Protein 3U1T (pdb70)

CATH classification: 3.40.50.1820

Secondary structure (DSSP, 8-state):
--------EEEEETTEEEEEEEEE-SSEEEEE--TT--GGGGTTTHHHHHHTT-EEEEEPPP---S---SS---HHHHHH--HHHHHHT----EEE-BHHHHH--HHHH-TTT---EE--BS-TTT----S---TTHHHHHHHHTSTTTTT--TTT-HIIIIITT---SSPPPS---TTTTT--STGGGHHHHHHHHHS-BTTBSHHHHHHHHHHHHH----S-EEEEEEEE-SSS-HHHHHHHHHHSTTEEEEEEEEESS-HHHH-HHHHHHHHHHHHHHH-----/-TT----PPEEEEETTEEEEEEEES-SSEEEEE--TT--GGGGTTTHHHHHHTT-EEEEEPPP---S---SS---HHHHHH--HHHHHHT----EEE-BHHHHH--HHHH-TTT---EE--BS-TTT----S---TTHHHHHHHHTSTTTTT--TTT-HIIIIITT---SS---S---TTTTT--STGGGHHHHHHHHHS-BTTBSHHHHHHHHHHHHH----S-EEEEEEEE-SSS-HHHHHHHHHHSTTEEEEEEEEESS-HHHH-HHHHHHHHHHHHHHH-----

B-factor: mean 24.7, std 9.08, range [10.74, 91.86]

Organism: NCBI:txid158786

Radius of gyration: 26.64 Å; Cα contacts (8 Å, |Δi|>4): 1166; chains: 2; bounding box: 70×68×54 Å

Nearest PDB structures (foldseek):
  3u1t-assembly2_B  TM=1.003E+00  e=3.169E-58  unidentified
  6y9g-assembly2_B  TM=9.582E-01  e=7.137E-39  synthetic construct
  6zvv-assembly2_B  TM=9.637E-01  e=4.997E-36  Rhodococcus sp. (in: high G+C Gram-positive bacteria)
  7ond-assembly2_B  TM=9.563E-01  e=7.121E-36  Rhodococcus sp. (in: high G+C Gram-positive bacteria)
  5mxp-assembly1_B  TM=9.622E-01  e=5.956E-34  Marinobacter sp. ELB17

InterPro domains:
  IPR000073 Alpha/beta hydrolase fold-1 [PF00561] (71-322)
  IPR000639 Epoxide hydrolase-like [PR00412] (76-94)
  IPR000639 Epoxide hydrolase-like [PR00412] (96-111)
  IPR000639 Epoxide hydrolase-like [PR00412] (140-153)
  IPR000639 Epoxide hydrolase-like [PR00412] (154-167)
  IPR029058 Alpha/Beta hydrolase fold [G3DSA:3.40.50.1820] (42-339)
  IPR029058 Alpha/Beta hydrolase fold [SSF53474] (46-337)

Foldseek 3Di:
DLDQPFDWDWDDFPNWIKIKGKAADDAEEEEFEDPPAFLSLQRLQVVLVRVLRHIYIGIGFDLLPIDPDPDQLALVVRLRSVRVCVRVVHFWEYEAAESRQLSCLCCLVCVQGYFEYEYVYQAPPLDDAALVNDPPRSVVLVQLQDPPSVLVCLVPVCRQPPVVQVLWDDGDDPSNVSSCVSRPHSSSSSNNSVSSQNRQYNCPPVVSRVSRHSSRVCLVDQHAYEYEAEVCEASAGDVRVVVSVVPRHNYHYHYQYHGYGSVCVVGSPSSNNVVSVSCVVCVTTGD/DLLDQPFDWDWDAFPNWIKTKGKDADDAEEEEEEAPPAFLSLQRLQQVLVNVLRHIYIGIGFDLLPIDPDPDQLALVVRLRSCRVCVRVVHFWEYEAAESRQLSCLCCLVCVQGYFEYEYLYLAPPLDDAALVVDDPRSVVLVQLLDPPRVLVCLVPVCCQPCVVQVLWPDHDDPSNVSSCVSPPHSSSSSNNSVSSQNGHYNCPPVVSRVSRHSSNVCLVDQHAYEYEAEVCEASQGDVNVVVCVVPRHNYHYDYQYHGYGSVCNVRVPSSSNVVSVSCVVCVTTGD

Structure (mmCIF, N/CA/C/O backbone):
data_3U1T
#
_entry.id   3U1T
#
_cell.length_a   99.784
_cell.length_b   99.784
_cell.length_c   122.004
_cell.angle_alpha   90.00
_cell.angle_beta   90.00
_cell.angle_gamma   120.00
#
_symmetry.space_group_name_H-M   'P 62'
#
loop_
_entity.id
_entity.type
_entity.pdbx_description
1 polymer 'DmmA Haloalkane Dehalogenase'
2 non-polymer 'CHLORIDE ION'
3 non-polymer 'MALONATE ION'
4 water water
#
loop_
_atom_site.group_PDB
_atom_site.id
_atom_site.type_symbol
_atom_site.label_atom_id
_atom_site.label_alt_id
_atom_site.label_comp_id
_atom_site.label_asym_id
_atom_site.label_entity_id
_atom_site.label_seq_id
_atom_site.pdbx_PDB_ins_code
_atom_site.Cartn_x
_atom_site.Cartn_y
_atom_site.Cartn_z
_atom_site.occupancy
_atom_site.B_iso_or_equiv
_atom_site.auth_seq_id
_atom_site.auth_comp_id
_atom_site.auth_asym_id
_atom_site.auth_atom_id
_atom_site.pdbx_PDB_model_num
ATOM 1 N N . SER A 1 4 ? 47.143 7.234 51.691 1.00 30.99 44 SER A N 1
ATOM 2 C CA . SER A 1 4 ? 47.263 7.835 53.060 1.00 30.49 44 SER A CA 1
ATOM 3 C C . SER A 1 4 ? 48.510 8.715 53.143 1.00 29.50 44 SER A C 1
ATOM 4 O O . SER A 1 4 ? 48.484 9.791 53.738 1.00 28.82 44 SER A O 1
ATOM 7 N N . SER A 1 5 ? 49.595 8.242 52.544 1.00 29.65 45 SER A N 1
ATOM 8 C CA . SER A 1 5 ? 50.736 9.091 52.231 1.00 29.00 45 SER A CA 1
ATOM 9 C C . SER A 1 5 ? 50.551 9.730 50.852 1.00 28.67 45 SER A C 1
ATOM 10 O O . SER A 1 5 ? 51.308 10.632 50.470 1.00 27.85 45 SER A O 1
ATOM 13 N N . GLU A 1 6 ? 49.548 9.248 50.113 1.00 28.93 46 GLU A N 1
ATOM 14 C CA . GLU A 1 6 ? 49.191 9.781 48.795 1.00 29.21 46 GLU A CA 1
ATOM 15 C C . GLU A 1 6 ? 48.745 11.242 48.876 1.00 27.68 46 GLU A C 1
ATOM 16 O O . GLU A 1 6 ? 48.120 11.651 49.858 1.00 26.78 46 GLU A O 1
ATOM 22 N N . PHE A 1 7 ? 49.065 12.010 47.837 1.00 27.08 47 PHE A N 1
ATOM 23 C CA . PHE A 1 7 ? 48.622 13.403 47.710 1.00 26.23 47 PHE A CA 1
ATOM 24 C C . PHE A 1 7 ? 47.906 13.579 46.360 1.00 26.43 47 PHE A C 1
ATOM 25 O O . PHE A 1 7 ? 48.496 14.051 45.396 1.00 26.19 47 PHE A O 1
ATOM 33 N N . PRO A 1 8 ? 46.616 13.202 46.298 1.00 26.91 48 PRO A N 1
ATOM 34 C CA . PRO A 1 8 ? 45.907 13.095 45.024 1.00 27.61 48 PRO A CA 1
ATOM 35 C C . PRO A 1 8 ? 45.335 14.436 44.590 1.00 27.27 48 PRO A C 1
ATOM 36 O O . PRO A 1 8 ? 44.190 14.495 44.112 1.00 27.84 48 PRO A O 1
ATOM 40 N N . PHE A 1 9 ? 46.111 15.499 44.790 1.00 25.64 49 PHE A N 1
ATOM 41 C CA . PHE A 1 9 ? 45.691 16.836 44.398 1.00 25.09 49 PHE A CA 1
ATOM 42 C C . PHE A 1 9 ? 46.734 17.480 43.500 1.00 24.99 49 PHE A C 1
ATOM 43 O O . PHE A 1 9 ? 47.931 17.418 43.782 1.00 24.71 49 PHE A O 1
ATOM 51 N N . ALA A 1 10 ? 46.270 18.089 42.414 1.00 25.24 50 ALA A N 1
ATOM 52 C CA . ALA A 1 10 ? 47.115 18.963 41.619 1.00 25.48 50 ALA A CA 1
ATOM 53 C C . ALA A 1 10 ? 47.237 20.261 42.403 1.00 24.85 50 ALA A C 1
ATOM 54 O O . ALA A 1 10 ? 46.352 20.591 43.189 1.00 25.40 50 ALA A O 1
ATOM 56 N N . LYS A 1 11 ? 48.341 20.977 42.240 1.00 24.12 51 LYS A N 1
ATOM 57 C CA . LYS A 1 11 ? 48.465 22.286 42.859 1.00 22.92 51 LYS A CA 1
ATOM 58 C C . LYS A 1 11 ? 48.347 23.364 41.798 1.00 22.78 51 LYS A C 1
ATOM 59 O O . LYS A 1 11 ? 48.706 23.148 40.637 1.00 22.92 51 LYS A O 1
ATOM 65 N N . ARG A 1 12 ? 47.816 24.510 42.204 1.00 21.52 52 ARG A N 1
ATOM 66 C CA . ARG A 1 12 ? 47.769 25.691 41.362 1.00 21.42 52 ARG A CA 1
ATOM 67 C C . ARG A 1 12 ? 48.795 26.679 41.897 1.00 20.60 52 ARG A C 1
ATOM 68 O O . ARG A 1 12 ? 49.296 26.514 43.002 1.00 19.65 52 ARG A O 1
ATOM 76 N N . THR A 1 13 ? 49.130 27.683 41.099 1.00 20.55 53 THR A N 1
ATOM 77 C CA . THR A 1 13 ? 50.075 28.697 41.532 1.00 20.10 53 THR A CA 1
ATOM 78 C C . THR A 1 13 ? 49.529 30.069 41.231 1.00 20.32 53 THR A C 1
ATOM 79 O O . THR A 1 13 ? 48.867 30.286 40.211 1.00 20.72 53 THR A O 1
ATOM 83 N N . VAL A 1 14 ? 49.825 30.997 42.127 1.00 19.87 54 VAL A N 1
ATOM 84 C CA . VAL A 1 14 ? 49.385 32.363 41.989 1.00 20.15 54 VAL A CA 1
ATOM 85 C C . VAL A 1 14 ? 50.528 33.288 42.436 1.00 20.20 54 VAL A C 1
ATOM 86 O O . VAL A 1 14 ? 51.296 32.925 43.332 1.00 19.75 54 VAL A O 1
ATOM 90 N N . GLU A 1 15 ? 50.659 34.457 41.800 1.00 20.55 55 GLU A N 1
ATOM 91 C CA . GLU A 1 15 ? 51.660 35.450 42.213 1.00 20.60 55 GLU A CA 1
ATOM 92 C C . GLU A 1 15 ? 51.161 36.321 43.381 1.00 20.67 55 GLU A C 1
ATOM 93 O O . GLU A 1 15 ? 50.079 36.909 43.315 1.00 20.88 55 GLU A O 1
ATOM 99 N N . VAL A 1 16 ? 51.954 36.388 44.448 1.00 20.27 56 VAL A N 1
ATOM 100 C CA . VAL A 1 16 ? 51.644 37.221 45.610 1.00 20.47 56 VAL A CA 1
ATOM 101 C C . VAL A 1 16 ? 52.913 37.968 46.002 1.00 21.21 56 VAL A C 1
ATOM 102 O O . VAL A 1 16 ? 53.953 37.335 46.205 1.00 20.82 56 VAL A O 1
ATOM 106 N N . GLU A 1 17 ? 52.825 39.300 46.092 1.00 22.18 57 GLU A N 1
ATOM 107 C CA . GLU A 1 17 ? 53.977 40.175 46.373 1.00 23.78 57 GLU A CA 1
ATOM 108 C C . GLU A 1 17 ? 55.213 39.821 45.545 1.00 23.78 57 GLU A C 1
ATOM 109 O O . GLU A 1 17 ? 56.325 39.752 46.081 1.00 24.16 57 GLU A O 1
ATOM 115 N N . GLY A 1 18 ? 55.015 39.576 44.253 1.00 23.79 58 GLY A N 1
ATOM 116 C CA . GLY A 1 18 ? 56.116 39.278 43.347 1.00 24.23 58 GLY A CA 1
ATOM 117 C C . GLY A 1 18 ? 56.599 37.835 43.335 1.00 23.99 58 GLY A C 1
ATOM 118 O O . GLY A 1 18 ? 57.436 37.473 42.510 1.00 24.94 58 GLY A O 1
ATOM 119 N N . ALA A 1 19 ? 56.073 37.000 44.225 1.00 23.29 59 ALA A N 1
ATOM 120 C CA . ALA A 1 19 ? 56.525 35.607 44.321 1.00 22.77 59 ALA A CA 1
ATOM 121 C C . ALA A 1 19 ? 55.377 34.615 44.151 1.00 22.26 59 ALA A C 1
ATOM 122 O O . ALA A 1 19 ? 54.206 34.975 44.282 1.00 23.27 59 ALA A O 1
ATOM 124 N N . THR A 1 20 ? 55.718 33.359 43.895 1.00 21.25 60 THR A N 1
ATOM 125 C CA . THR A 1 20 ? 54.724 32.321 43.672 1.00 20.46 60 THR A CA 1
ATOM 126 C C . THR A 1 20 ? 54.259 31.656 44.974 1.00 19.23 60 THR A C 1
ATOM 127 O O . THR A 1 20 ? 55.070 31.247 45.813 1.00 18.73 60 THR A O 1
ATOM 131 N N . ILE A 1 21 ? 52.945 31.566 45.141 1.00 18.33 61 ILE A N 1
ATOM 132 C CA . ILE A 1 21 ? 52.360 30.730 46.178 1.00 17.05 61 ILE A CA 1
ATOM 133 C C . ILE A 1 21 ? 51.662 29.551 45.495 1.00 16.68 61 ILE A C 1
ATOM 134 O O . ILE A 1 21 ? 50.836 29.738 44.594 1.00 17.20 61 ILE A O 1
ATOM 139 N N . ALA A 1 22 ? 52.020 28.345 45.910 1.00 15.97 62 ALA A N 1
ATOM 140 C CA . ALA A 1 22 ? 51.371 27.124 45.439 1.00 15.88 62 ALA A CA 1
ATOM 141 C C . ALA A 1 22 ? 50.238 26.781 46.397 1.00 15.58 62 ALA A C 1
ATOM 142 O O . ALA A 1 22 ? 50.358 27.025 47.604 1.00 15.51 62 ALA A O 1
ATOM 144 N N . TYR A 1 23 ? 49.149 26.225 45.871 1.00 15.34 63 TYR A N 1
ATOM 145 C CA . TYR A 1 23 ? 48.001 25.870 46.705 1.00 15.64 63 TYR A CA 1
ATOM 146 C C . TYR A 1 23 ? 47.119 24.750 46.156 1.00 16.07 63 TYR A C 1
ATOM 147 O O . TYR A 1 23 ? 46.956 24.598 44.944 1.00 16.22 63 TYR A O 1
ATOM 156 N N . VAL A 1 24 ? 46.556 23.970 47.073 1.00 16.10 64 VAL A N 1
ATOM 157 C CA . VAL A 1 24 ? 45.490 23.036 46.741 1.00 16.61 64 VAL A CA 1
ATOM 158 C C . VAL A 1 24 ? 44.190 23.827 46.634 1.00 17.24 64 VAL A C 1
ATOM 159 O O . VAL A 1 24 ? 43.949 24.755 47.409 1.00 16.56 64 VAL A O 1
ATOM 163 N N . ASP A 1 25 ? 43.376 23.467 45.646 1.00 18.39 65 ASP A N 1
ATOM 164 C CA . ASP A 1 25 ? 42.102 24.122 45.387 1.00 19.70 65 ASP A CA 1
ATOM 165 C C . ASP A 1 25 ? 41.111 23.066 44.879 1.00 20.55 65 ASP A C 1
ATOM 166 O O . ASP A 1 25 ? 41.168 22.661 43.711 1.00 20.68 65 ASP A O 1
ATOM 171 N N . GLU A 1 26 ? 40.226 22.621 45.774 1.00 20.49 66 GLU A N 1
ATOM 172 C CA . GLU A 1 26 ? 39.319 21.503 45.521 1.00 21.21 66 GLU A CA 1
ATOM 173 C C . GLU A 1 26 ? 37.888 21.864 45.933 1.00 21.45 66 GLU A C 1
ATOM 174 O O . GLU A 1 26 ? 37.683 22.563 46.932 1.00 21.01 66 GLU A O 1
ATOM 180 N N . GLY A 1 27 ? 36.905 21.378 45.178 1.00 22.00 67 GLY A N 1
ATOM 181 C CA . GLY A 1 27 ? 35.489 21.661 45.465 1.00 22.14 67 GLY A CA 1
ATOM 182 C C . GLY A 1 27 ? 35.037 23.026 44.967 1.00 22.53 67 GLY A C 1
ATOM 183 O O . GLY A 1 27 ? 35.696 23.644 44.134 1.00 22.57 67 GLY A O 1
ATOM 184 N N . SER A 1 28 ? 33.909 23.506 45.481 1.00 22.92 68 SER A N 1
ATOM 185 C CA . SER A 1 28 ? 33.342 24.783 45.038 1.00 23.22 68 SER A CA 1
ATOM 186 C C . SER A 1 28 ? 32.514 25.441 46.128 1.00 22.57 68 SER A C 1
ATOM 187 O O . SER A 1 28 ? 32.083 24.786 47.071 1.00 22.45 68 SER A O 1
ATOM 190 N N . GLY A 1 29 ? 32.287 26.741 45.993 1.00 22.83 69 GLY A N 1
ATOM 191 C CA . GLY A 1 29 ? 31.414 27.462 46.918 1.00 22.71 69 GLY A CA 1
ATOM 192 C C . GLY A 1 29 ? 32.192 28.083 48.060 1.00 21.79 69 GLY A C 1
ATOM 193 O O . GLY A 1 29 ? 33.271 28.631 47.846 1.00 21.52 69 GLY A O 1
ATOM 194 N N . GLN A 1 30 ? 31.645 27.989 49.273 1.00 21.43 70 GLN A N 1
ATOM 195 C CA . GLN A 1 30 ? 32.218 28.655 50.437 1.00 20.71 70 GLN A CA 1
ATOM 196 C C . GLN A 1 30 ? 33.616 28.109 50.752 1.00 19.95 70 GLN A C 1
ATOM 197 O O . GLN A 1 30 ? 33.802 26.892 50.826 1.00 19.78 70 GLN A O 1
ATOM 203 N N . PRO A 1 31 ? 34.606 29.008 50.916 1.00 19.57 71 PRO A N 1
ATOM 204 C CA . PRO A 1 31 ? 35.972 28.531 51.117 1.00 18.74 71 PRO A CA 1
ATOM 205 C C . PRO A 1 31 ? 36.320 28.150 52.552 1.00 18.55 71 PRO A C 1
ATOM 206 O O . PRO A 1 31 ? 35.979 28.862 53.515 1.00 18.63 71 PRO A O 1
ATOM 210 N N . VAL A 1 32 ? 36.990 27.009 52.667 1.00 18.14 72 VAL A N 1
ATOM 211 C CA . VAL A 1 32 ? 37.619 26.582 53.904 1.00 17.78 72 VAL A CA 1
ATOM 212 C C . VAL A 1 32 ? 39.118 26.721 53.656 1.00 17.42 72 VAL A C 1
ATOM 213 O O . VAL A 1 32 ? 39.698 25.999 52.833 1.00 17.03 72 VAL A O 1
ATOM 217 N N . LEU A 1 33 ? 39.740 27.675 54.334 1.00 17.15 73 LEU A N 1
ATOM 218 C CA . LEU A 1 33 ? 41.159 27.920 54.143 1.00 17.00 73 LEU A CA 1
ATOM 219 C C . LEU A 1 33 ? 41.969 27.199 55.215 1.00 16.76 73 LEU A C 1
ATOM 220 O O . LEU A 1 33 ? 41.785 27.448 56.401 1.00 17.13 73 LEU A O 1
ATOM 225 N N . PHE A 1 34 ? 42.851 26.302 54.775 1.00 16.67 74 PHE A N 1
ATOM 226 C CA . PHE A 1 34 ? 43.713 25.512 55.653 1.00 16.55 74 PHE A CA 1
ATOM 227 C C . PHE A 1 34 ? 45.088 26.156 55.757 1.00 16.85 74 PHE A C 1
ATOM 228 O O . PHE A 1 34 ? 45.756 26.350 54.738 1.00 17.28 74 PHE A O 1
ATOM 236 N N . LEU A 1 35 ? 45.524 26.473 56.972 1.00 16.74 75 LEU A N 1
ATOM 237 C CA . LEU A 1 35 ? 46.855 27.051 57.155 1.00 16.76 75 LEU A CA 1
ATOM 238 C C . LEU A 1 35 ? 47.752 26.182 58.040 1.00 16.61 75 LEU A C 1
ATOM 239 O O . LEU A 1 35 ? 47.470 25.989 59.223 1.00 16.70 75 LEU A O 1
ATOM 244 N N . HIS A 1 36 ? 48.822 25.656 57.444 1.00 16.22 76 HIS A N 1
ATOM 245 C CA . HIS A 1 36 ? 49.826 24.849 58.150 1.00 15.90 76 HIS A CA 1
ATOM 246 C C . HIS A 1 36 ? 50.854 25.723 58.889 1.00 15.69 76 HIS A C 1
ATOM 247 O O . HIS A 1 36 ? 50.845 26.957 58.764 1.00 15.72 76 HIS A O 1
ATOM 254 N N . GLY A 1 37 ? 51.737 25.070 59.648 1.00 15.39 77 GLY A N 1
ATOM 255 C CA . GLY A 1 37 ? 52.829 25.754 60.336 1.00 15.19 77 GLY A CA 1
ATOM 256 C C . GLY A 1 37 ? 54.170 25.118 60.020 1.00 15.24 77 GLY A C 1
ATOM 257 O O . GLY A 1 37 ? 54.406 24.641 58.897 1.00 15.06 77 GLY A O 1
ATOM 258 N N . ASN A 1 38 ? 55.039 25.095 61.023 1.00 15.35 78 ASN A N 1
ATOM 259 C CA . ASN A 1 38 ? 56.417 24.628 60.880 1.00 15.68 78 ASN A CA 1
ATOM 260 C C . ASN A 1 38 ? 56.589 23.144 61.275 1.00 15.84 78 ASN A C 1
ATOM 261 O O . ASN A 1 38 ? 56.098 22.731 62.327 1.00 16.26 78 ASN A O 1
ATOM 266 N N . PRO A 1 39 ? 57.288 22.338 60.444 1.00 15.90 79 PRO A N 1
ATOM 267 C CA . PRO A 1 39 ? 57.880 22.634 59.145 1.00 15.70 79 PRO A CA 1
ATOM 268 C C . PRO A 1 39 ? 57.108 21.942 58.018 1.00 15.72 79 PRO A C 1
ATOM 269 O O . PRO A 1 39 ? 57.702 21.287 57.179 1.00 16.15 79 PRO A O 1
ATOM 273 N N . THR A 1 40 ? 55.793 22.112 57.990 1.00 15.33 80 THR A N 1
ATOM 274 C CA . THR A 1 40 ? 54.953 21.316 57.116 1.00 15.21 80 THR A CA 1
ATOM 275 C C . THR A 1 40 ? 54.568 22.085 55.851 1.00 14.96 80 THR A C 1
ATOM 276 O O . THR A 1 40 ? 55.240 23.044 55.466 1.00 15.07 80 THR A O 1
ATOM 280 N N . SER A 1 41 ? 53.506 21.634 55.195 1.00 14.64 81 SER A N 1
ATOM 281 C CA . SER A 1 41 ? 52.980 22.290 54.002 1.00 14.66 81 SER A CA 1
ATOM 282 C C . SER A 1 41 ? 51.531 21.860 53.878 1.00 14.44 81 SER A C 1
ATOM 283 O O . SER A 1 41 ? 51.007 21.233 54.791 1.00 15.19 81 SER A O 1
ATOM 286 N N . SER A 1 42 ? 50.897 22.169 52.748 1.00 14.27 82 SER A N 1
ATOM 287 C CA . SER A 1 42 ? 49.538 21.704 52.472 1.00 14.14 82 SER A CA 1
ATOM 288 C C . SER A 1 42 ? 49.420 20.169 52.537 1.00 14.39 82 SER A C 1
ATOM 289 O O . SER A 1 42 ? 48.328 19.632 52.727 1.00 14.60 82 SER A O 1
ATOM 292 N N . TYR A 1 43 ? 50.547 19.472 52.398 1.00 14.45 83 TYR A N 1
ATOM 293 C CA . TYR A 1 43 ? 50.591 18.013 52.526 1.00 14.15 83 TYR A CA 1
ATOM 294 C C . TYR A 1 43 ? 50.000 17.566 53.868 1.00 14.45 83 TYR A C 1
ATOM 295 O O . TYR A 1 43 ? 49.337 16.523 53.952 1.00 14.29 83 TYR A O 1
ATOM 304 N N . LEU A 1 44 ? 50.217 18.370 54.911 1.00 14.40 84 LEU A N 1
ATOM 305 C CA . LEU A 1 44 ? 49.723 18.057 56.252 1.00 14.36 84 LEU A CA 1
ATOM 306 C C . LEU A 1 44 ? 48.193 17.848 56.308 1.00 14.32 84 LEU A C 1
ATOM 307 O O . LEU A 1 44 ? 47.688 17.106 57.161 1.00 13.79 84 LEU A O 1
ATOM 312 N N . TRP A 1 45 ? 47.471 18.493 55.386 1.00 13.84 85 TRP A N 1
ATOM 313 C CA . TRP A 1 45 ? 46.007 18.462 55.383 1.00 14.17 85 TRP A CA 1
ATOM 314 C C . TRP A 1 45 ? 45.409 17.470 54.403 1.00 14.75 85 TRP A C 1
ATOM 315 O O . TRP A 1 45 ? 44.177 17.437 54.233 1.00 15.79 85 TRP A O 1
ATOM 326 N N . ARG A 1 46 ? 46.261 16.680 53.751 1.00 14.99 86 ARG A N 1
ATOM 327 C CA . ARG A 1 46 ? 45.842 15.845 52.617 1.00 15.42 86 ARG A CA 1
ATOM 328 C C . ARG A 1 46 ? 44.695 14.876 52.931 1.00 16.13 86 ARG A C 1
ATOM 329 O O . ARG A 1 46 ? 43.853 14.615 52.066 1.00 16.35 86 ARG A O 1
ATOM 337 N N . ASN A 1 47 ? 44.660 14.362 54.165 1.00 16.24 87 ASN A N 1
ATOM 338 C CA . ASN A 1 47 ? 43.662 13.362 54.570 1.00 17.02 87 ASN A CA 1
ATOM 339 C C . ASN A 1 47 ? 42.438 13.989 55.248 1.00 16.99 87 ASN A C 1
ATOM 340 O O . ASN A 1 47 ? 41.496 13.289 55.623 1.00 17.32 87 ASN A O 1
ATOM 345 N N . ILE A 1 48 ? 42.457 15.312 55.377 1.00 16.71 88 ILE A N 1
ATOM 346 C CA . ILE A 1 48 ? 41.375 16.050 56.025 1.00 16.47 88 ILE A CA 1
ATOM 347 C C . ILE A 1 48 ? 40.521 16.794 54.984 1.00 16.89 88 ILE A C 1
ATOM 348 O O . ILE A 1 48 ? 39.284 16.772 55.040 1.00 16.82 88 ILE A O 1
ATOM 353 N N . ILE A 1 49 ? 41.203 17.431 54.032 1.00 16.91 89 ILE A N 1
ATOM 354 C CA . ILE A 1 49 ? 40.585 18.106 52.889 1.00 17.48 89 ILE A CA 1
ATOM 355 C C . ILE A 1 49 ? 39.376 17.375 52.254 1.00 18.22 89 ILE A C 1
ATOM 356 O O . ILE A 1 49 ? 38.355 18.011 52.003 1.00 18.48 89 ILE A O 1
ATOM 361 N N . PRO A 1 50 ? 39.479 16.044 51.993 1.00 18.89 90 PRO A N 1
ATOM 362 C CA . PRO A 1 50 ? 38.334 15.410 51.321 1.00 19.33 90 PRO A CA 1
ATOM 363 C C . PRO A 1 50 ? 37.022 15.501 52.096 1.00 19.66 90 PRO A C 1
ATOM 364 O O . PRO A 1 50 ? 35.949 15.460 51.483 1.00 20.03 90 PRO A O 1
ATOM 368 N N . TYR A 1 51 ? 37.099 15.630 53.419 1.00 19.32 91 TYR A N 1
ATOM 369 C CA . TYR A 1 51 ? 35.894 15.728 54.249 1.00 19.74 91 TYR A CA 1
ATOM 370 C C . TYR A 1 51 ? 35.119 17.028 54.030 1.00 19.73 91 TYR A C 1
ATOM 371 O O . TYR A 1 51 ? 33.889 17.007 53.942 1.00 20.45 91 TYR A O 1
ATOM 380 N N . VAL A 1 52 ? 35.826 18.153 53.932 1.00 19.53 92 VAL A N 1
ATOM 381 C CA . VAL A 1 52 ? 35.138 19.427 53.685 1.00 20.07 92 VAL A CA 1
ATOM 382 C C . VAL A 1 52 ? 34.654 19.586 52.244 1.00 20.26 92 VAL A C 1
ATOM 383 O O . VAL A 1 52 ? 33.640 20.245 52.018 1.00 21.20 92 VAL A O 1
ATOM 387 N N . VAL A 1 53 ? 35.365 18.985 51.285 1.00 20.07 93 VAL A N 1
ATOM 388 C CA . VAL A 1 53 ? 34.923 18.970 49.893 1.00 20.14 93 VAL A CA 1
ATOM 389 C C . VAL A 1 53 ? 33.612 18.189 49.782 1.00 21.28 93 VAL A C 1
ATOM 390 O O . VAL A 1 53 ? 32.640 18.682 49.192 1.00 21.92 93 VAL A O 1
ATOM 394 N N . ALA A 1 54 ? 33.574 16.989 50.372 1.00 21.39 94 ALA A N 1
ATOM 395 C CA . ALA A 1 54 ? 32.361 16.160 50.352 1.00 22.34 94 ALA A CA 1
ATOM 396 C C . ALA A 1 54 ? 31.217 16.821 51.132 1.00 22.45 94 ALA A C 1
ATOM 397 O O . ALA A 1 54 ? 30.057 16.559 50.864 1.00 24.08 94 ALA A O 1
ATOM 399 N N . ALA A 1 55 ? 31.550 17.679 52.089 1.00 21.93 95 ALA A N 1
ATOM 400 C CA . ALA A 1 55 ? 30.542 18.456 52.808 1.00 22.27 95 ALA A CA 1
ATOM 401 C C . ALA A 1 55 ? 29.995 19.621 51.963 1.00 22.64 95 ALA A C 1
ATOM 402 O O . ALA A 1 55 ? 29.105 20.338 52.411 1.00 23.22 95 ALA A O 1
ATOM 404 N N . GLY A 1 56 ? 30.541 19.822 50.761 1.00 22.26 96 GLY A N 1
ATOM 405 C CA . GLY A 1 56 ? 30.047 20.865 49.859 1.00 22.08 96 GLY A CA 1
ATOM 406 C C . GLY A 1 56 ? 30.794 22.193 49.889 1.00 21.58 96 GLY A C 1
ATOM 407 O O . GLY A 1 56 ? 30.298 23.190 49.358 1.00 21.84 96 GLY A O 1
ATOM 408 N N . TYR A 1 57 ? 31.990 22.203 50.479 1.00 20.03 97 TYR A N 1
ATOM 409 C CA . TYR A 1 57 ? 32.807 23.413 50.570 1.00 19.91 97 TYR A CA 1
ATOM 410 C C . TYR A 1 57 ? 33.963 23.434 49.556 1.00 19.87 97 TYR A C 1
ATOM 411 O O . TYR A 1 57 ? 34.271 22.427 48.922 1.00 19.68 97 TYR A O 1
ATOM 420 N N . ARG A 1 58 ? 34.601 24.593 49.415 1.00 19.84 98 ARG A N 1
ATOM 421 C CA . ARG A 1 58 ? 35.810 24.703 48.612 1.00 19.57 98 ARG A CA 1
ATOM 422 C C . ARG A 1 58 ? 37.034 24.672 49.523 1.00 18.95 98 ARG A C 1
ATOM 423 O O . ARG A 1 58 ? 37.224 25.562 50.358 1.00 19.25 98 ARG A O 1
ATOM 431 N N . ALA A 1 59 ? 37.854 23.638 49.371 1.00 18.12 99 ALA A N 1
ATOM 432 C CA . ALA A 1 59 ? 39.032 23.490 50.216 1.00 17.22 99 ALA A CA 1
ATOM 433 C C . ALA A 1 59 ? 40.190 24.228 49.575 1.00 16.86 99 ALA A C 1
ATOM 434 O O . ALA A 1 59 ? 40.577 23.918 48.447 1.00 17.13 99 ALA A O 1
ATOM 436 N N . VAL A 1 60 ? 40.725 25.213 50.287 1.00 15.98 100 VAL A N 1
ATOM 437 C CA . VAL A 1 60 ? 41.867 25.977 49.809 1.00 15.99 100 VAL A CA 1
ATOM 438 C C . VAL A 1 60 ? 43.028 25.840 50.810 1.00 15.85 100 VAL A C 1
ATOM 439 O O . VAL A 1 60 ? 42.927 26.237 51.983 1.00 15.49 100 VAL A O 1
ATOM 443 N N . ALA A 1 61 ? 44.115 25.239 50.349 1.00 15.82 101 ALA A N 1
ATOM 444 C CA . ALA A 1 61 ? 45.253 24.980 51.213 1.00 15.88 101 ALA A CA 1
ATOM 445 C C . ALA A 1 61 ? 46.556 25.436 50.554 1.00 16.01 101 ALA A C 1
ATOM 446 O O . ALA A 1 61 ? 47.141 24.698 49.750 1.00 17.08 101 ALA A O 1
ATOM 448 N N . PRO A 1 62 ? 47.021 26.656 50.895 1.00 15.77 102 PRO A N 1
ATOM 449 C CA . PRO A 1 62 ? 48.294 27.169 50.377 1.00 15.55 102 PRO A CA 1
ATOM 450 C C . PRO A 1 62 ? 49.500 26.646 51.155 1.00 15.58 102 PRO A C 1
ATOM 451 O O . PRO A 1 62 ? 49.372 26.273 52.329 1.00 15.04 102 PRO A O 1
ATOM 455 N N . ASP A 1 63 ? 50.650 26.623 50.482 1.00 15.39 103 ASP A N 1
ATOM 456 C CA . ASP A 1 63 ? 51.940 26.441 51.125 1.00 15.65 103 ASP A CA 1
ATOM 457 C C . ASP A 1 63 ? 52.471 27.831 51.480 1.00 15.78 103 ASP A C 1
ATOM 458 O O . ASP A 1 63 ? 52.541 28.713 50.614 1.00 15.87 103 ASP A O 1
ATOM 463 N N . LEU A 1 64 ? 52.854 28.025 52.740 1.00 15.55 104 LEU A N 1
ATOM 464 C CA . LEU A 1 64 ? 53.441 29.288 53.185 1.00 15.55 104 LEU A CA 1
ATOM 465 C C . LEU A 1 64 ? 54.658 29.620 52.334 1.00 15.63 104 LEU A C 1
ATOM 466 O O . LEU A 1 64 ? 55.285 28.722 51.762 1.00 15.34 104 LEU A O 1
ATOM 471 N N . ILE A 1 65 ? 54.987 30.907 52.243 1.00 15.77 105 ILE A N 1
ATOM 472 C CA . ILE A 1 65 ? 56.117 31.334 51.431 1.00 16.25 105 ILE A CA 1
ATOM 473 C C . ILE A 1 65 ? 57.385 30.594 51.891 1.00 16.49 105 ILE A C 1
ATOM 474 O O . ILE A 1 65 ? 57.600 30.423 53.091 1.00 16.01 105 ILE A O 1
ATOM 479 N N . GLY A 1 66 ? 58.185 30.121 50.934 1.00 16.72 106 GLY A N 1
ATOM 480 C CA . GLY A 1 66 ? 59.419 29.388 51.236 1.00 16.96 106 GLY A CA 1
ATOM 481 C C . GLY A 1 66 ? 59.210 27.941 51.667 1.00 17.22 106 GLY A C 1
ATOM 482 O O . GLY A 1 66 ? 60.164 27.255 52.057 1.00 17.61 106 GLY A O 1
ATOM 491 N N . GLY A 1 68 ? 56.705 24.072 51.160 1.00 16.81 108 GLY A N 1
ATOM 492 C CA . GLY A 1 68 ? 55.999 23.266 50.174 1.00 16.97 108 GLY A CA 1
ATOM 493 C C . GLY A 1 68 ? 56.511 23.586 48.779 1.00 17.71 108 GLY A C 1
ATOM 494 O O . GLY A 1 68 ? 57.720 23.614 48.553 1.00 17.84 108 GLY A O 1
ATOM 495 N N . ASP A 1 69 ? 55.588 23.857 47.859 1.00 17.78 109 ASP A N 1
ATOM 496 C CA . ASP A 1 69 ? 55.930 24.182 46.472 1.00 18.70 109 ASP A CA 1
ATOM 497 C C . ASP A 1 69 ? 55.915 25.678 46.163 1.00 18.47 109 ASP A C 1
ATOM 498 O O . ASP A 1 69 ? 56.060 26.090 45.008 1.00 19.21 109 ASP A O 1
ATOM 503 N N . SER A 1 70 ? 55.757 26.492 47.197 1.00 17.67 110 SER A N 1
ATOM 504 C CA . SER A 1 70 ? 55.816 27.930 47.028 1.00 17.44 110 SER A CA 1
ATOM 505 C C . SER A 1 70 ? 57.246 28.383 46.728 1.00 17.93 110 SER A C 1
ATOM 506 O O . SER A 1 70 ? 58.201 27.623 46.941 1.00 18.09 110 SER A O 1
ATOM 509 N N . ALA A 1 71 ? 57.375 29.613 46.228 1.00 17.81 111 ALA A N 1
ATOM 510 C CA . ALA A 1 71 ? 58.661 30.213 45.902 1.00 18.15 111 ALA A CA 1
ATOM 511 C C . ALA A 1 71 ? 59.562 30.351 47.128 1.00 18.45 111 ALA A C 1
ATOM 512 O O . ALA A 1 71 ? 59.084 30.370 48.271 1.00 17.68 111 ALA A O 1
ATOM 514 N N . LYS A 1 72 ? 60.864 30.470 46.868 1.00 19.07 112 LYS A N 1
ATOM 515 C CA . LYS A 1 72 ? 61.871 30.689 47.910 1.00 19.63 112 LYS A CA 1
ATOM 516 C C . LYS A 1 72 ? 62.592 32.041 47.730 1.00 20.01 112 LYS A C 1
ATOM 517 O O . LYS A 1 72 ? 63.780 32.069 47.422 1.00 20.30 112 LYS A O 1
ATOM 523 N N . PRO A 1 73 ? 61.878 33.165 47.924 1.00 20.12 113 PRO A N 1
ATOM 524 C CA . PRO A 1 73 ? 62.530 34.467 47.769 1.00 20.76 113 PRO A CA 1
ATOM 525 C C . PRO A 1 73 ? 63.539 34.771 48.891 1.00 21.41 113 PRO A C 1
ATOM 526 O O . PRO A 1 73 ? 63.475 34.174 49.979 1.00 21.04 113 PRO A O 1
ATOM 530 N N . ASP A 1 74 ? 64.453 35.698 48.609 1.00 23.96 114 ASP A N 1
ATOM 531 C CA . ASP A 1 74 ? 65.460 36.143 49.565 1.00 24.60 114 ASP A CA 1
ATOM 532 C C . ASP A 1 74 ? 64.844 37.108 50.587 1.00 24.00 114 ASP A C 1
ATOM 533 O O . ASP A 1 74 ? 64.989 38.330 50.480 1.00 24.37 114 ASP A O 1
ATOM 538 N N . ILE A 1 75 ? 64.144 36.544 51.567 1.00 22.78 115 ILE A N 1
ATOM 539 C CA . ILE A 1 75 ? 63.495 37.320 52.625 1.00 22.40 115 ILE A CA 1
ATOM 540 C C . ILE A 1 75 ? 63.851 36.726 53.993 1.00 22.40 115 ILE A C 1
ATOM 541 O O . ILE A 1 75 ? 64.497 35.680 54.076 1.00 22.02 115 ILE A O 1
ATOM 546 N N . GLU A 1 76 ? 63.431 37.390 55.062 1.00 22.62 116 GLU A N 1
ATOM 547 C CA . GLU A 1 76 ? 63.783 36.945 56.405 1.00 23.31 116 GLU A CA 1
ATOM 548 C C . GLU A 1 76 ? 62.887 35.842 56.967 1.00 22.17 116 GLU A C 1
ATOM 549 O O . GLU A 1 76 ? 63.276 35.161 57.920 1.00 21.89 116 GLU A O 1
ATOM 555 N N . TYR A 1 77 ? 61.700 35.679 56.385 1.00 21.16 117 TYR A N 1
ATOM 556 C CA . TYR A 1 77 ? 60.732 34.661 56.823 1.00 20.33 117 TYR A CA 1
ATOM 557 C C . TYR A 1 77 ? 60.281 34.823 58.276 1.00 20.35 117 TYR A C 1
ATOM 558 O O . TYR A 1 77 ? 60.065 33.832 58.989 1.00 20.15 117 TYR A O 1
ATOM 567 N N . ARG A 1 78 ? 60.138 36.073 58.705 1.00 20.84 118 ARG A N 1
ATOM 568 C CA . ARG A 1 78 ? 59.574 36.387 60.014 1.00 21.32 118 ARG A CA 1
ATOM 569 C C . ARG A 1 78 ? 58.057 36.319 59.928 1.00 20.74 118 ARG A C 1
ATOM 570 O O . ARG A 1 78 ? 57.499 36.228 58.830 1.00 20.39 118 ARG A O 1
ATOM 578 N N . LEU A 1 79 ? 57.391 36.375 61.082 1.00 20.58 119 LEU A N 1
ATOM 579 C CA . LEU A 1 79 ? 55.930 36.431 61.114 1.00 20.25 119 LEU A CA 1
ATOM 580 C C . LEU A 1 79 ? 55.385 37.534 60.193 1.00 21.06 119 LEU A C 1
ATOM 581 O O . LEU A 1 79 ? 54.461 37.277 59.416 1.00 21.23 119 LEU A O 1
ATOM 586 N N . GLN A 1 80 ? 55.973 38.732 60.275 1.00 21.85 120 GLN A N 1
ATOM 587 C CA . GLN A 1 80 ? 55.600 39.876 59.435 1.00 23.27 120 GLN A CA 1
ATOM 588 C C . GLN A 1 80 ? 55.611 39.505 57.958 1.00 23.03 120 GLN A C 1
ATOM 589 O O . GLN A 1 80 ? 54.715 39.888 57.214 1.00 23.27 120 GLN A O 1
ATOM 595 N N . ASP A 1 81 ? 56.650 38.787 57.538 1.00 22.67 121 ASP A N 1
ATOM 596 C CA . ASP A 1 81 ? 56.771 38.352 56.152 1.00 22.72 121 ASP A CA 1
ATOM 597 C C . ASP A 1 81 ? 55.648 37.389 55.770 1.00 21.58 121 ASP A C 1
ATOM 598 O O . ASP A 1 81 ? 54.979 37.593 54.761 1.00 21.96 121 ASP A O 1
ATOM 603 N N . HIS A 1 82 ? 55.442 36.359 56.589 1.00 20.43 122 HIS A N 1
ATOM 604 C CA . HIS A 1 82 ? 54.465 35.323 56.297 1.00 19.60 122 HIS A CA 1
ATOM 605 C C . HIS A 1 82 ? 53.038 35.853 56.236 1.00 19.69 122 HIS A C 1
ATOM 606 O O . HIS A 1 82 ? 52.273 35.422 55.371 1.00 19.29 122 HIS A O 1
ATOM 613 N N . VAL A 1 83 ? 52.674 36.772 57.141 1.00 19.92 123 VAL A N 1
ATOM 614 C CA . VAL A 1 83 ? 51.321 37.357 57.104 1.00 19.98 123 VAL A CA 1
ATOM 615 C C . VAL A 1 83 ? 51.090 38.159 55.816 1.00 20.02 123 VAL A C 1
ATOM 616 O O . VAL A 1 83 ? 49.980 38.165 55.283 1.00 19.90 123 VAL A O 1
ATOM 620 N N . ALA A 1 84 ? 52.129 38.824 55.311 1.00 20.18 124 ALA A N 1
ATOM 621 C CA . ALA A 1 84 ? 51.975 39.610 54.079 1.00 20.63 124 ALA A CA 1
ATOM 622 C C . ALA A 1 84 ? 51.649 38.697 52.886 1.00 20.30 124 ALA A C 1
ATOM 623 O O . ALA A 1 84 ? 50.808 39.034 52.056 1.00 20.78 124 ALA A O 1
ATOM 625 N N . TYR A 1 85 ? 52.290 37.532 52.821 1.00 19.85 125 TYR A N 1
ATOM 626 C CA . TYR A 1 85 ? 52.044 36.609 51.718 1.00 20.06 125 TYR A CA 1
ATOM 627 C C . TYR A 1 85 ? 50.689 35.924 51.822 1.00 19.81 125 TYR A C 1
ATOM 628 O O . TYR A 1 85 ? 50.043 35.686 50.809 1.00 19.63 125 TYR A O 1
ATOM 645 N N . ASP A 1 87 ? 47.895 37.152 53.531 1.00 21.02 127 ASP A N 1
ATOM 646 C CA . ASP A 1 87 ? 46.908 38.200 53.241 1.00 22.25 127 ASP A CA 1
ATOM 647 C C . ASP A 1 87 ? 46.825 38.460 51.737 1.00 22.22 127 ASP A C 1
ATOM 648 O O . ASP A 1 87 ? 45.733 38.600 51.183 1.00 22.71 127 ASP A O 1
ATOM 653 N N . GLY A 1 88 ? 47.987 38.515 51.087 1.00 21.69 128 GLY A N 1
ATOM 654 C CA . GLY A 1 88 ? 48.052 38.737 49.650 1.00 21.53 128 GLY A CA 1
ATOM 655 C C . GLY A 1 88 ? 47.405 37.598 48.886 1.00 20.91 128 GLY A C 1
ATOM 656 O O . GLY A 1 88 ? 46.761 37.823 47.847 1.00 20.91 128 GLY A O 1
ATOM 657 N N . PHE A 1 89 ? 47.579 36.382 49.409 1.00 19.56 129 PHE A N 1
ATOM 658 C CA . PHE A 1 89 ? 47.008 35.171 48.819 1.00 19.16 129 PHE A CA 1
ATOM 659 C C . PHE A 1 89 ? 45.484 35.198 48.875 1.00 19.50 129 PHE A C 1
ATOM 660 O O . PHE A 1 89 ? 44.809 34.920 47.879 1.00 19.52 129 PHE A O 1
ATOM 668 N N . ILE A 1 90 ? 44.963 35.530 50.051 1.00 19.85 130 ILE A N 1
ATOM 669 C CA . ILE A 1 90 ? 43.531 35.742 50.251 1.00 20.90 130 ILE A CA 1
ATOM 670 C C . ILE A 1 90 ? 42.984 36.759 49.240 1.00 22.24 130 ILE A C 1
ATOM 671 O O . ILE A 1 90 ? 41.993 36.471 48.561 1.00 22.81 130 ILE A O 1
ATOM 676 N N . ASP A 1 91 ? 43.659 37.905 49.106 1.00 23.83 131 ASP A N 1
ATOM 677 C CA . ASP A 1 91 ? 43.297 38.932 48.111 1.00 26.01 131 ASP A CA 1
ATOM 678 C C . ASP A 1 91 ? 43.339 38.410 46.673 1.00 25.94 131 ASP A C 1
ATOM 679 O O . ASP A 1 91 ? 42.423 38.660 45.889 1.00 26.65 131 ASP A O 1
ATOM 684 N N . ALA A 1 92 ? 44.409 37.699 46.329 1.00 25.23 132 ALA A N 1
ATOM 685 C CA . ALA A 1 92 ? 44.579 37.173 44.969 1.00 25.50 132 ALA A CA 1
ATOM 686 C C . ALA A 1 92 ? 43.404 36.280 44.567 1.00 25.18 132 ALA A C 1
ATOM 687 O O . ALA A 1 92 ? 42.916 36.356 43.443 1.00 26.02 132 ALA A O 1
ATOM 689 N N . LEU A 1 93 ? 42.937 35.458 45.501 1.00 24.18 133 LEU A N 1
ATOM 690 C CA . LEU A 1 93 ? 41.851 34.532 45.219 1.00 23.98 133 LEU A CA 1
ATOM 691 C C . LEU A 1 93 ? 40.476 35.135 45.483 1.00 24.12 133 LEU A C 1
ATOM 692 O O . LEU A 1 93 ? 39.464 34.527 45.147 1.00 24.03 133 LEU A O 1
ATOM 697 N N . GLY A 1 94 ? 40.449 36.323 46.084 1.00 24.56 134 GLY A N 1
ATOM 698 C CA . GLY A 1 94 ? 39.192 36.996 46.440 1.00 25.07 134 GLY A CA 1
ATOM 699 C C . GLY A 1 94 ? 38.352 36.200 47.430 1.00 24.57 134 GLY A C 1
ATOM 700 O O . GLY A 1 94 ? 37.123 36.280 47.410 1.00 25.40 134 GLY A O 1
ATOM 701 N N . LEU A 1 95 ? 39.012 35.423 48.288 1.00 23.48 135 LEU A N 1
ATOM 702 C CA . LEU A 1 95 ? 38.320 34.609 49.298 1.00 22.97 135 LEU A CA 1
ATOM 703 C C . LEU A 1 95 ? 37.503 35.461 50.266 1.00 23.52 135 LEU A C 1
ATOM 704 O O . LEU A 1 95 ? 37.982 36.466 50.786 1.00 23.54 135 LEU A O 1
ATOM 709 N N . ASP A 1 96 ? 36.269 35.033 50.496 1.00 24.15 136 ASP A N 1
ATOM 710 C CA . ASP A 1 96 ? 35.329 35.751 51.335 1.00 25.43 136 ASP A CA 1
ATOM 711 C C . ASP A 1 96 ? 34.495 34.725 52.093 1.00 24.95 136 ASP A C 1
ATOM 712 O O . ASP A 1 96 ? 34.426 33.571 51.687 1.00 24.56 136 ASP A O 1
ATOM 717 N N . ASP A 1 97 ? 33.853 35.145 53.181 1.00 25.12 137 ASP A N 1
ATOM 718 C CA . ASP A 1 97 ? 32.988 34.258 53.967 1.00 24.82 137 ASP A CA 1
ATOM 719 C C . ASP A 1 97 ? 33.738 32.973 54.348 1.00 23.67 137 ASP A C 1
ATOM 720 O O . ASP A 1 97 ? 33.220 31.861 54.220 1.00 23.63 137 ASP A O 1
ATOM 733 N N . VAL A 1 99 ? 35.898 29.945 56.209 1.00 19.19 139 VAL A N 1
ATOM 734 C CA . VAL A 1 99 ? 36.095 29.111 57.383 1.00 17.91 139 VAL A CA 1
ATOM 735 C C . VAL A 1 99 ? 37.611 28.862 57.430 1.00 17.44 139 VAL A C 1
ATOM 736 O O . VAL A 1 99 ? 38.199 28.460 56.433 1.00 16.89 139 VAL A O 1
ATOM 740 N N . LEU A 1 100 ? 38.245 29.135 58.567 1.00 16.89 140 LEU A N 1
ATOM 741 C CA . LEU A 1 100 ? 39.676 28.858 58.721 1.00 16.59 140 LEU A CA 1
ATOM 742 C C . LEU A 1 100 ? 39.889 27.543 59.462 1.00 16.30 140 LEU A C 1
ATOM 743 O O . LEU A 1 100 ? 39.200 27.260 60.451 1.00 16.76 140 LEU A O 1
ATOM 748 N N . VAL A 1 101 ? 40.812 26.732 58.957 1.00 15.48 141 VAL A N 1
ATOM 749 C CA . VAL A 1 101 ? 41.268 25.538 59.655 1.00 15.05 141 VAL A CA 1
ATOM 750 C C . VAL A 1 101 ? 42.773 25.678 59.830 1.00 15.44 141 VAL A C 1
ATOM 751 O O . VAL A 1 101 ? 43.519 25.624 58.848 1.00 15.63 141 VAL A O 1
ATOM 755 N N . ILE A 1 102 ? 43.213 25.869 61.076 1.00 15.34 142 ILE A N 1
ATOM 756 C CA . ILE A 1 102 ? 44.564 26.377 61.334 1.00 15.66 142 ILE A CA 1
ATOM 757 C C . ILE A 1 102 ? 45.316 25.628 62.433 1.00 16.06 142 ILE A C 1
ATOM 758 O O . ILE A 1 102 ? 44.717 25.076 63.355 1.00 15.91 142 ILE A O 1
ATOM 763 N N . HIS A 1 103 ? 46.641 25.648 62.322 1.00 16.63 143 HIS A N 1
ATOM 764 C CA . HIS A 1 103 ? 47.540 24.877 63.175 1.00 16.76 143 HIS A CA 1
ATOM 765 C C . HIS A 1 103 ? 48.847 25.640 63.380 1.00 16.82 143 HIS A C 1
ATOM 766 O O . HIS A 1 103 ? 49.366 26.229 62.434 1.00 17.04 143 HIS A O 1
ATOM 773 N N . ASP A 1 104 ? 49.382 25.615 64.602 1.00 17.29 144 ASP A N 1
ATOM 774 C CA . ASP A 1 104 ? 50.755 26.088 64.876 1.00 17.79 144 ASP A CA 1
ATOM 775 C C . ASP A 1 104 ? 50.907 27.559 64.438 1.00 17.40 144 ASP A C 1
ATOM 776 O O . ASP A 1 104 ? 50.083 28.391 64.800 1.00 17.35 144 ASP A O 1
ATOM 781 N N . TRP A 1 105 ? 51.916 27.888 63.635 1.00 16.87 145 TRP A N 1
ATOM 782 C CA . TRP A 1 105 ? 52.051 29.268 63.175 1.00 16.08 145 TRP A CA 1
ATOM 783 C C . TRP A 1 105 ? 50.909 29.688 62.258 1.00 15.70 145 TRP A C 1
ATOM 784 O O . TRP A 1 105 ? 50.572 30.868 62.190 1.00 15.90 145 TRP A O 1
ATOM 795 N N . GLY A 1 106 ? 50.306 28.717 61.571 1.00 15.19 146 GLY A N 1
ATOM 796 C CA . GLY A 1 106 ? 49.081 28.956 60.810 1.00 14.89 146 GLY A CA 1
ATOM 797 C C . GLY A 1 106 ? 47.952 29.512 61.673 1.00 15.14 146 GLY A C 1
ATOM 798 O O . GLY A 1 106 ? 47.123 30.297 61.199 1.00 15.08 146 GLY A O 1
ATOM 799 N N . SER A 1 107 ? 47.931 29.121 62.947 1.00 14.93 147 SER A N 1
ATOM 800 C CA . SER A 1 107 ? 46.941 29.635 63.888 1.00 15.46 147 SER A CA 1
ATOM 801 C C . SER A 1 107 ? 47.174 31.106 64.209 1.00 15.61 147 SER A C 1
ATOM 802 O O . SER A 1 107 ? 46.221 31.858 64.387 1.00 16.13 147 SER A O 1
ATOM 805 N N . VAL A 1 108 ? 48.436 31.528 64.253 1.00 15.75 148 VAL A N 1
ATOM 806 C CA . VAL A 1 108 ? 48.727 32.938 64.497 1.00 15.96 148 VAL A CA 1
ATOM 807 C C . VAL A 1 108 ? 48.322 33.791 63.295 1.00 16.37 148 VAL A C 1
ATOM 808 O O . VAL A 1 108 ? 47.658 34.808 63.452 1.00 17.03 148 VAL A O 1
ATOM 812 N N . ILE A 1 109 ? 48.715 33.359 62.104 1.00 16.57 149 ILE A N 1
ATOM 813 C CA . ILE A 1 109 ? 48.373 34.043 60.863 1.00 16.82 149 ILE A CA 1
ATOM 814 C C . ILE A 1 109 ? 46.857 34.062 60.663 1.00 17.35 149 ILE A C 1
ATOM 815 O O . ILE A 1 109 ? 46.283 35.101 60.318 1.00 17.82 149 ILE A O 1
ATOM 820 N N . GLY A 1 110 ? 46.218 32.913 60.887 1.00 17.17 150 GLY A N 1
ATOM 821 C CA . GLY A 1 110 ? 44.773 32.790 60.765 1.00 17.61 150 GLY A CA 1
ATOM 822 C C . GLY A 1 110 ? 43.991 33.674 61.725 1.00 18.43 150 GLY A C 1
ATOM 823 O O . GLY A 1 110 ? 43.084 34.406 61.310 1.00 18.52 150 GLY A O 1
ATOM 832 N N . ARG A 1 112 ? 44.984 36.293 63.362 1.00 19.53 152 ARG A N 1
ATOM 833 C CA . ARG A 1 112 ? 45.257 37.685 63.080 1.00 20.27 152 ARG A CA 1
ATOM 834 C C . ARG A 1 112 ? 44.341 38.141 61.943 1.00 20.41 152 ARG A C 1
ATOM 835 O O . ARG A 1 112 ? 43.747 39.215 62.011 1.00 20.34 152 ARG A O 1
ATOM 843 N N . HIS A 1 113 ? 44.210 37.309 60.909 1.00 20.27 153 HIS A N 1
ATOM 844 C CA . HIS A 1 113 ? 43.353 37.667 59.783 1.00 20.82 153 HIS A CA 1
ATOM 845 C C . HIS A 1 113 ? 41.892 37.844 60.204 1.00 21.21 153 HIS A C 1
ATOM 846 O O . HIS A 1 113 ? 41.239 38.790 59.769 1.00 22.04 153 HIS A O 1
ATOM 853 N N . ALA A 1 114 ? 41.398 36.940 61.054 1.00 21.23 154 ALA A N 1
ATOM 854 C CA . ALA A 1 114 ? 40.023 37.005 61.559 1.00 22.04 154 ALA A CA 1
ATOM 855 C C . ALA A 1 114 ? 39.836 38.247 62.430 1.00 22.82 154 ALA A C 1
ATOM 856 O O . ALA A 1 114 ? 38.830 38.939 62.321 1.00 22.93 154 ALA A O 1
ATOM 858 N N . ARG A 1 115 ? 40.839 38.511 63.273 1.00 23.42 155 ARG A N 1
ATOM 859 C CA . ARG A 1 115 ? 40.918 39.682 64.157 1.00 24.26 155 ARG A CA 1
ATOM 860 C C . ARG A 1 115 ? 40.822 41.000 63.391 1.00 25.09 155 ARG A C 1
ATOM 861 O O . ARG A 1 115 ? 40.098 41.909 63.800 1.00 25.77 155 ARG A O 1
ATOM 869 N N . LEU A 1 116 ? 41.560 41.101 62.287 1.00 25.25 156 LEU A N 1
ATOM 870 C CA . LEU A 1 116 ? 41.643 42.356 61.534 1.00 26.05 156 LEU A CA 1
ATOM 871 C C . LEU A 1 116 ? 40.594 42.447 60.432 1.00 26.69 156 LEU A C 1
ATOM 872 O O . LEU A 1 116 ? 40.368 43.522 59.869 1.00 27.45 156 LEU A O 1
ATOM 877 N N . ASN A 1 117 ? 39.958 41.315 60.125 1.00 26.21 157 ASN A N 1
ATOM 878 C CA . ASN A 1 117 ? 38.938 41.264 59.077 1.00 26.68 157 ASN A CA 1
ATOM 879 C C . ASN A 1 117 ? 37.680 40.511 59.544 1.00 26.41 157 ASN A C 1
ATOM 880 O O . ASN A 1 117 ? 37.244 39.570 58.888 1.00 26.08 157 ASN A O 1
ATOM 885 N N . PRO A 1 118 ? 37.083 40.933 60.675 1.00 27.00 158 PRO A N 1
ATOM 886 C CA . PRO A 1 118 ? 35.992 40.141 61.280 1.00 27.21 158 PRO A CA 1
ATOM 887 C C . PRO A 1 118 ? 34.779 39.935 60.363 1.00 27.66 158 PRO A C 1
ATOM 888 O O . PRO A 1 118 ? 34.002 39.006 60.572 1.00 27.23 158 PRO A O 1
ATOM 892 N N . ASP A 1 119 ? 34.649 40.792 59.354 1.00 28.33 159 ASP A N 1
ATOM 893 C CA A ASP A 1 119 ? 33.565 40.746 58.376 0.50 28.87 159 ASP A CA 1
ATOM 894 C CA B ASP A 1 119 ? 33.533 40.701 58.413 0.50 28.96 159 ASP A CA 1
ATOM 895 C C . ASP A 1 119 ? 33.761 39.655 57.320 1.00 28.43 159 ASP A C 1
ATOM 896 O O . ASP A 1 119 ? 32.858 39.365 56.539 1.00 28.69 159 ASP A O 1
ATOM 905 N N . ARG A 1 120 ? 34.952 39.063 57.288 1.00 27.52 160 ARG A N 1
ATOM 906 C CA . ARG A 1 120 ? 35.297 38.107 56.235 1.00 27.29 160 ARG A CA 1
ATOM 907 C C . ARG A 1 120 ? 35.432 36.675 56.722 1.00 25.44 160 ARG A C 1
ATOM 908 O O . ARG A 1 120 ? 35.569 35.758 55.911 1.00 25.07 160 ARG A O 1
ATOM 916 N N . VAL A 1 121 ? 35.427 36.482 58.035 1.00 24.28 161 VAL A N 1
ATOM 917 C CA . VAL A 1 121 ? 35.669 35.145 58.590 1.00 22.83 161 VAL A CA 1
ATOM 918 C C . VAL A 1 121 ? 34.415 34.629 59.277 1.00 22.45 161 VAL A C 1
ATOM 919 O O . VAL A 1 121 ? 33.926 35.227 60.242 1.00 22.78 161 VAL A O 1
ATOM 923 N N . ALA A 1 122 ? 33.886 33.532 58.741 1.00 21.43 162 ALA A N 1
ATOM 924 C CA . ALA A 1 122 ? 32.663 32.907 59.252 1.00 20.78 162 ALA A CA 1
ATOM 925 C C . ALA A 1 122 ? 32.892 32.105 60.531 1.00 19.88 162 ALA A C 1
ATOM 926 O O . ALA A 1 122 ? 32.067 32.136 61.436 1.00 20.15 162 ALA A O 1
ATOM 928 N N . ALA A 1 123 ? 34.001 31.365 60.588 1.00 18.75 163 ALA A N 1
ATOM 929 C CA . ALA A 1 123 ? 34.236 30.399 61.662 1.00 17.78 163 ALA A CA 1
ATOM 930 C C . ALA A 1 123 ? 35.689 29.961 61.676 1.00 17.00 163 ALA A C 1
ATOM 931 O O . ALA A 1 123 ? 36.383 30.089 60.675 1.00 16.84 163 ALA A O 1
ATOM 933 N N . VAL A 1 124 ? 36.148 29.443 62.812 1.00 16.79 164 VAL A N 1
ATOM 934 C CA . VAL A 1 124 ? 37.553 29.048 62.964 1.00 16.14 164 VAL A CA 1
ATOM 935 C C . VAL A 1 124 ? 37.715 27.725 63.697 1.00 15.89 164 VAL A C 1
ATOM 936 O O . VAL A 1 124 ? 37.303 27.579 64.850 1.00 16.09 164 VAL A O 1
ATOM 940 N N . ALA A 1 125 ? 38.302 26.761 63.001 1.00 15.62 165 ALA A N 1
ATOM 941 C CA . ALA A 1 125 ? 38.745 25.509 63.606 1.00 16.02 165 ALA A CA 1
ATOM 942 C C . ALA A 1 125 ? 40.266 25.581 63.790 1.00 16.13 165 ALA A C 1
ATOM 943 O O . ALA A 1 125 ? 40.987 25.969 62.868 1.00 15.89 165 ALA A O 1
ATOM 945 N N . PHE A 1 126 ? 40.741 25.217 64.977 1.00 16.41 166 PHE A N 1
ATOM 946 C CA . PHE A 1 126 ? 42.164 25.294 65.295 1.00 16.92 166 PHE A CA 1
ATOM 947 C C . PHE A 1 126 ? 42.630 24.130 66.160 1.00 17.27 166 PHE A C 1
ATOM 948 O O . PHE A 1 126 ? 41.829 23.399 66.741 1.00 17.10 166 PHE A O 1
ATOM 964 N N . GLU A 1 128 ? 46.478 22.849 68.415 1.00 18.98 168 GLU A N 1
ATOM 965 C CA . GLU A 1 128 ? 47.872 23.084 68.763 1.00 18.85 168 GLU A CA 1
ATOM 966 C C . GLU A 1 128 ? 48.315 24.488 68.348 1.00 18.95 168 GLU A C 1
ATOM 967 O O . GLU A 1 128 ? 49.277 24.666 67.583 1.00 18.87 168 GLU A O 1
ATOM 973 N N . ALA A 1 129 ? 47.591 25.473 68.882 1.00 18.76 169 ALA A N 1
ATOM 974 C CA . ALA A 1 129 ? 47.724 26.875 68.516 1.00 18.75 169 ALA A CA 1
ATOM 975 C C . ALA A 1 129 ? 48.676 27.642 69.417 1.00 19.44 169 ALA A C 1
ATOM 976 O O . ALA A 1 129 ? 48.845 27.301 70.592 1.00 20.14 169 ALA A O 1
ATOM 978 N N . LEU A 1 130 ? 49.296 28.679 68.852 1.00 19.19 170 LEU A N 1
ATOM 979 C CA . LEU A 1 130 ? 50.148 29.585 69.602 1.00 19.61 170 LEU A CA 1
ATOM 980 C C . LEU A 1 130 ? 49.276 30.722 70.100 1.00 19.42 170 LEU A C 1
ATOM 981 O O . LEU A 1 130 ? 49.098 31.739 69.424 1.00 19.39 170 LEU A O 1
ATOM 986 N N . VAL A 1 131 ? 48.737 30.541 71.299 1.00 18.92 171 VAL A N 1
ATOM 987 C CA . VAL A 1 131 ? 47.692 31.405 71.795 1.00 18.57 171 VAL A CA 1
ATOM 988 C C . VAL A 1 131 ? 47.691 31.323 73.326 1.00 19.23 171 VAL A C 1
ATOM 989 O O . VAL A 1 131 ? 48.084 30.290 73.890 1.00 19.41 171 VAL A O 1
ATOM 993 N N . PRO A 1 132 ? 47.293 32.413 74.012 1.00 19.56 172 PRO A N 1
ATOM 994 C CA . PRO A 1 132 ? 47.082 32.301 75.460 1.00 19.87 172 PRO A CA 1
ATOM 995 C C . PRO A 1 132 ? 46.018 31.248 75.781 1.00 19.84 172 PRO A C 1
ATOM 996 O O . PRO A 1 132 ? 45.105 31.048 74.972 1.00 19.42 172 PRO A O 1
ATOM 1000 N N . PRO A 1 133 ? 46.108 30.589 76.960 1.00 20.27 173 PRO A N 1
ATOM 1001 C CA . PRO A 1 133 ? 47.012 30.862 78.085 1.00 20.97 173 PRO A CA 1
ATOM 1002 C C . PRO A 1 133 ? 48.436 30.327 77.943 1.00 21.11 173 PRO A C 1
ATOM 1003 O O . PRO A 1 133 ? 49.321 30.768 78.670 1.00 21.18 173 PRO A O 1
ATOM 1007 N N . ALA A 1 134 ? 48.668 29.388 77.033 1.00 21.32 174 ALA A N 1
ATOM 1008 C CA . ALA A 1 134 ? 50.008 28.775 76.920 1.00 22.01 174 ALA A CA 1
ATOM 1009 C C . ALA A 1 134 ? 51.093 29.711 76.355 1.00 22.43 174 ALA A C 1
ATOM 1010 O O . ALA A 1 134 ? 52.260 29.631 76.754 1.00 23.24 174 ALA A O 1
ATOM 1012 N N . LEU A 1 135 ? 50.708 30.592 75.433 1.00 22.22 175 LEU A N 1
ATOM 1013 C CA . LEU A 1 135 ? 51.641 31.542 74.827 1.00 22.90 175 LEU A CA 1
ATOM 1014 C C . LEU A 1 135 ? 51.199 32.974 75.122 1.00 23.70 175 LEU A C 1
ATOM 1015 O O . LEU A 1 135 ? 50.010 33.226 75.261 1.00 24.02 175 LEU A O 1
ATOM 1020 N N . PRO A 1 136 ? 52.149 33.919 75.240 1.00 24.37 176 PRO A N 1
ATOM 1021 C CA . PRO A 1 136 ? 53.601 33.771 75.164 1.00 24.85 176 PRO A CA 1
ATOM 1022 C C . PRO A 1 136 ? 54.209 33.014 76.341 1.00 25.73 176 PRO A C 1
ATOM 1023 O O . PRO A 1 136 ? 53.566 32.801 77.366 1.00 25.92 176 PRO A O 1
ATOM 1035 N N . PRO A 1 138 ? 57.013 32.799 79.313 1.00 22.93 178 PRO A N 1
ATOM 1036 C CA . PRO A 1 138 ? 57.792 33.701 80.188 1.00 23.37 178 PRO A CA 1
ATOM 1037 C C . PRO A 1 138 ? 59.307 33.483 80.114 1.00 22.98 178 PRO A C 1
ATOM 1038 O O . PRO A 1 138 ? 60.069 34.427 80.297 1.00 23.20 178 PRO A O 1
ATOM 1042 N N . SER A 1 139 ? 59.724 32.246 79.855 1.00 22.49 179 SER A N 1
ATOM 1043 C CA . SER A 1 139 ? 61.137 31.869 79.822 1.00 22.26 179 SER A CA 1
ATOM 1044 C C . SER A 1 139 ? 61.317 30.492 79.192 1.00 21.88 179 SER A C 1
ATOM 1045 O O . SER A 1 139 ? 60.353 29.748 79.012 1.00 21.22 179 SER A O 1
ATOM 1048 N N . TYR A 1 140 ? 62.563 30.140 78.898 1.00 22.36 180 TYR A N 1
ATOM 1049 C CA . TYR A 1 140 ? 62.886 28.791 78.451 1.00 22.77 180 TYR A CA 1
ATOM 1050 C C . TYR A 1 140 ? 62.563 27.760 79.541 1.00 23.43 180 TYR A C 1
ATOM 1051 O O . TYR A 1 140 ? 62.070 26.669 79.244 1.00 23.26 180 TYR A O 1
ATOM 1060 N N . GLU A 1 141 ? 62.821 28.120 80.797 1.00 24.52 181 GLU A N 1
ATOM 1061 C CA . GLU A 1 141 ? 62.583 27.221 81.935 1.00 26.10 181 GLU A CA 1
ATOM 1062 C C . GLU A 1 141 ? 61.114 26.800 81.984 1.00 25.73 181 GLU A C 1
ATOM 1063 O O . GLU A 1 141 ? 60.799 25.663 82.308 1.00 25.94 181 GLU A O 1
ATOM 1069 N N . ALA A 1 142 ? 60.232 27.727 81.620 1.00 25.48 182 ALA A N 1
ATOM 1070 C CA . ALA A 1 142 ? 58.788 27.516 81.637 1.00 25.47 182 ALA A CA 1
ATOM 1071 C C . ALA A 1 142 ? 58.317 26.490 80.594 1.00 25.10 182 ALA A C 1
ATOM 1072 O O . ALA A 1 142 ? 57.162 26.073 80.609 1.00 24.70 182 ALA A O 1
ATOM 1082 N N . GLY A 1 144 ? 59.847 23.473 80.131 1.00 25.46 184 GLY A N 1
ATOM 1083 C CA . GLY A 1 144 ? 60.287 22.144 80.548 1.00 25.73 184 GLY A CA 1
ATOM 1084 C C . GLY A 1 144 ? 61.730 21.842 80.159 1.00 25.82 184 GLY A C 1
ATOM 1085 O O . GLY A 1 144 ? 62.350 22.597 79.393 1.00 25.17 184 GLY A O 1
ATOM 1086 N N . PRO A 1 145 ? 62.269 20.723 80.674 1.00 26.18 185 PRO A N 1
ATOM 1087 C CA . PRO A 1 145 ? 63.684 20.362 80.537 1.00 26.16 185 PRO A CA 1
ATOM 1088 C C . PRO A 1 145 ? 64.057 19.866 79.135 1.00 25.66 185 PRO A C 1
ATOM 1089 O O . PRO A 1 145 ? 65.246 19.751 78.819 1.00 25.93 185 PRO A O 1
ATOM 1093 N N . GLN A 1 146 ? 63.058 19.588 78.308 1.00 24.89 186 GLN A N 1
ATOM 1094 C CA . GLN A 1 146 ? 63.303 19.207 76.920 1.00 24.78 186 GLN A CA 1
ATOM 1095 C C . GLN A 1 146 ? 63.099 20.357 75.913 1.00 23.83 186 GLN A C 1
ATOM 1096 O O . GLN A 1 146 ? 64.047 20.750 75.234 1.00 23.58 186 GLN A O 1
ATOM 1102 N N . LEU A 1 147 ? 61.875 20.871 75.805 1.00 23.21 187 LEU A N 1
ATOM 1103 C CA . LEU A 1 147 ? 61.574 21.948 74.849 1.00 22.88 187 LEU A CA 1
ATOM 1104 C C . LEU A 1 147 ? 62.281 23.275 75.154 1.00 22.45 187 LEU A C 1
ATOM 1105 O O . LEU A 1 147 ? 62.660 24.005 74.238 1.00 22.22 187 LEU A O 1
ATOM 1110 N N . GLY A 1 148 ? 62.444 23.587 76.436 1.00 22.43 188 GLY A N 1
ATOM 1111 C CA . GLY A 1 148 ? 63.145 24.803 76.865 1.00 22.09 188 GLY A CA 1
ATOM 1112 C C . GLY A 1 148 ? 64.550 24.923 76.300 1.00 21.79 188 GLY A C 1
ATOM 1113 O O . GLY A 1 148 ? 64.827 25.829 75.514 1.00 21.19 188 GLY A O 1
ATOM 1114 N N . PRO A 1 149 ? 65.451 24.001 76.692 1.00 22.00 189 PRO A N 1
ATOM 1115 C CA . PRO A 1 149 ? 66.807 24.027 76.138 1.00 21.69 189 PRO A CA 1
ATOM 1116 C C . PRO A 1 149 ? 66.837 23.847 74.609 1.00 21.23 189 PRO A C 1
ATOM 1117 O O . PRO A 1 149 ? 67.680 24.446 73.943 1.00 20.79 189 PRO A O 1
ATOM 1121 N N . LEU A 1 150 ? 65.917 23.056 74.055 1.00 20.62 190 LEU A N 1
ATOM 1122 C CA . LEU A 1 150 ? 65.889 22.849 72.605 1.00 20.64 190 LEU A CA 1
ATOM 1123 C C . LEU A 1 150 ? 65.633 24.174 71.876 1.00 20.53 190 LEU A C 1
ATOM 1124 O O . LEU A 1 150 ? 66.338 24.517 70.928 1.00 20.40 190 LEU A O 1
ATOM 1129 N N . PHE A 1 151 ? 64.634 24.924 72.333 1.00 20.72 191 PHE A N 1
ATOM 1130 C CA . PHE A 1 151 ? 64.311 26.198 71.702 1.00 20.89 191 PHE A CA 1
ATOM 1131 C C . PHE A 1 151 ? 65.376 27.260 71.969 1.00 21.13 191 PHE A C 1
ATOM 1132 O O . PHE A 1 151 ? 65.703 28.031 71.074 1.00 21.33 191 PHE A O 1
ATOM 1140 N N . ARG A 1 152 ? 65.955 27.273 73.163 1.00 21.10 192 ARG A N 1
ATOM 1141 C CA . ARG A 1 152 ? 67.122 28.127 73.391 1.00 21.66 192 ARG A CA 1
ATOM 1142 C C . ARG A 1 152 ? 68.237 27.820 72.357 1.00 21.93 192 ARG A C 1
ATOM 1143 O O . ARG A 1 152 ? 68.783 28.744 71.737 1.00 21.53 192 ARG A O 1
ATOM 1151 N N . ASP A 1 153 ? 68.549 26.533 72.166 1.00 21.73 193 ASP A N 1
ATOM 1152 C CA . ASP A 1 153 ? 69.539 26.118 71.166 1.00 22.49 193 ASP A CA 1
ATOM 1153 C C . ASP A 1 153 ? 69.192 26.658 69.777 1.00 21.98 193 ASP A C 1
ATOM 1154 O O . ASP A 1 153 ? 70.005 27.341 69.154 1.00 22.38 193 ASP A O 1
ATOM 1159 N N . LEU A 1 154 ? 67.977 26.373 69.311 1.00 21.11 194 LEU A N 1
ATOM 1160 C CA . LEU A 1 154 ? 67.512 26.839 67.996 1.00 20.92 194 LEU A CA 1
ATOM 1161 C C . LEU A 1 154 ? 67.637 28.349 67.849 1.00 20.85 194 LEU A C 1
ATOM 1162 O O . LEU A 1 154 ? 67.900 28.854 66.760 1.00 21.22 194 LEU A O 1
ATOM 1167 N N . ARG A 1 155 ? 67.467 29.059 68.957 1.00 20.92 195 ARG A N 1
ATOM 1168 C CA . ARG A 1 155 ? 67.494 30.512 68.963 1.00 21.34 195 ARG A CA 1
ATOM 1169 C C . ARG A 1 155 ? 68.873 31.101 69.287 1.00 22.22 195 ARG A C 1
ATOM 1170 O O . ARG A 1 155 ? 69.010 32.310 69.426 1.00 22.88 195 ARG A O 1
ATOM 1178 N N . THR A 1 156 ? 69.884 30.245 69.411 1.00 22.76 196 THR A N 1
ATOM 1179 C CA . THR A 1 156 ? 71.261 30.686 69.675 1.00 23.64 196 THR A CA 1
ATOM 1180 C C . THR A 1 156 ? 72.021 30.758 68.355 1.00 24.33 196 THR A C 1
ATOM 1181 O O . THR A 1 156 ? 71.933 29.832 67.535 1.00 24.03 196 THR A O 1
ATOM 1185 N N . ALA A 1 157 ? 72.753 31.851 68.145 1.00 25.31 197 ALA A N 1
ATOM 1186 C CA . ALA A 1 157 ? 73.564 32.012 66.938 1.00 26.28 197 ALA A CA 1
ATOM 1187 C C . ALA A 1 157 ? 74.541 30.851 66.783 1.00 26.76 197 ALA A C 1
ATOM 1188 O O . ALA A 1 157 ? 75.125 30.381 67.770 1.00 27.45 197 ALA A O 1
ATOM 1190 N N . ASP A 1 158 ? 74.712 30.399 65.542 1.00 26.85 198 ASP A N 1
ATOM 1191 C CA . ASP A 1 158 ? 75.616 29.289 65.186 1.00 27.30 198 ASP A CA 1
ATOM 1192 C C . ASP A 1 158 ? 75.033 27.917 65.538 1.00 25.89 198 ASP A C 1
ATOM 1193 O O . ASP A 1 158 ? 75.018 27.024 64.683 1.00 25.77 198 ASP A O 1
ATOM 1198 N N . VAL A 1 159 ? 74.546 27.757 66.772 1.00 24.29 199 VAL A N 1
ATOM 1199 C CA . VAL A 1 159 ? 73.934 26.498 67.213 1.00 22.85 199 VAL A CA 1
ATOM 1200 C C . VAL A 1 159 ? 72.705 26.154 66.364 1.00 21.96 199 VAL A C 1
ATOM 1201 O O . VAL A 1 159 ? 72.637 25.072 65.783 1.00 21.57 199 VAL A O 1
ATOM 1205 N N . GLY A 1 160 ? 71.755 27.085 66.283 1.00 21.10 200 GLY A N 1
ATOM 1206 C CA . GLY A 1 160 ? 70.533 26.905 65.492 1.00 20.22 200 GLY A CA 1
ATOM 1207 C C . GLY A 1 160 ? 70.802 26.661 64.015 1.00 20.33 200 GLY A C 1
ATOM 1208 O O . GLY A 1 160 ? 70.184 25.783 63.415 1.00 19.81 200 GLY A O 1
ATOM 1209 N N . GLU A 1 161 ? 71.726 27.434 63.439 1.00 20.68 201 GLU A N 1
ATOM 1210 C CA . GLU A 1 161 ? 72.161 27.276 62.043 1.00 21.13 201 GLU A CA 1
ATOM 1211 C C . GLU A 1 161 ? 72.735 25.883 61.771 1.00 21.47 201 GLU A C 1
ATOM 1212 O O . GLU A 1 161 ? 72.390 25.252 60.770 1.00 21.84 201 GLU A O 1
ATOM 1218 N N . LYS A 1 162 ? 73.603 25.407 62.658 1.00 21.84 202 LYS A N 1
ATOM 1219 C CA . LYS A 1 162 ? 74.157 24.060 62.544 1.00 22.67 202 LYS A CA 1
ATOM 1220 C C . LYS A 1 162 ? 73.080 22.976 62.643 1.00 22.04 202 LYS A C 1
ATOM 1221 O O . LYS A 1 162 ? 73.044 22.050 61.836 1.00 22.30 202 LYS A O 1
ATOM 1235 N N . VAL A 1 164 ? 69.666 23.286 62.248 1.00 19.82 204 VAL A N 1
ATOM 1236 C CA . VAL A 1 164 ? 68.578 23.375 61.298 1.00 19.46 204 VAL A CA 1
ATOM 1237 C C . VAL A 1 164 ? 69.051 23.495 59.845 1.00 20.30 204 VAL A C 1
ATOM 1238 O O . VAL A 1 164 ? 68.563 22.773 58.973 1.00 21.18 204 VAL A O 1
ATOM 1242 N N . LEU A 1 165 ? 69.979 24.400 59.561 1.00 20.62 205 LEU A N 1
ATOM 1243 C CA . LEU A 1 165 ? 70.370 24.588 58.169 1.00 21.46 205 LEU A CA 1
ATOM 1244 C C . LEU A 1 165 ? 71.263 23.426 57.708 1.00 22.20 205 LEU A C 1
ATOM 1245 O O . LEU A 1 165 ? 71.023 22.828 56.655 1.00 22.52 205 LEU A O 1
ATOM 1250 N N . ASP A 1 166 ? 72.270 23.086 58.507 1.00 22.65 206 ASP A N 1
ATOM 1251 C CA . ASP A 1 166 ? 73.179 22.012 58.141 1.00 23.76 206 ASP A CA 1
ATOM 1252 C C . ASP A 1 166 ? 72.554 20.641 58.397 1.00 23.42 206 ASP A C 1
ATOM 1253 O O . ASP A 1 166 ? 72.703 19.738 57.576 1.00 23.95 206 ASP A O 1
ATOM 1258 N N . GLY A 1 167 ? 71.829 20.493 59.509 1.00 22.60 207 GLY A N 1
ATOM 1259 C CA . GLY A 1 167 ? 71.270 19.195 59.891 1.00 21.89 207 GLY A CA 1
ATOM 1260 C C . GLY A 1 167 ? 69.806 18.925 59.564 1.00 21.35 207 GLY A C 1
ATOM 1261 O O . GLY A 1 167 ? 69.366 17.779 59.647 1.00 21.01 207 GLY A O 1
ATOM 1262 N N . ASN A 1 168 ? 69.042 19.964 59.208 1.00 20.74 208 ASN A N 1
ATOM 1263 C CA . ASN A 1 168 ? 67.594 19.825 58.919 1.00 20.08 208 ASN A CA 1
ATOM 1264 C C . ASN A 1 168 ? 66.807 19.209 60.092 1.00 19.90 208 ASN A C 1
ATOM 1265 O O . ASN A 1 168 ? 65.887 18.422 59.882 1.00 19.13 208 ASN A O 1
ATOM 1270 N N . PHE A 1 169 ? 67.180 19.592 61.316 1.00 19.72 209 PHE A N 1
ATOM 1271 C CA . PHE A 1 169 ? 66.652 18.999 62.557 1.00 19.50 209 PHE A CA 1
ATOM 1272 C C . PHE A 1 169 ? 65.129 19.111 62.738 1.00 19.25 209 PHE A C 1
ATOM 1273 O O . PHE A 1 169 ? 64.490 18.204 63.274 1.00 18.63 209 PHE A O 1
ATOM 1281 N N . PHE A 1 170 ? 64.545 20.229 62.324 1.00 18.73 210 PHE A N 1
ATOM 1282 C CA . PHE A 1 170 ? 63.120 20.397 62.518 1.00 18.60 210 PHE A CA 1
ATOM 1283 C C . PHE A 1 170 ? 62.334 19.369 61.687 1.00 18.50 210 PHE A C 1
ATOM 1284 O O . PHE A 1 170 ? 61.409 18.723 62.182 1.00 17.99 210 PHE A O 1
ATOM 1292 N N . VAL A 1 171 ? 62.751 19.198 60.438 1.00 18.86 211 VAL A N 1
ATOM 1293 C CA . VAL A 1 171 ? 62.104 18.285 59.498 1.00 19.10 211 VAL A CA 1
ATOM 1294 C C . VAL A 1 171 ? 62.429 16.824 59.832 1.00 19.82 211 VAL A C 1
ATOM 1295 O O . VAL A 1 171 ? 61.528 15.975 59.862 1.00 19.51 211 VAL A O 1
ATOM 1299 N N . GLU A 1 172 ? 63.704 16.546 60.102 1.00 19.69 212 GLU A N 1
ATOM 1300 C CA . GLU A 1 172 ? 64.167 15.167 60.258 1.00 21.13 212 GLU A CA 1
ATOM 1301 C C . GLU A 1 172 ? 63.979 14.570 61.652 1.00 21.31 212 GLU A C 1
ATOM 1302 O O . GLU A 1 172 ? 63.995 13.341 61.795 1.00 21.97 212 GLU A O 1
ATOM 1308 N N . THR A 1 173 ? 63.812 15.416 62.672 1.00 20.71 213 THR A N 1
ATOM 1309 C CA . THR A 1 173 ? 63.679 14.922 64.050 1.00 20.89 213 THR A CA 1
ATOM 1310 C C . THR A 1 173 ? 62.428 15.421 64.774 1.00 20.26 213 THR A C 1
ATOM 1311 O O . THR A 1 173 ? 61.615 14.622 65.222 1.00 20.00 213 THR A O 1
ATOM 1315 N N . ILE A 1 174 ? 62.271 16.737 64.892 1.00 19.69 214 ILE A N 1
ATOM 1316 C CA . ILE A 1 174 ? 61.150 17.281 65.661 1.00 19.34 214 ILE A CA 1
ATOM 1317 C C . ILE A 1 174 ? 59.806 16.814 65.075 1.00 19.50 214 ILE A C 1
ATOM 1318 O O . ILE A 1 174 ? 58.917 16.382 65.807 1.00 19.63 214 ILE A O 1
ATOM 1323 N N . LEU A 1 175 ? 59.686 16.861 63.752 1.00 19.31 215 LEU A N 1
ATOM 1324 C CA . LEU A 1 175 ? 58.446 16.469 63.103 1.00 19.24 215 LEU A CA 1
ATOM 1325 C C . LEU A 1 175 ? 58.118 14.972 63.309 1.00 19.62 215 LEU A C 1
ATOM 1326 O O . LEU A 1 175 ? 57.089 14.666 63.911 1.00 20.00 215 LEU A O 1
ATOM 1331 N N . PRO A 1 176 ? 58.985 14.045 62.836 1.00 19.60 216 PRO A N 1
ATOM 1332 C CA . PRO A 1 176 ? 58.615 12.626 62.959 1.00 20.13 216 PRO A CA 1
ATOM 1333 C C . PRO A 1 176 ? 58.763 12.046 64.371 1.00 20.92 216 PRO A C 1
ATOM 1334 O O . PRO A 1 176 ? 57.956 11.210 64.776 1.00 20.99 216 PRO A O 1
ATOM 1338 N N . GLU A 1 177 ? 59.760 12.495 65.128 1.00 21.19 217 GLU A N 1
ATOM 1339 C CA . GLU A 1 177 ? 60.014 11.890 66.435 1.00 22.02 217 GLU A CA 1
ATOM 1340 C C . GLU A 1 177 ? 59.216 12.505 67.576 1.00 21.82 217 GLU A C 1
ATOM 1341 O O . GLU A 1 177 ? 58.653 11.800 68.400 1.00 22.21 217 GLU A O 1
ATOM 1355 N N . GLY A 1 179 ? 56.738 15.206 67.230 1.00 20.70 219 GLY A N 1
ATOM 1356 C CA . GLY A 1 179 ? 55.446 15.804 66.909 1.00 20.48 219 GLY A CA 1
ATOM 1357 C C . GLY A 1 179 ? 54.358 14.846 66.461 1.00 20.86 219 GLY A C 1
ATOM 1358 O O . GLY A 1 179 ? 53.208 15.254 66.286 1.00 20.82 219 GLY A O 1
ATOM 1359 N N . VAL A 1 180 ? 54.715 13.577 66.271 1.00 21.28 220 VAL A N 1
ATOM 1360 C CA . VAL A 1 180 ? 53.780 12.564 65.773 1.00 21.92 220 VAL A CA 1
ATOM 1361 C C . VAL A 1 180 ? 53.919 11.312 66.637 1.00 22.93 220 VAL A C 1
ATOM 1362 O O . VAL A 1 180 ? 55.033 10.913 66.967 1.00 23.71 220 VAL A O 1
ATOM 1366 N N . VAL A 1 181 ? 52.799 10.704 67.010 1.00 23.55 221 VAL A N 1
ATOM 1367 C CA . VAL A 1 181 ? 52.831 9.468 67.788 1.00 24.53 221 VAL A CA 1
ATOM 1368 C C . VAL A 1 181 ? 53.142 8.247 66.915 1.00 25.19 221 VAL A C 1
ATOM 1369 O O . VAL A 1 181 ? 54.033 7.472 67.257 1.00 25.52 221 VAL A O 1
ATOM 1373 N N . ARG A 1 182 ? 52.436 8.082 65.794 1.00 25.34 222 ARG A N 1
ATOM 1374 C CA . ARG A 1 182 ? 52.719 6.976 64.866 1.00 26.38 222 ARG A CA 1
ATOM 1375 C C . ARG A 1 182 ? 54.053 7.218 64.132 1.00 26.12 222 ARG A C 1
ATOM 1376 O O . ARG A 1 182 ? 54.626 8.296 64.225 1.00 25.76 222 ARG A O 1
ATOM 1384 N N . SER A 1 183 ? 54.552 6.209 63.432 1.00 26.73 223 SER A N 1
ATOM 1385 C CA . SER A 1 183 ? 55.726 6.379 62.574 1.00 27.02 223 SER A CA 1
ATOM 1386 C C . SER A 1 183 ? 55.298 6.876 61.206 1.00 26.52 223 SER A C 1
ATOM 1387 O O . SER A 1 183 ? 54.465 6.243 60.547 1.00 27.13 223 SER A O 1
ATOM 1390 N N . LEU A 1 184 ? 55.874 7.989 60.773 1.00 25.43 224 LEU A N 1
ATOM 1391 C CA . LEU A 1 184 ? 55.634 8.477 59.424 1.00 25.42 224 LEU A CA 1
ATOM 1392 C C . LEU A 1 184 ? 56.321 7.541 58.439 1.00 26.21 224 LEU A C 1
ATOM 1393 O O . LEU A 1 184 ? 57.434 7.084 58.689 1.00 26.73 224 LEU A O 1
ATOM 1398 N N . SER A 1 185 ? 55.650 7.236 57.333 1.00 26.69 225 SER A N 1
ATOM 1399 C CA . SER A 1 185 ? 56.207 6.342 56.327 1.00 27.63 225 SER A CA 1
ATOM 1400 C C . SER A 1 185 ? 57.341 7.022 55.563 1.00 27.41 225 SER A C 1
ATOM 1401 O O . SER A 1 185 ? 57.553 8.236 55.695 1.00 27.10 225 SER A O 1
ATOM 1404 N N . GLU A 1 186 ? 58.061 6.245 54.761 1.00 27.72 226 GLU A N 1
ATOM 1405 C CA . GLU A 1 186 ? 59.093 6.811 53.896 1.00 27.70 226 GLU A CA 1
ATOM 1406 C C . GLU A 1 186 ? 58.537 7.788 52.866 1.00 26.09 226 GLU A C 1
ATOM 1407 O O . GLU A 1 186 ? 59.159 8.804 52.596 1.00 25.84 226 GLU A O 1
ATOM 1413 N N . ALA A 1 187 ? 57.369 7.480 52.301 1.00 25.41 227 ALA A N 1
ATOM 1414 C CA . ALA A 1 187 ? 56.728 8.374 51.341 1.00 24.11 227 ALA A CA 1
ATOM 1415 C C . ALA A 1 187 ? 56.332 9.703 52.001 1.00 22.75 227 ALA A C 1
ATOM 1416 O O . ALA A 1 187 ? 56.483 10.765 51.410 1.00 22.20 227 ALA A O 1
ATOM 1418 N N . GLU A 1 188 ? 55.846 9.632 53.232 1.00 22.07 228 GLU A N 1
ATOM 1419 C CA . GLU A 1 188 ? 55.498 10.830 54.010 1.00 21.12 228 GLU A CA 1
ATOM 1420 C C . GLU A 1 188 ? 56.716 11.721 54.297 1.00 20.43 228 GLU A C 1
ATOM 1421 O O . GLU A 1 188 ? 56.691 12.924 54.043 1.00 19.83 228 GLU A O 1
ATOM 1435 N N . ALA A 1 190 ? 59.551 11.720 52.623 1.00 20.32 230 ALA A N 1
ATOM 1436 C CA . ALA A 1 190 ? 60.019 12.235 51.332 1.00 20.52 230 ALA A CA 1
ATOM 1437 C C . ALA A 1 190 ? 59.278 13.519 50.971 1.00 20.06 230 ALA A C 1
ATOM 1438 O O . ALA A 1 190 ? 59.894 14.492 50.533 1.00 20.33 230 ALA A O 1
ATOM 1440 N N . ALA A 1 191 ? 57.962 13.517 51.180 1.00 19.84 231 ALA A N 1
ATOM 1441 C CA . ALA A 1 191 ? 57.120 14.688 50.926 1.00 19.20 231 ALA A CA 1
ATOM 1442 C C . ALA A 1 191 ? 57.457 15.846 51.856 1.00 18.29 231 ALA A C 1
ATOM 1443 O O . ALA A 1 191 ? 57.439 16.997 51.436 1.00 18.58 231 ALA A O 1
ATOM 1445 N N . TYR A 1 192 ? 57.741 15.550 53.117 1.00 17.39 232 TYR A N 1
ATOM 1446 C CA . TYR A 1 192 ? 58.043 16.615 54.070 1.00 16.71 232 TYR A CA 1
ATOM 1447 C C . TYR A 1 192 ? 59.440 17.201 53.881 1.00 16.80 232 TYR A C 1
ATOM 1448 O O . TYR A 1 192 ? 59.637 18.391 54.131 1.00 16.23 232 TYR A O 1
ATOM 1457 N N . ARG A 1 193 ? 60.397 16.384 53.433 1.00 17.06 233 ARG A N 1
ATOM 1458 C CA . ARG A 1 193 ? 61.755 16.896 53.206 1.00 17.86 233 ARG A CA 1
ATOM 1459 C C . ARG A 1 193 ? 61.971 17.523 51.823 1.00 17.96 233 ARG A C 1
ATOM 1460 O O . ARG A 1 193 ? 62.915 18.305 51.641 1.00 18.58 233 ARG A O 1
ATOM 1468 N N . ALA A 1 194 ? 61.094 17.197 50.872 1.00 17.69 234 ALA A N 1
ATOM 1469 C CA . ALA A 1 194 ? 61.236 17.650 49.478 1.00 17.92 234 ALA A CA 1
ATOM 1470 C C . ALA A 1 194 ? 61.475 19.167 49.307 1.00 17.42 234 ALA A C 1
ATOM 1471 O O . ALA A 1 194 ? 62.277 19.565 48.472 1.00 18.08 234 ALA A O 1
ATOM 1473 N N . PRO A 1 195 ? 60.773 20.019 50.085 1.00 16.94 235 PRO A N 1
ATOM 1474 C CA . PRO A 1 195 ? 61.042 21.461 49.943 1.00 16.44 235 PRO A CA 1
ATOM 1475 C C . PRO A 1 195 ? 62.363 21.932 50.557 1.00 16.55 235 PRO A C 1
ATOM 1476 O O . PRO A 1 195 ? 62.739 23.091 50.373 1.00 16.42 235 PRO A O 1
ATOM 1480 N N . PHE A 1 196 ? 63.059 21.057 51.279 1.00 16.61 236 PHE A N 1
ATOM 1481 C CA . PHE A 1 19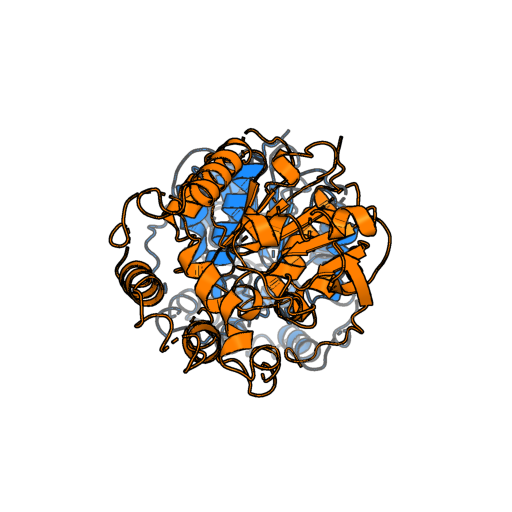6 ? 64.222 21.488 52.058 1.00 17.23 236 PHE A CA 1
ATOM 1482 C C . PHE A 1 196 ? 65.526 20.698 51.811 1.00 17.81 236 PHE A C 1
ATOM 1483 O O . PHE A 1 196 ? 66.181 20.281 52.773 1.00 17.69 236 PHE A O 1
ATOM 1491 N N . PRO A 1 197 ? 65.929 20.520 50.533 1.00 18.60 237 PRO A N 1
ATOM 1492 C CA . PRO A 1 197 ? 67.130 19.718 50.267 1.00 19.34 237 PRO A CA 1
ATOM 1493 C C . PRO A 1 197 ? 68.458 20.457 50.481 1.00 19.93 237 PRO A C 1
ATOM 1494 O O . PRO A 1 197 ? 69.503 19.818 50.541 1.00 20.70 237 PRO A O 1
ATOM 1498 N N . THR A 1 198 ? 68.424 21.782 50.595 1.00 19.94 238 THR A N 1
ATOM 1499 C CA . THR A 1 198 ? 69.652 22.564 50.708 1.00 20.47 238 THR A CA 1
ATOM 1500 C C . THR A 1 198 ? 69.683 23.340 52.008 1.00 20.68 238 THR A C 1
ATOM 1501 O O . THR A 1 198 ? 68.636 23.601 52.606 1.00 20.33 238 THR A O 1
ATOM 1505 N N . ARG A 1 199 ? 70.883 23.728 52.421 1.00 21.59 239 ARG A N 1
ATOM 1506 C CA A ARG A 1 199 ? 71.094 24.552 53.612 0.50 21.98 239 ARG A CA 1
ATOM 1507 C CA B ARG A 1 199 ? 71.045 24.518 53.637 0.50 21.80 239 ARG A CA 1
ATOM 1508 C C . ARG A 1 199 ? 70.200 25.795 53.606 1.00 21.94 239 ARG A C 1
ATOM 1509 O O . ARG A 1 199 ? 69.445 26.056 54.557 1.00 21.47 239 ARG A O 1
ATOM 1524 N N . GLN A 1 200 ? 70.296 26.563 52.522 1.00 22.98 240 GLN A N 1
ATOM 1525 C CA . GLN A 1 200 ? 69.582 27.831 52.397 1.00 23.86 240 GLN A CA 1
ATOM 1526 C C . GLN A 1 200 ? 68.069 27.660 52.401 1.00 22.36 240 GLN A C 1
ATOM 1527 O O . GLN A 1 200 ? 67.351 28.472 52.992 1.00 21.97 240 GLN A O 1
ATOM 1533 N N . SER A 1 201 ? 67.588 26.592 51.768 1.00 21.46 241 SER A N 1
ATOM 1534 C CA . SER A 1 201 ? 66.150 26.339 51.681 1.00 20.27 241 SER A CA 1
ATOM 1535 C C . SER A 1 201 ? 65.520 26.141 53.055 1.00 19.62 241 SER A C 1
ATOM 1536 O O . SER A 1 201 ? 64.308 26.292 53.212 1.00 19.15 241 SER A O 1
ATOM 1539 N N . ARG A 1 202 ? 66.345 25.802 54.043 1.00 19.13 242 ARG A N 1
ATOM 1540 C CA . ARG A 1 202 ? 65.844 25.422 55.366 1.00 18.57 242 ARG A CA 1
ATOM 1541 C C . ARG A 1 202 ? 65.583 26.612 56.272 1.00 18.59 242 ARG A C 1
ATOM 1542 O O . ARG A 1 202 ? 65.016 26.456 57.362 1.00 18.69 242 ARG A O 1
ATOM 1550 N N . LEU A 1 203 ? 65.970 27.800 55.809 1.00 18.82 243 LEU A N 1
ATOM 1551 C CA . LEU A 1 203 ? 65.825 29.027 56.593 1.00 19.12 243 LEU A CA 1
ATOM 1552 C C . LEU A 1 203 ? 64.448 29.205 57.263 1.00 18.33 243 LEU A C 1
ATOM 1553 O O . LEU A 1 203 ? 64.396 29.493 58.454 1.00 18.95 243 LEU A O 1
ATOM 1558 N N . PRO A 1 204 ? 63.337 29.021 56.521 1.00 18.01 244 PRO A N 1
ATOM 1559 C CA . PRO A 1 204 ? 62.042 29.212 57.205 1.00 17.42 244 PRO A CA 1
ATOM 1560 C C . PRO A 1 204 ? 61.831 28.297 58.422 1.00 16.53 244 PRO A C 1
ATOM 1561 O O . PRO A 1 204 ? 61.175 28.710 59.384 1.00 16.88 244 PRO A O 1
ATOM 1565 N N . THR A 1 205 ? 62.386 27.086 58.385 1.00 15.67 245 THR A N 1
ATOM 1566 C CA . THR A 1 205 ? 62.234 26.135 59.492 1.00 15.31 245 THR A CA 1
ATOM 1567 C C . THR A 1 205 ? 63.099 26.519 60.691 1.00 15.51 245 THR A C 1
ATOM 1568 O O . THR A 1 205 ? 62.826 26.098 61.814 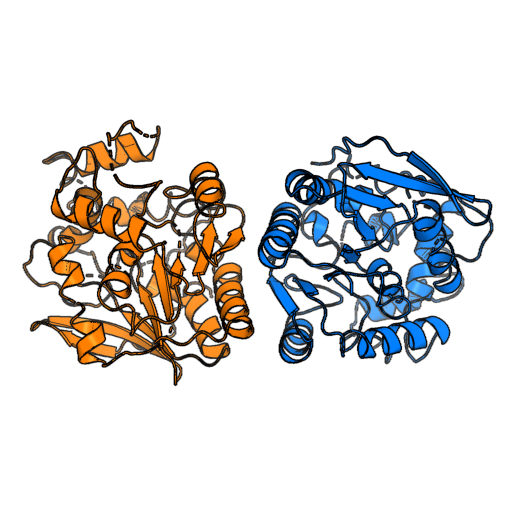1.00 15.42 245 THR A O 1
ATOM 1572 N N . LEU A 1 206 ? 64.136 27.314 60.440 1.00 15.76 246 LEU A N 1
ATOM 1573 C CA . LEU A 1 206 ? 64.939 27.903 61.508 1.00 16.10 246 LEU A CA 1
ATOM 1574 C C . LEU A 1 206 ? 64.353 29.224 62.023 1.00 16.38 246 LEU A C 1
ATOM 1575 O O . LEU A 1 206 ? 64.369 29.478 63.219 1.00 16.83 246 LEU A O 1
ATOM 1580 N N . GLN A 1 207 ? 63.843 30.067 61.134 1.00 16.77 247 GLN A N 1
ATOM 1581 C CA . GLN A 1 207 ? 63.305 31.346 61.591 1.00 17.09 247 GLN A CA 1
ATOM 1582 C C . GLN A 1 207 ? 62.032 31.188 62.422 1.00 16.87 247 GLN A C 1
ATOM 1583 O O . GLN A 1 207 ? 61.792 31.980 63.335 1.00 17.21 247 GLN A O 1
ATOM 1589 N N . TRP A 1 208 ? 61.216 30.180 62.113 1.00 16.20 248 TRP A N 1
ATOM 1590 C CA . TRP A 1 208 ? 59.955 30.002 62.853 1.00 16.10 248 TRP A CA 1
ATOM 1591 C C . TRP A 1 208 ? 60.155 29.802 64.363 1.00 15.90 248 TRP A C 1
ATOM 1592 O O . TRP A 1 208 ? 59.513 30.489 65.149 1.00 16.41 248 TRP A O 1
ATOM 1603 N N . PRO A 1 209 ? 61.026 28.857 64.785 1.00 16.08 249 PRO A N 1
ATOM 1604 C CA . PRO A 1 209 ? 61.233 28.770 66.242 1.00 16.40 249 PRO A CA 1
ATOM 1605 C C . PRO A 1 209 ? 61.832 30.049 66.832 1.00 16.93 249 PRO A C 1
ATOM 1606 O O . PRO A 1 209 ? 61.687 30.284 68.037 1.00 16.54 249 PRO A O 1
ATOM 1610 N N . ARG A 1 210 ? 62.481 30.864 65.994 1.00 17.32 250 ARG A N 1
ATOM 1611 C CA . ARG A 1 210 ? 63.039 32.152 66.446 1.00 18.45 250 ARG A CA 1
ATOM 1612 C C . ARG A 1 210 ? 61.965 33.236 66.550 1.00 19.09 250 ARG A C 1
ATOM 1613 O O . ARG A 1 210 ? 62.213 34.316 67.102 1.00 19.88 250 ARG A O 1
ATOM 1621 N N . GLU A 1 211 ? 60.778 32.935 66.022 1.00 18.99 251 GLU A N 1
ATOM 1622 C CA . GLU A 1 211 ? 59.623 33.835 66.097 1.00 19.34 251 GLU A CA 1
ATOM 1623 C C . GLU A 1 211 ? 58.778 33.615 67.351 1.00 19.37 251 GLU A C 1
ATOM 1624 O O . GLU A 1 211 ? 58.007 34.504 67.741 1.00 19.73 251 GLU A O 1
ATOM 1630 N N . VAL A 1 212 ? 58.908 32.437 67.972 1.00 18.66 252 VAL A N 1
ATOM 1631 C CA . VAL A 1 212 ? 58.115 32.108 69.169 1.00 18.15 252 VAL A CA 1
ATOM 1632 C C . VAL A 1 212 ? 58.359 33.186 70.236 1.00 18.64 252 VAL A C 1
ATOM 1633 O O . VAL A 1 212 ? 59.512 33.483 70.554 1.00 18.33 252 VAL A O 1
ATOM 1637 N N . PRO A 1 213 ? 57.281 33.802 70.757 1.00 18.98 253 PRO A N 1
ATOM 1638 C CA . PRO A 1 213 ? 57.508 34.850 71.762 1.00 19.74 253 PRO A CA 1
ATOM 1639 C C . PRO A 1 213 ? 57.874 34.266 73.130 1.00 19.96 253 PRO A C 1
ATOM 1640 O O . PRO A 1 213 ? 57.023 33.697 73.818 1.00 20.33 253 PRO A O 1
ATOM 1644 N N . ILE A 1 214 ? 59.147 34.385 73.493 1.00 20.10 254 ILE A N 1
ATOM 1645 C CA . ILE A 1 214 ? 59.669 33.877 74.764 1.00 20.57 254 ILE A CA 1
ATOM 1646 C C . ILE A 1 214 ? 60.369 35.029 75.491 1.00 21.39 254 ILE A C 1
ATOM 1647 O O . ILE A 1 214 ? 61.253 35.685 74.930 1.00 21.33 254 ILE A O 1
ATOM 1652 N N . GLY A 1 215 ? 59.953 35.284 76.729 1.00 22.05 255 GLY A N 1
ATOM 1653 C CA . GLY A 1 215 ? 60.500 36.379 77.531 1.00 23.17 255 GLY A CA 1
ATOM 1654 C C . GLY A 1 215 ? 60.392 37.723 76.837 1.00 24.05 255 GLY A C 1
ATOM 1655 O O . GLY A 1 215 ? 61.286 38.546 76.951 1.00 24.70 255 GLY A O 1
ATOM 1656 N N . GLY A 1 216 ? 59.305 37.934 76.096 1.00 24.08 256 GLY A N 1
ATOM 1657 C CA . GLY A 1 216 ? 59.085 39.193 75.380 1.00 24.84 256 GLY A CA 1
ATOM 1658 C C . GLY A 1 216 ? 59.665 39.299 73.974 1.00 24.79 256 GLY A C 1
ATOM 1659 O O . GLY A 1 216 ? 59.402 40.284 73.283 1.00 25.82 256 GLY A O 1
ATOM 1660 N N . GLU A 1 217 ? 60.432 38.295 73.542 1.00 29.62 257 GLU A N 1
ATOM 1661 C CA . GLU A 1 217 ? 61.139 38.333 72.252 1.00 27.68 257 GLU A CA 1
ATOM 1662 C C . GLU A 1 217 ? 60.687 37.237 71.275 1.00 24.80 257 GLU A C 1
ATOM 1663 O O . GLU A 1 217 ? 60.615 36.065 71.653 1.00 24.69 257 GLU A O 1
ATOM 1669 N N . PRO A 1 218 ? 60.413 37.607 70.011 1.00 22.77 258 PRO A N 1
ATOM 1670 C CA . PRO A 1 218 ? 60.444 38.984 69.475 1.00 23.04 258 PRO A CA 1
ATOM 1671 C C . PRO A 1 218 ? 59.156 39.762 69.760 1.00 22.90 258 PRO A C 1
ATOM 1672 O O . PRO A 1 218 ? 58.086 39.169 69.879 1.00 21.95 258 PRO A O 1
ATOM 1676 N N . ALA A 1 219 ? 59.272 41.081 69.854 1.00 24.47 259 ALA A N 1
ATOM 1677 C CA . ALA A 1 219 ? 58.155 41.949 70.251 1.00 25.65 259 ALA A CA 1
ATOM 1678 C C . ALA A 1 219 ? 56.917 41.842 69.338 1.00 24.63 259 ALA A C 1
ATOM 1679 O O . ALA A 1 219 ? 55.789 41.809 69.831 1.00 24.54 259 ALA A O 1
ATOM 1681 N N . PHE A 1 220 ? 57.127 41.771 68.022 1.00 24.10 260 PHE A N 1
ATOM 1682 C CA . PHE A 1 220 ? 56.007 41.698 67.085 1.00 23.70 260 PHE A CA 1
ATOM 1683 C C . PHE A 1 220 ? 55.143 40.440 67.282 1.00 22.13 260 PHE A C 1
ATOM 1684 O O . PHE A 1 220 ? 53.927 40.544 67.435 1.00 21.81 260 PHE A O 1
ATOM 1692 N N . ALA A 1 221 ? 55.767 39.262 67.280 1.00 21.49 261 ALA A N 1
ATOM 1693 C CA . ALA A 1 221 ? 55.023 38.014 67.485 1.00 20.88 261 ALA A CA 1
ATOM 1694 C C . ALA A 1 221 ? 54.350 37.980 68.855 1.00 21.06 261 ALA A C 1
ATOM 1695 O O . ALA A 1 221 ? 53.240 37.461 68.978 1.00 20.99 261 ALA A O 1
ATOM 1697 N N . GLU A 1 222 ? 55.008 38.541 69.871 1.00 21.88 262 GLU A N 1
ATOM 1698 C CA . GLU A 1 222 ? 54.401 38.635 71.190 1.00 23.13 262 GLU A CA 1
ATOM 1699 C C . GLU A 1 222 ? 53.092 39.420 71.162 1.00 22.97 262 GLU A C 1
ATOM 1700 O O . GLU A 1 222 ? 52.065 38.933 71.643 1.00 23.31 262 GLU A O 1
ATOM 1706 N N . ALA A 1 223 ? 53.139 40.624 70.597 1.00 23.17 263 ALA A N 1
ATOM 1707 C CA . ALA A 1 223 ? 51.961 41.468 70.416 1.00 23.80 263 ALA A CA 1
ATOM 1708 C C . ALA A 1 223 ? 50.849 40.752 69.641 1.00 22.49 263 ALA A C 1
ATOM 1709 O O . ALA A 1 223 ? 49.679 40.800 70.027 1.00 22.83 263 ALA A O 1
ATOM 1711 N N . GLU A 1 224 ? 51.219 40.076 68.560 1.00 21.30 264 GLU A N 1
ATOM 1712 C CA . GLU A 1 224 ? 50.237 39.401 67.710 1.00 20.91 264 GLU A CA 1
ATOM 1713 C C . GLU A 1 224 ? 49.532 38.264 68.453 1.00 19.71 264 GLU A C 1
ATOM 1714 O O . GLU A 1 224 ? 48.313 38.137 68.386 1.00 19.59 264 GLU A O 1
ATOM 1720 N N . VAL A 1 225 ? 50.309 37.459 69.172 1.00 18.99 265 VAL A N 1
ATOM 1721 C CA . VAL A 1 225 ? 49.775 36.346 69.948 1.00 19.08 265 VAL A CA 1
ATOM 1722 C C . VAL A 1 225 ? 48.833 36.835 71.064 1.00 19.77 265 VAL A C 1
ATOM 1723 O O . VAL A 1 225 ? 47.764 36.247 71.283 1.00 20.04 265 VAL A O 1
ATOM 1727 N N . LEU A 1 226 ? 49.230 37.906 71.750 1.00 20.06 266 LEU A N 1
ATOM 1728 C CA . LEU A 1 226 ? 48.415 38.488 72.813 1.00 21.64 266 LEU A CA 1
ATOM 1729 C C . LEU A 1 226 ? 47.097 39.071 72.281 1.00 21.62 266 LEU A C 1
ATOM 1730 O O . LEU A 1 226 ? 46.042 38.863 72.871 1.00 22.25 266 LEU A O 1
ATOM 1735 N N . LYS A 1 227 ? 47.162 39.795 71.167 1.00 21.68 267 LYS A N 1
ATOM 1736 C CA . LYS A 1 227 ? 45.964 40.365 70.559 1.00 22.75 267 LYS A CA 1
ATOM 1737 C C . LYS A 1 227 ? 45.041 39.278 70.005 1.00 21.85 267 LYS A C 1
ATOM 1738 O O . LYS A 1 227 ? 43.813 39.411 70.063 1.00 22.19 267 LYS A O 1
ATOM 1744 N N . ASN A 1 228 ? 45.642 38.209 69.480 1.00 20.56 268 ASN A N 1
ATOM 1745 C CA . ASN A 1 228 ? 44.893 37.047 69.035 1.00 20.75 268 ASN A CA 1
ATOM 1746 C C . ASN A 1 228 ? 44.138 36.427 70.193 1.00 21.13 268 ASN A C 1
ATOM 1747 O O . ASN A 1 228 ? 43.005 35.984 70.028 1.00 21.42 268 ASN A O 1
ATOM 1752 N N . GLY A 1 229 ? 44.776 36.414 71.365 1.00 21.69 269 GLY A N 1
ATOM 1753 C CA . GLY A 1 229 ? 44.178 35.847 72.570 1.00 22.94 269 GLY A CA 1
ATOM 1754 C C . GLY A 1 229 ? 42.956 36.643 72.985 1.00 24.08 269 GLY A C 1
ATOM 1755 O O . GLY A 1 229 ? 41.938 36.065 73.378 1.00 24.36 269 GLY A O 1
ATOM 1756 N N . GLU A 1 230 ? 43.065 37.972 72.892 1.00 24.07 270 GLU A N 1
ATOM 1757 C CA . GLU A 1 230 ? 41.944 38.870 73.175 1.00 25.66 270 GLU A CA 1
ATOM 1758 C C . GLU A 1 230 ? 40.793 38.676 72.180 1.00 24.81 270 GLU A C 1
ATOM 1759 O O . GLU A 1 230 ? 39.637 38.599 72.577 1.00 25.47 270 GLU A O 1
ATOM 1765 N N . TRP A 1 231 ? 41.120 38.568 70.896 1.00 23.92 271 TRP A N 1
ATOM 1766 C CA . TRP A 1 231 ? 40.125 38.213 69.878 1.00 24.12 271 TRP A CA 1
ATOM 1767 C C . TRP A 1 231 ? 39.415 36.886 70.202 1.00 24.30 271 TRP A C 1
ATOM 1768 O O . TRP A 1 231 ? 38.188 36.812 70.153 1.00 25.43 271 TRP A O 1
ATOM 1779 N N . LEU A 1 232 ? 40.195 35.854 70.526 1.00 23.64 272 LEU A N 1
ATOM 1780 C CA . LEU A 1 232 ? 39.665 34.522 70.817 1.00 24.52 272 LEU A CA 1
ATOM 1781 C C . LEU A 1 232 ? 38.644 34.527 71.956 1.00 26.01 272 LEU A C 1
ATOM 1782 O O . LEU A 1 232 ? 37.623 33.836 71.866 1.00 27.01 272 LEU A O 1
ATOM 1795 N N . ALA A 1 234 ? 36.849 37.112 72.975 1.00 25.16 274 ALA A N 1
ATOM 1796 C CA . ALA A 1 234 ? 35.771 38.067 72.749 1.00 25.94 274 ALA A CA 1
ATOM 1797 C C . ALA A 1 234 ? 34.915 37.737 71.530 1.00 25.42 274 ALA A C 1
ATOM 1798 O O . ALA A 1 234 ? 33.762 38.143 71.472 1.00 25.94 274 ALA A O 1
ATOM 1800 N N . SER A 1 235 ? 35.469 36.999 70.567 1.00 24.16 275 SER A N 1
ATOM 1801 C CA . SER A 1 235 ? 34.751 36.742 69.316 1.00 24.02 275 SER A CA 1
ATOM 1802 C C . SER A 1 235 ? 33.516 35.854 69.499 1.00 23.67 275 SER A C 1
ATOM 1803 O O . SER A 1 235 ? 33.594 34.835 70.170 1.00 23.54 275 SER A O 1
ATOM 1806 N N . PRO A 1 236 ? 32.379 36.239 68.889 1.00 23.90 276 PRO A N 1
ATOM 1807 C CA . PRO A 1 236 ? 31.162 35.443 68.999 1.00 23.67 276 PRO A CA 1
ATOM 1808 C C . PRO A 1 236 ? 31.062 34.300 67.980 1.00 22.88 276 PRO A C 1
ATOM 1809 O O . PRO A 1 236 ? 30.186 33.442 68.115 1.00 22.77 276 PRO A O 1
ATOM 1813 N N . ILE A 1 237 ? 31.953 34.273 66.987 1.00 22.29 277 ILE A N 1
ATOM 1814 C CA . ILE A 1 237 ? 31.835 33.302 65.878 1.00 21.61 277 ILE A CA 1
ATOM 1815 C C . ILE A 1 237 ? 32.044 31.852 66.329 1.00 20.46 277 ILE A C 1
ATOM 1816 O O . ILE A 1 237 ? 32.760 31.610 67.303 1.00 20.71 277 ILE A O 1
ATOM 1821 N N . PRO A 1 238 ? 31.405 30.889 65.633 1.00 19.76 278 PRO A N 1
ATOM 1822 C CA . PRO A 1 238 ? 31.602 29.475 65.958 1.00 18.72 278 PRO A CA 1
ATOM 1823 C C . PRO A 1 238 ? 33.067 29.079 65.879 1.00 18.21 278 PRO A C 1
ATOM 1824 O O . PRO A 1 238 ? 33.768 29.460 64.927 1.00 18.07 278 PRO A O 1
ATOM 1828 N N . LYS A 1 239 ? 33.530 28.340 66.884 1.00 17.57 279 LYS A N 1
ATOM 1829 C CA . LYS A 1 239 ? 34.913 27.865 66.914 1.00 17.09 279 LYS A CA 1
ATOM 1830 C C . LYS A 1 239 ? 34.959 26.375 67.257 1.00 16.39 279 LYS A C 1
ATOM 1831 O O . LYS A 1 239 ? 34.048 25.841 67.904 1.00 16.35 279 LYS A O 1
ATOM 1837 N N . LEU A 1 240 ? 36.016 25.714 66.796 1.00 15.55 280 LEU A N 1
ATOM 1838 C CA . LEU A 1 240 ? 36.211 24.282 67.014 1.00 15.23 280 LEU A CA 1
ATOM 1839 C C . LEU A 1 240 ? 37.670 24.042 67.371 1.00 14.87 280 LEU A C 1
ATOM 1840 O O . LEU A 1 240 ? 38.562 24.523 66.679 1.00 15.01 280 LEU A O 1
ATOM 1845 N N . LEU A 1 241 ? 37.902 23.310 68.456 1.00 15.14 281 LEU A N 1
ATOM 1846 C CA . LEU A 1 241 ? 39.253 22.975 68.926 1.00 14.93 281 LEU A CA 1
ATOM 1847 C C . LEU A 1 241 ? 39.442 21.467 68.935 1.00 14.74 281 LEU A C 1
ATOM 1848 O O . LEU A 1 241 ? 38.647 20.738 69.538 1.00 14.01 281 LEU A O 1
ATOM 1853 N N . PHE A 1 242 ? 40.492 21.002 68.260 1.00 14.17 282 PHE A N 1
ATOM 1854 C CA . PHE A 1 242 ? 40.897 19.612 68.396 1.00 14.57 282 PHE A CA 1
ATOM 1855 C C . PHE A 1 242 ? 42.108 19.582 69.301 1.00 14.79 282 PHE A C 1
ATOM 1856 O O . PHE A 1 242 ? 42.974 20.444 69.198 1.00 14.61 282 PHE A O 1
ATOM 1864 N N . HIS A 1 243 ? 42.172 18.581 70.173 1.00 15.31 283 HIS A N 1
ATOM 1865 C CA . HIS A 1 243 ? 43.311 18.421 71.077 1.00 15.70 283 HIS A CA 1
ATOM 1866 C C . HIS A 1 243 ? 43.594 16.941 71.339 1.00 16.20 283 HIS A C 1
ATOM 1867 O O . HIS A 1 243 ? 42.755 16.083 71.066 1.00 16.46 283 HIS A O 1
ATOM 1874 N N . ALA A 1 244 ? 44.773 16.655 71.883 1.00 16.76 284 ALA A N 1
ATOM 1875 C CA . ALA A 1 244 ? 45.237 15.287 72.064 1.00 17.43 284 ALA A CA 1
ATOM 1876 C C . ALA A 1 244 ? 45.968 15.101 73.394 1.00 18.16 284 ALA A C 1
ATOM 1877 O O . ALA A 1 244 ? 46.324 16.074 74.063 1.00 18.27 284 ALA A O 1
ATOM 1879 N N . GLU A 1 245 ? 46.185 13.844 73.771 1.00 18.74 285 GLU A N 1
ATOM 1880 C CA . GLU A 1 245 ? 46.870 13.522 75.018 1.00 19.72 285 GLU A CA 1
ATOM 1881 C C . GLU A 1 245 ? 48.202 12.870 74.669 1.00 19.35 285 GLU A C 1
ATOM 1882 O O . GLU A 1 245 ? 48.214 11.886 73.919 1.00 19.54 285 GLU A O 1
ATOM 1888 N N . PRO A 1 246 ? 49.330 13.418 75.183 1.00 19.40 286 PRO A N 1
ATOM 1889 C CA . PRO A 1 246 ? 49.465 14.554 76.107 1.00 19.34 286 PRO A CA 1
ATOM 1890 C C . PRO A 1 246 ? 49.382 15.935 75.466 1.00 18.64 286 PRO A C 1
ATOM 1891 O O . PRO A 1 246 ? 49.261 16.935 76.189 1.00 18.78 286 PRO A O 1
ATOM 1895 N N . GLY A 1 247 ? 49.449 15.998 74.137 1.00 18.24 287 GLY A N 1
ATOM 1896 C CA . GLY A 1 247 ? 49.516 17.284 73.424 1.00 17.53 287 GLY A CA 1
ATOM 1897 C C . GLY A 1 247 ? 50.887 17.924 73.583 1.00 17.99 287 GLY A C 1
ATOM 1898 O O . GLY A 1 247 ? 51.795 17.315 74.153 1.00 17.86 287 GLY A O 1
ATOM 1899 N N . ALA A 1 248 ? 51.048 19.145 73.067 1.00 17.86 288 ALA A N 1
ATOM 1900 C CA . ALA A 1 248 ? 52.312 19.875 73.209 1.00 18.41 288 ALA A CA 1
ATOM 1901 C C . ALA A 1 248 ? 52.045 21.327 73.605 1.00 18.61 288 ALA A C 1
ATOM 1902 O O . ALA A 1 248 ? 52.288 21.718 74.749 1.00 19.26 288 ALA A O 1
ATOM 1904 N N . LEU A 1 249 ? 51.527 22.117 72.668 1.00 18.34 289 LEU A N 1
ATOM 1905 C CA . LEU A 1 249 ? 51.120 23.490 72.967 1.00 18.86 289 LEU A CA 1
ATOM 1906 C C . LEU A 1 249 ? 49.820 23.526 73.773 1.00 18.97 289 LEU A C 1
ATOM 1907 O O . LEU A 1 249 ? 49.550 24.507 74.456 1.00 19.47 289 LEU A O 1
ATOM 1912 N N . ALA A 1 250 ? 49.023 22.459 73.694 1.00 18.34 290 ALA A N 1
ATOM 1913 C CA . ALA A 1 250 ? 47.722 22.425 74.358 1.00 18.46 290 ALA A CA 1
ATOM 1914 C C . ALA A 1 250 ? 47.475 21.132 75.161 1.00 18.49 290 ALA A C 1
ATOM 1915 O O . ALA A 1 250 ? 46.715 20.258 74.725 1.00 18.41 290 ALA A O 1
ATOM 1917 N N . PRO A 1 251 ? 48.116 21.010 76.344 1.00 18.81 291 PRO A N 1
ATOM 1918 C CA . PRO A 1 251 ? 47.807 19.886 77.231 1.00 18.81 291 PRO A CA 1
ATOM 1919 C C . PRO A 1 251 ? 46.421 20.061 77.860 1.00 18.84 291 PRO A C 1
ATOM 1920 O O . PRO A 1 251 ? 45.830 21.137 77.748 1.00 18.43 291 PRO A O 1
ATOM 1924 N N . LYS A 1 252 ? 45.925 19.013 78.517 1.00 18.93 292 LYS A N 1
ATOM 1925 C CA . LYS A 1 252 ? 44.580 19.010 79.105 1.00 19.64 292 LYS A CA 1
ATOM 1926 C C . LYS A 1 252 ? 44.220 20.280 79.913 1.00 19.60 292 LYS A C 1
ATOM 1927 O O . LYS A 1 252 ? 43.149 20.853 79.701 1.00 19.17 292 LYS A O 1
ATOM 1933 N N . PRO A 1 253 ? 45.102 20.734 80.831 1.00 20.02 293 PRO A N 1
ATOM 1934 C CA . PRO A 1 253 ? 44.632 21.879 81.636 1.00 20.45 293 PRO A CA 1
ATOM 1935 C C . PRO A 1 253 ? 44.469 23.159 80.821 1.00 19.98 293 PRO A C 1
ATOM 1936 O O . PRO A 1 253 ? 43.645 23.997 81.174 1.00 20.10 293 PRO A O 1
ATOM 1940 N N . VAL A 1 254 ? 45.237 23.297 79.740 1.00 19.27 294 VAL A N 1
ATOM 1941 C CA . VAL A 1 254 ? 45.111 24.442 78.851 1.00 19.19 294 VAL A CA 1
ATOM 1942 C C . VAL A 1 254 ? 43.757 24.381 78.127 1.00 19.20 294 VAL A C 1
ATOM 1943 O O . VAL A 1 254 ? 43.031 25.376 78.053 1.00 19.66 294 VAL A O 1
ATOM 1947 N N . VAL A 1 255 ? 43.420 23.197 77.623 1.00 18.78 295 VAL A N 1
ATOM 1948 C CA . VAL A 1 255 ? 42.139 22.960 76.955 1.00 18.10 295 VAL A CA 1
ATOM 1949 C C . VAL A 1 255 ? 40.957 23.211 77.886 1.00 19.17 295 VAL A C 1
ATOM 1950 O O . VAL A 1 255 ? 39.983 23.853 77.484 1.00 19.55 295 VAL A O 1
ATOM 1954 N N . ASP A 1 256 ? 41.044 22.718 79.122 1.00 19.77 296 ASP A N 1
ATOM 1955 C CA . ASP A 1 256 ? 39.985 22.933 80.107 1.00 21.33 296 ASP A CA 1
ATOM 1956 C C . ASP A 1 256 ? 39.728 24.419 80.339 1.00 21.57 296 ASP A C 1
ATOM 1957 O O . ASP A 1 256 ? 38.575 24.842 80.455 1.00 22.12 296 ASP A O 1
ATOM 1962 N N . TYR A 1 257 ? 40.802 25.201 80.401 1.00 21.71 297 TYR A N 1
ATOM 1963 C CA . TYR A 1 257 ? 40.685 26.641 80.585 1.00 22.20 297 TYR A CA 1
ATOM 1964 C C . TYR A 1 257 ? 39.991 27.262 79.374 1.00 21.93 297 TYR A C 1
ATOM 1965 O O . TYR A 1 257 ? 39.038 28.027 79.525 1.00 22.24 297 TYR A O 1
ATOM 1974 N N . LEU A 1 258 ? 40.454 26.907 78.175 1.00 21.44 298 LEU A N 1
ATOM 1975 C CA . LEU A 1 258 ? 39.876 27.440 76.948 1.00 21.35 298 LEU A CA 1
ATOM 1976 C C . LEU A 1 258 ? 38.385 27.090 76.819 1.00 22.02 298 LEU A C 1
ATOM 1977 O O . LEU A 1 258 ? 37.559 27.933 76.425 1.00 21.73 298 LEU A O 1
ATOM 1982 N N . SER A 1 259 ? 38.038 25.853 77.169 1.00 22.17 299 SER A N 1
ATOM 1983 C CA . SER A 1 259 ? 36.658 25.398 77.042 1.00 23.24 299 SER A CA 1
ATOM 1984 C C . SER A 1 259 ? 35.704 26.169 77.967 1.00 24.39 299 SER A C 1
ATOM 1985 O O . SER A 1 259 ? 34.526 26.306 77.655 1.00 24.39 299 SER A O 1
ATOM 1988 N N . GLU A 1 260 ? 36.222 26.686 79.084 1.00 26.02 300 GLU A N 1
ATOM 1989 C CA . GLU A 1 260 ? 35.402 27.455 80.032 1.00 27.70 300 GLU A CA 1
ATOM 1990 C C . GLU A 1 260 ? 35.333 28.952 79.726 1.00 27.94 300 GLU A C 1
ATOM 1991 O O . GLU A 1 260 ? 34.538 29.674 80.337 1.00 28.97 300 GLU A O 1
ATOM 1997 N N . ASN A 1 261 ? 36.143 29.420 78.781 1.00 26.92 301 ASN A N 1
ATOM 1998 C CA . ASN A 1 261 ? 36.338 30.858 78.609 1.00 27.07 301 ASN A CA 1
ATOM 1999 C C . ASN A 1 261 ? 36.192 31.401 77.186 1.00 26.52 301 ASN A C 1
ATOM 2000 O O . ASN A 1 261 ? 35.970 32.596 76.999 1.00 27.96 301 ASN A O 1
ATOM 2005 N N . VAL A 1 262 ? 36.321 30.541 76.189 1.00 24.94 302 VAL A N 1
ATOM 2006 C CA . VAL A 1 262 ? 36.161 30.967 74.807 1.00 24.00 302 VAL A CA 1
ATOM 2007 C C . VAL A 1 262 ? 34.689 30.829 74.431 1.00 24.11 302 VAL A C 1
ATOM 2008 O O . VAL A 1 262 ? 34.095 29.771 74.651 1.00 23.90 302 VAL A O 1
ATOM 2012 N N . PRO A 1 263 ? 34.091 31.902 73.873 1.00 24.46 303 PRO A N 1
ATOM 2013 C CA . PRO A 1 263 ? 32.686 31.836 73.482 1.00 24.58 303 PRO A CA 1
ATOM 2014 C C . PRO A 1 263 ? 32.482 30.935 72.274 1.00 23.96 303 PRO A C 1
ATOM 2015 O O . PRO A 1 263 ? 33.344 30.865 71.382 1.00 22.92 303 PRO A O 1
ATOM 2019 N N . ASN A 1 264 ? 31.353 30.230 72.263 1.00 24.08 304 ASN A N 1
ATOM 2020 C CA . ASN A 1 264 ? 30.920 29.497 71.083 1.00 23.75 304 ASN A CA 1
ATOM 2021 C C . ASN A 1 264 ? 31.971 28.479 70.595 1.00 22.48 304 ASN A C 1
ATOM 2022 O O . ASN A 1 264 ? 32.207 28.351 69.392 1.00 22.26 304 ASN A O 1
ATOM 2027 N N . LEU A 1 265 ? 32.603 27.781 71.542 1.00 21.46 305 LEU A N 1
ATOM 2028 C CA . LEU A 1 265 ? 33.670 26.822 71.255 1.00 20.02 305 LEU A CA 1
ATOM 2029 C C . LEU A 1 265 ? 33.199 25.379 71.404 1.00 19.79 305 LEU A C 1
ATOM 2030 O O . LEU A 1 265 ? 32.715 24.980 72.473 1.00 20.11 305 LEU A O 1
ATOM 2035 N N . GLU A 1 266 ? 33.351 24.611 70.326 1.00 18.81 306 GLU A N 1
ATOM 2036 C CA . GLU A 1 266 ? 33.181 23.157 70.349 1.00 18.27 306 GLU A CA 1
ATOM 2037 C C . GLU A 1 266 ? 34.562 22.516 70.521 1.00 17.35 306 GLU A C 1
ATOM 2038 O O . GLU A 1 266 ? 35.527 22.932 69.871 1.00 16.82 306 GLU A O 1
ATOM 2044 N N . VAL A 1 267 ? 34.665 21.529 71.403 1.00 16.57 307 VAL A N 1
ATOM 2045 C CA . VAL A 1 267 ? 35.953 20.890 71.661 1.00 16.02 307 VAL A CA 1
ATOM 2046 C C . VAL A 1 267 ? 35.858 19.404 71.336 1.00 16.00 307 VAL A C 1
ATOM 2047 O O . VAL A 1 267 ? 34.947 18.719 71.806 1.00 15.81 307 VAL A O 1
ATOM 2051 N N . ARG A 1 268 ? 36.806 18.921 70.534 1.00 15.64 308 ARG A N 1
ATOM 2052 C CA . ARG A 1 268 ? 36.872 17.511 70.150 1.00 15.87 308 ARG A CA 1
ATOM 2053 C C . ARG A 1 268 ? 38.228 16.874 70.476 1.00 15.48 308 ARG A C 1
ATOM 2054 O O . ARG A 1 268 ? 39.218 17.117 69.798 1.00 15.16 308 ARG A O 1
ATOM 2062 N N . PHE A 1 269 ? 38.251 16.053 71.520 1.00 15.73 309 PHE A N 1
ATOM 2063 C CA . PHE A 1 269 ? 39.422 15.264 71.882 1.00 15.65 309 PHE A CA 1
ATOM 2064 C C . PHE A 1 269 ? 39.634 14.199 70.813 1.00 15.87 309 PHE A C 1
ATOM 2065 O O . PHE A 1 269 ? 38.670 13.557 70.395 1.00 15.98 309 PHE A O 1
ATOM 2073 N N . VAL A 1 270 ? 40.877 14.016 70.362 1.00 15.87 310 VA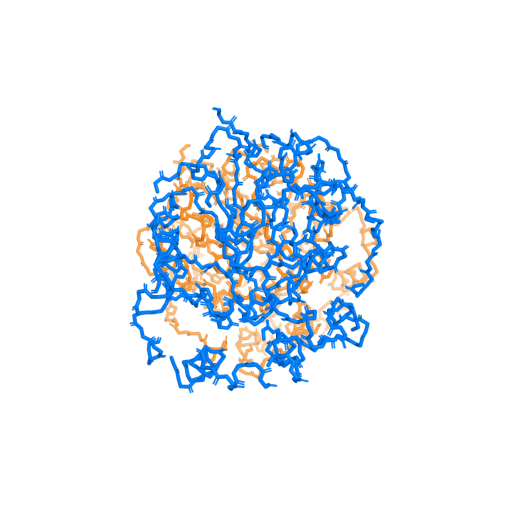L A N 1
ATOM 2074 C CA . VAL A 1 270 ? 41.178 12.992 69.339 1.00 16.24 310 VAL A CA 1
ATOM 2075 C C . VAL A 1 270 ? 41.925 11.750 69.858 1.00 16.58 310 VAL A C 1
ATOM 2076 O O . VAL A 1 270 ? 42.147 10.804 69.104 1.00 17.08 310 VAL A O 1
ATOM 2080 N N . GLY A 1 271 ? 42.299 11.744 71.134 1.00 16.51 311 GLY A N 1
ATOM 2081 C CA . GLY A 1 271 ? 43.057 10.631 71.688 1.00 16.85 311 GLY A CA 1
ATOM 2082 C C . GLY A 1 271 ? 44.541 10.949 71.765 1.00 16.78 311 GLY A C 1
ATOM 2083 O O . GLY A 1 271 ? 44.920 12.084 72.054 1.00 16.59 311 GLY A O 1
ATOM 2084 N N . ALA A 1 272 ? 45.374 9.940 71.505 1.00 17.03 312 ALA A N 1
ATOM 2085 C CA . ALA A 1 272 ? 46.830 10.063 71.622 1.00 17.27 312 ALA A CA 1
ATOM 2086 C C . ALA A 1 272 ? 47.422 10.937 70.535 1.00 16.81 312 ALA A C 1
ATOM 2087 O O . ALA A 1 272 ? 47.157 10.744 69.341 1.00 17.14 312 ALA A O 1
ATOM 2089 N N . GLY A 1 273 ? 48.234 11.895 70.955 1.00 16.64 313 GLY A N 1
ATOM 2090 C CA . GLY A 1 273 ? 48.936 12.767 70.026 1.00 16.26 313 GLY A CA 1
ATOM 2091 C C . GLY A 1 273 ? 49.757 13.785 70.776 1.00 16.32 313 GLY A C 1
ATOM 2092 O O . GLY A 1 273 ? 49.557 14.000 71.979 1.00 15.73 313 GLY A O 1
ATOM 2093 N N . THR A 1 274 ? 50.699 14.401 70.072 1.00 16.43 314 THR A N 1
ATOM 2094 C CA . THR A 1 274 ? 51.445 15.508 70.645 1.00 16.95 314 THR A CA 1
ATOM 2095 C C . THR A 1 274 ? 51.161 16.793 69.871 1.00 16.56 314 THR A C 1
ATOM 2096 O O . THR A 1 274 ? 50.325 17.587 70.293 1.00 16.47 314 THR A O 1
ATOM 2100 N N .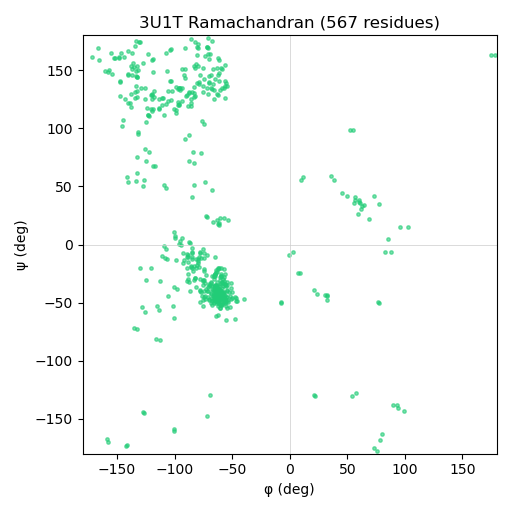 HIS A 1 275 ? 51.824 16.996 68.731 1.00 16.34 315 HIS A N 1
ATOM 2101 C CA . HIS A 1 275 ? 51.698 18.276 68.039 1.00 15.76 315 HIS A CA 1
ATOM 2102 C C . HIS A 1 275 ? 51.005 18.226 66.681 1.00 15.55 315 HIS A C 1
ATOM 2103 O O . HIS A 1 275 ? 50.020 18.946 66.473 1.00 15.73 315 HIS A O 1
ATOM 2110 N N . PHE A 1 276 ? 51.523 17.400 65.764 1.00 15.11 316 PHE A N 1
ATOM 2111 C CA . PHE A 1 276 ? 50.967 17.278 64.413 1.00 15.15 316 PHE A CA 1
ATOM 2112 C C . PHE A 1 276 ? 49.789 16.307 64.386 1.00 15.21 316 PHE A C 1
ATOM 2113 O O . PHE A 1 276 ? 49.880 15.201 63.830 1.00 15.78 316 PHE A O 1
ATOM 2121 N N . LEU A 1 277 ? 48.685 16.740 64.991 1.00 14.93 317 LEU A N 1
ATOM 2122 C CA . LEU A 1 277 ? 47.526 15.881 65.254 1.00 15.32 317 LEU A CA 1
ATOM 2123 C C . LEU A 1 277 ? 46.911 15.321 63.986 1.00 15.61 317 LEU A C 1
ATOM 2124 O O . LEU A 1 277 ? 46.322 14.241 64.009 1.00 16.06 317 LEU A O 1
ATOM 2129 N N . GLN A 1 278 ? 47.064 16.066 62.892 1.00 15.35 318 GLN A N 1
ATOM 2130 C CA . GLN A 1 278 ? 46.568 15.687 61.571 1.00 16.08 318 GLN A CA 1
ATOM 2131 C C . GLN A 1 278 ? 47.163 14.377 61.075 1.00 16.80 318 GLN A C 1
ATOM 2132 O O . GLN A 1 278 ? 46.547 13.683 60.251 1.00 17.44 318 GLN A O 1
ATOM 2138 N N . GLU A 1 279 ? 48.366 14.049 61.549 1.00 16.73 319 GLU A N 1
ATOM 2139 C CA . GLU A 1 279 ? 49.000 12.804 61.137 1.00 17.75 319 GLU A CA 1
ATOM 2140 C C . GLU A 1 279 ? 48.514 11.625 61.956 1.00 17.74 319 GLU A C 1
ATOM 2141 O O . GLU A 1 279 ? 48.437 10.506 61.450 1.00 18.29 319 GLU A O 1
ATOM 2147 N N . ASP A 1 280 ? 48.158 11.881 63.207 1.00 17.19 320 ASP A N 1
ATOM 2148 C CA . ASP A 1 280 ? 47.695 10.811 64.076 1.00 17.90 320 ASP A CA 1
ATOM 2149 C C . ASP A 1 280 ? 46.185 10.545 63.979 1.00 17.18 320 ASP A C 1
ATOM 2150 O O . ASP A 1 280 ? 45.758 9.414 64.139 1.00 17.19 320 ASP A O 1
ATOM 2155 N N . HIS A 1 281 ? 45.382 11.576 63.722 1.00 16.27 321 HIS A N 1
ATOM 2156 C CA . HIS A 1 281 ? 43.927 11.383 63.663 1.00 15.92 321 HIS A CA 1
ATOM 2157 C C . HIS A 1 281 ? 43.230 12.184 62.571 1.00 15.47 321 HIS A C 1
ATOM 2158 O O . HIS A 1 281 ? 42.325 12.937 62.877 1.00 16.03 321 HIS A O 1
ATOM 2165 N N . PRO A 1 282 ? 43.619 12.003 61.295 1.00 15.68 322 PRO A N 1
ATOM 2166 C CA . PRO A 1 282 ? 43.041 12.850 60.240 1.00 15.72 322 PRO A CA 1
ATOM 2167 C C . PRO A 1 282 ? 41.535 12.643 60.034 1.00 16.11 322 PRO A C 1
ATOM 2168 O O . PRO A 1 282 ? 40.823 13.598 59.735 1.00 16.05 322 PRO A O 1
ATOM 2172 N N . HIS A 1 283 ? 41.059 11.413 60.197 1.00 16.91 323 HIS A N 1
ATOM 2173 C CA . HIS A 1 283 ? 39.642 11.110 59.977 1.00 17.76 323 HIS A CA 1
ATOM 2174 C C . HIS A 1 283 ? 38.733 11.682 61.072 1.00 17.54 323 HIS A C 1
ATOM 2175 O O . HIS A 1 283 ? 37.655 12.191 60.758 1.00 17.33 323 HIS A O 1
ATOM 2182 N N . LEU A 1 284 ? 39.170 11.623 62.333 1.00 17.48 324 LEU A N 1
ATOM 2183 C CA . LEU A 1 284 ? 38.410 12.244 63.429 1.00 17.89 324 LEU A CA 1
ATOM 2184 C C . LEU A 1 284 ? 38.334 13.753 63.213 1.00 17.21 324 LEU A C 1
ATOM 2185 O O . LEU A 1 284 ? 37.285 14.365 63.407 1.00 17.47 324 LEU A O 1
ATOM 2190 N N . ILE A 1 285 ? 39.454 14.334 62.794 1.00 17.15 325 ILE A N 1
ATOM 2191 C CA . ILE A 1 285 ? 39.540 15.762 62.533 1.00 16.60 325 ILE A CA 1
ATOM 2192 C C . ILE A 1 285 ? 38.669 16.129 61.333 1.00 17.09 325 ILE A C 1
ATOM 2193 O O . ILE A 1 285 ? 37.900 17.086 61.402 1.00 17.22 325 ILE A O 1
ATOM 2198 N N . GLY A 1 286 ? 38.790 15.364 60.247 1.00 17.15 326 GLY A N 1
ATOM 2199 C CA . GLY A 1 286 ? 37.970 15.570 59.052 1.00 17.65 326 GLY A CA 1
ATOM 2200 C C . GLY A 1 286 ? 36.477 15.443 59.333 1.00 17.94 326 GLY A C 1
ATOM 2201 O O . GLY A 1 286 ? 35.689 16.321 58.985 1.00 17.89 326 GLY A O 1
ATOM 2202 N N . GLN A 1 287 ? 36.087 14.344 59.966 1.00 18.24 327 GLN A N 1
ATOM 2203 C CA . GLN A 1 287 ? 34.687 14.116 60.302 1.00 18.61 327 GLN A CA 1
ATOM 2204 C C . GLN A 1 287 ? 34.206 15.234 61.222 1.00 17.95 327 GLN A C 1
ATOM 2205 O O . GLN A 1 287 ? 33.077 15.713 61.088 1.00 18.00 327 GLN A O 1
ATOM 2211 N N . GLY A 1 288 ? 35.080 15.641 62.141 1.00 17.33 328 GLY A N 1
ATOM 2212 C CA . GLY A 1 288 ? 34.776 16.681 63.117 1.00 16.62 328 GLY A CA 1
ATOM 2213 C C . GLY A 1 288 ? 34.437 18.019 62.488 1.00 16.26 328 GLY A C 1
ATOM 2214 O O . GLY A 1 288 ? 33.413 18.606 62.809 1.00 16.52 328 GLY A O 1
ATOM 2215 N N . ILE A 1 289 ? 35.294 18.494 61.587 1.00 15.71 329 ILE A N 1
ATOM 2216 C CA . ILE A 1 289 ? 35.064 19.765 60.891 1.00 15.23 329 ILE A CA 1
ATOM 2217 C C . ILE A 1 289 ? 33.752 19.740 60.102 1.00 15.56 329 ILE A C 1
ATOM 2218 O O . ILE A 1 289 ? 32.957 20.685 60.183 1.00 16.19 329 ILE A O 1
ATOM 2223 N N . ALA A 1 290 ? 33.532 18.651 59.368 1.00 14.94 330 ALA A N 1
ATOM 2224 C CA . ALA A 1 290 ? 32.340 18.480 58.539 1.00 15.96 330 ALA A CA 1
ATOM 2225 C C . ALA A 1 290 ? 31.079 18.472 59.377 1.00 16.26 330 ALA A C 1
ATOM 2226 O O . ALA A 1 290 ? 30.091 19.103 59.001 1.00 16.88 330 ALA A O 1
ATOM 2228 N N . ASP A 1 291 ? 31.103 17.765 60.510 1.00 16.24 331 ASP A N 1
ATOM 2229 C CA . ASP A 1 291 ? 29.920 17.706 61.365 1.00 17.06 331 ASP A CA 1
ATOM 2230 C C . ASP A 1 291 ? 29.611 19.077 61.946 1.00 17.34 331 ASP A C 1
ATOM 2231 O O . ASP A 1 291 ? 28.465 19.497 61.984 1.00 17.85 331 ASP A O 1
ATOM 2236 N N . TRP A 1 292 ? 30.654 19.752 62.415 1.00 17.38 332 TRP A N 1
ATOM 2237 C CA . TRP A 1 292 ? 30.548 21.076 63.016 1.00 17.77 332 TRP A CA 1
ATOM 2238 C C . TRP A 1 292 ? 30.007 22.101 62.000 1.00 18.44 332 TRP A C 1
ATOM 2239 O O . TRP A 1 292 ? 29.143 22.916 62.333 1.00 19.20 332 TRP A O 1
ATOM 2250 N N . LEU A 1 293 ? 30.485 22.026 60.759 1.00 18.65 333 LEU A N 1
ATOM 2251 C CA . LEU A 1 293 ? 29.963 22.871 59.679 1.00 19.24 333 LEU A CA 1
ATOM 2252 C C . LEU A 1 293 ? 28.510 22.531 59.313 1.00 20.14 333 LEU A C 1
ATOM 2253 O O . LEU A 1 293 ? 27.707 23.433 59.033 1.00 20.41 333 LEU A O 1
ATOM 2258 N N . ARG A 1 294 ? 28.175 21.243 59.312 1.00 20.28 334 ARG A N 1
ATOM 2259 C CA . ARG A 1 294 ? 26.810 20.825 58.997 1.00 21.81 334 ARG A CA 1
ATOM 2260 C C . ARG A 1 294 ? 25.816 21.420 59.999 1.00 22.63 334 ARG A C 1
ATOM 2261 O O . ARG A 1 294 ? 24.752 21.884 59.604 1.00 23.82 334 ARG A O 1
ATOM 2269 N N . ARG A 1 295 ? 26.174 21.430 61.282 1.00 22.53 335 ARG A N 1
ATOM 2270 C CA . ARG A 1 295 ? 25.284 21.948 62.323 1.00 23.31 335 ARG A CA 1
ATOM 2271 C C . ARG A 1 295 ? 25.268 23.473 62.390 1.00 23.93 335 ARG A C 1
ATOM 2272 O O . ARG A 1 295 ? 24.217 24.076 62.591 1.00 24.43 335 ARG A O 1
ATOM 2280 N N . ASN A 1 296 ? 26.426 24.095 62.217 1.00 23.61 336 ASN A N 1
ATOM 2281 C CA . ASN A 1 296 ? 26.528 25.534 62.392 1.00 24.61 336 ASN A CA 1
ATOM 2282 C C . ASN A 1 296 ? 26.229 26.355 61.134 1.00 25.43 336 ASN A C 1
ATOM 2283 O O . ASN A 1 296 ? 25.748 27.481 61.235 1.00 25.50 336 ASN A O 1
ATOM 2288 N N . LYS A 1 297 ? 26.505 25.788 59.960 1.00 26.01 337 LYS A N 1
ATOM 2289 C CA . LYS A 1 297 ? 26.392 26.512 58.676 1.00 27.39 337 LYS A CA 1
ATOM 2290 C C . LYS A 1 297 ? 26.864 27.969 58.802 1.00 27.42 337 LYS A C 1
ATOM 2291 O O . LYS A 1 297 ? 26.108 28.891 58.485 1.00 28.07 337 LYS A O 1
ATOM 2297 N N . PRO A 1 298 ? 28.106 28.181 59.268 1.00 26.67 338 PRO A N 1
ATOM 2298 C CA . PRO A 1 298 ? 28.529 29.535 59.596 1.00 27.04 338 PRO A CA 1
ATOM 2299 C C . PRO A 1 298 ? 28.712 30.422 58.372 1.00 27.99 338 PRO A C 1
ATOM 2300 O O . PRO A 1 298 ? 29.232 29.967 57.342 1.00 27.77 338 PRO A O 1
ATOM 2304 N N . HIS A 1 299 ? 28.280 31.675 58.501 1.00 28.89 339 HIS A N 1
ATOM 2305 C CA . HIS A 1 299 ? 28.542 32.708 57.510 1.00 30.19 339 HIS A CA 1
ATOM 2306 C C . HIS A 1 299 ? 29.017 33.974 58.197 1.00 31.49 339 HIS A C 1
ATOM 2307 O O . HIS A 1 299 ? 28.650 34.243 59.340 1.00 31.37 339 HIS A O 1
ATOM 2314 N N . ALA A 1 300 ? 29.853 34.741 57.507 1.00 32.89 340 ALA A N 1
ATOM 2315 C CA . ALA A 1 300 ? 30.397 35.966 58.071 1.00 34.68 340 ALA A CA 1
ATOM 2316 C C . ALA A 1 300 ? 29.351 37.073 58.015 1.00 36.97 340 ALA A C 1
ATOM 2317 O O . ALA A 1 300 ? 28.547 37.128 57.084 1.00 37.84 340 ALA A O 1
ATOM 2319 N N . SER A 1 301 ? 29.366 37.941 59.022 1.00 38.63 341 SER A N 1
ATOM 2320 C CA . SER A 1 301 ? 28.445 39.068 59.086 1.00 41.43 341 SER A CA 1
ATOM 2321 C C . SER A 1 301 ? 28.933 40.231 58.212 1.00 42.43 341 SER A C 1
ATOM 2322 O O . SER A 1 301 ? 29.234 41.323 58.708 1.00 43.59 341 SER A O 1
ATOM 2325 N N . SER B 1 3 ? 43.793 1.814 87.206 1.00 33.33 43 SER B N 1
ATOM 2326 C CA . SER B 1 3 ? 43.682 1.533 85.744 1.00 32.55 43 SER B CA 1
ATOM 2327 C C . SER B 1 3 ? 42.228 1.658 85.223 1.00 31.50 43 SER B C 1
ATOM 2328 O O . SER B 1 3 ? 41.280 1.934 85.982 1.00 31.25 43 SER B O 1
ATOM 2331 N N . SER B 1 4 ? 42.082 1.460 83.914 1.00 38.29 44 SER B N 1
ATOM 2332 C CA . SER B 1 4 ? 40.803 1.495 83.243 1.00 35.09 44 SER B CA 1
ATOM 2333 C C . SER B 1 4 ? 39.876 0.364 83.715 1.00 33.02 44 SER B C 1
ATOM 2334 O O . SER B 1 4 ? 38.692 0.378 83.414 1.00 31.53 44 SER B O 1
ATOM 2337 N N . SER B 1 5 ? 40.417 -0.597 84.466 1.00 31.91 45 SER B N 1
ATOM 2338 C CA . SER B 1 5 ? 39.621 -1.727 84.956 1.00 30.63 45 SER B CA 1
ATOM 2339 C C . SER B 1 5 ? 38.944 -1.497 86.324 1.00 29.85 45 SER B C 1
ATOM 2340 O O . SER B 1 5 ? 38.075 -2.278 86.720 1.00 29.35 45 SER B O 1
ATOM 2343 N N . GLU B 1 6 ? 39.321 -0.421 87.021 1.00 29.33 46 GLU B N 1
ATOM 2344 C CA . GLU B 1 6 ? 38.722 -0.076 88.322 1.00 29.04 46 GLU B CA 1
ATOM 2345 C C . GLU B 1 6 ? 37.257 0.352 88.210 1.00 26.82 46 GLU B C 1
ATOM 2346 O O . GLU B 1 6 ? 36.848 0.993 87.242 1.00 25.21 46 GLU B O 1
ATOM 2352 N N . PHE B 1 7 ? 36.488 0.002 89.233 1.00 26.00 47 PHE B N 1
ATOM 2353 C CA . PHE B 1 7 ? 35.107 0.450 89.367 1.00 24.87 47 PHE B CA 1
ATOM 2354 C C . PHE B 1 7 ? 34.984 1.194 90.706 1.00 25.33 47 PHE B C 1
ATOM 2355 O O . PHE B 1 7 ? 34.519 0.627 91.686 1.00 25.38 47 PHE B O 1
ATOM 2363 N N . PRO B 1 8 ? 35.418 2.470 90.756 1.00 25.86 48 PRO B N 1
ATOM 2364 C CA . PRO B 1 8 ? 35.505 3.175 92.044 1.00 26.95 48 PRO B CA 1
ATOM 2365 C C . PRO B 1 8 ? 34.168 3.774 92.490 1.00 27.11 48 PRO B C 1
ATOM 2366 O O . PRO B 1 8 ? 34.096 4.957 92.832 1.00 28.13 48 PRO B O 1
ATOM 2370 N N . PHE B 1 9 ? 33.128 2.950 92.480 1.00 26.59 49 PHE B N 1
ATOM 2371 C CA . PHE B 1 9 ? 31.785 3.368 92.837 1.00 26.72 49 PHE B CA 1
ATOM 2372 C C . PHE B 1 9 ? 31.202 2.355 93.801 1.00 27.12 49 PHE B C 1
ATOM 2373 O O . PHE B 1 9 ? 31.294 1.140 93.572 1.00 26.70 49 PHE B O 1
ATOM 2381 N N . ALA B 1 10 ? 30.618 2.852 94.885 1.00 27.80 50 ALA B N 1
ATOM 2382 C CA . ALA B 1 10 ? 29.806 2.004 95.741 1.00 28.53 50 ALA B CA 1
ATOM 2383 C C . ALA B 1 10 ? 28.401 2.002 95.158 1.00 28.32 50 ALA B C 1
ATOM 2384 O O . ALA B 1 10 ? 27.764 3.054 95.038 1.00 28.96 50 ALA B O 1
ATOM 2386 N N . LYS B 1 11 ? 27.928 0.826 94.771 1.00 27.85 51 LYS B N 1
ATOM 2387 C CA . LYS B 1 11 ? 26.588 0.706 94.219 1.00 27.68 51 LYS B CA 1
ATOM 2388 C C . LYS B 1 11 ? 25.518 0.888 95.287 1.00 28.52 51 LYS B C 1
ATOM 2389 O O . LYS B 1 11 ? 25.617 0.333 96.382 1.00 29.12 51 LYS B O 1
ATOM 2395 N N . ARG B 1 12 ? 24.501 1.679 94.969 1.00 28.61 52 ARG B N 1
ATOM 2396 C CA . ARG B 1 12 ? 23.331 1.770 95.832 1.00 29.62 52 ARG B CA 1
ATOM 2397 C C . ARG B 1 12 ? 22.312 0.727 95.380 1.00 29.19 52 ARG B C 1
ATOM 2398 O O . ARG B 1 12 ? 22.461 0.115 94.311 1.00 28.37 52 ARG B O 1
ATOM 2406 N N . THR B 1 13 ? 21.286 0.515 96.200 1.00 29.38 53 THR B N 1
ATOM 2407 C CA . THR B 1 13 ? 20.184 -0.362 95.829 1.00 29.07 53 THR B CA 1
ATOM 2408 C C . THR B 1 13 ? 18.842 0.307 96.134 1.00 29.75 53 THR B C 1
ATOM 2409 O O . THR B 1 13 ? 18.715 1.044 97.106 1.00 29.80 53 THR B O 1
ATOM 2413 N N . VAL B 1 14 ? 17.853 0.051 95.284 1.00 29.82 54 VAL B N 1
ATOM 2414 C CA . VAL B 1 14 ? 16.479 0.505 95.505 1.00 30.68 54 VAL B CA 1
ATOM 2415 C C . VAL B 1 14 ? 15.521 -0.609 95.072 1.00 31.46 54 VAL B C 1
ATOM 2416 O O . VAL B 1 14 ? 15.823 -1.372 94.146 1.00 30.38 54 VAL B O 1
ATOM 2420 N N . GLU B 1 15 ? 14.391 -0.721 95.765 1.00 32.96 55 GLU B N 1
ATOM 2421 C CA . GLU B 1 15 ? 13.408 -1.755 95.465 1.00 34.21 55 GLU B CA 1
ATOM 2422 C C . GLU B 1 15 ? 12.480 -1.300 94.350 1.00 34.11 55 GLU B C 1
ATOM 2423 O O . GLU B 1 15 ? 11.953 -0.190 94.388 1.00 34.39 55 GLU B O 1
ATOM 2429 N N . VAL B 1 16 ? 12.298 -2.162 93.353 1.00 33.71 56 VAL B N 1
ATOM 2430 C CA . VAL B 1 16 ? 11.439 -1.869 92.205 1.00 33.81 56 VAL B CA 1
ATOM 2431 C C . VAL B 1 16 ? 10.654 -3.134 91.875 1.00 34.77 56 VAL B C 1
ATOM 2432 O O . VAL B 1 16 ? 11.256 -4.180 91.615 1.00 33.84 56 VAL B O 1
ATOM 2436 N N . GLU B 1 17 ? 9.320 -3.038 91.897 1.00 36.36 57 GLU B N 1
ATOM 2437 C CA . GLU B 1 17 ? 8.432 -4.196 91.660 1.00 37.74 57 GLU B CA 1
ATOM 2438 C C . GLU B 1 17 ? 8.815 -5.405 92.522 1.00 37.54 57 GLU B C 1
ATOM 2439 O O . GLU B 1 17 ? 8.841 -6.543 92.037 1.00 37.46 57 GLU B O 1
ATOM 2445 N N . GLY B 1 18 ? 9.142 -5.144 93.788 1.00 37.42 58 GLY B N 1
ATOM 2446 C CA . GLY B 1 18 ? 9.528 -6.193 94.730 1.00 37.09 58 GLY B CA 1
ATOM 2447 C C . GLY B 1 18 ? 10.867 -6.864 94.457 1.00 35.59 58 GLY B C 1
ATOM 2448 O O . GLY B 1 18 ? 11.104 -7.977 94.921 1.00 36.17 58 GLY B O 1
ATOM 2449 N N . ALA B 1 19 ? 11.747 -6.194 93.714 1.00 33.72 59 ALA B N 1
ATOM 2450 C CA . ALA B 1 19 ? 13.086 -6.726 93.441 1.00 32.03 59 ALA B CA 1
ATOM 2451 C C . ALA B 1 19 ? 14.143 -5.633 93.551 1.00 30.65 59 ALA B C 1
ATOM 2452 O O . ALA B 1 19 ? 13.848 -4.457 93.352 1.00 30.97 59 ALA B O 1
ATOM 2454 N N . THR B 1 20 ? 15.373 -6.020 93.867 1.00 29.60 60 THR B N 1
ATOM 2455 C CA . THR B 1 20 ? 16.454 -5.051 94.064 1.00 28.36 60 THR B CA 1
ATOM 2456 C C . THR B 1 20 ? 17.104 -4.607 92.748 1.00 26.95 60 THR B C 1
ATOM 2457 O O . THR B 1 20 ? 17.516 -5.438 91.934 1.00 26.31 60 THR B O 1
ATOM 2461 N N . ILE B 1 21 ? 17.181 -3.292 92.549 1.00 25.88 61 ILE B N 1
ATOM 2462 C CA . ILE B 1 21 ? 17.953 -2.722 91.454 1.00 24.25 61 ILE B CA 1
ATOM 2463 C C . ILE B 1 21 ? 19.226 -2.065 91.995 1.00 23.19 61 ILE B C 1
ATOM 2464 O O . ILE B 1 21 ? 19.162 -1.164 92.826 1.00 23.11 61 ILE B O 1
ATOM 2469 N N . ALA B 1 22 ? 20.380 -2.537 91.526 1.00 21.86 62 ALA B N 1
ATOM 2470 C CA . ALA B 1 22 ? 21.663 -1.939 91.905 1.00 21.00 62 ALA B CA 1
ATOM 2471 C C . ALA B 1 22 ? 22.039 -0.850 90.899 1.00 20.16 62 ALA B C 1
ATOM 2472 O O . ALA B 1 22 ? 21.751 -0.982 89.700 1.00 19.53 62 ALA B O 1
ATOM 2474 N N . TYR B 1 23 ? 22.652 0.230 91.393 1.00 19.66 63 TYR B N 1
ATOM 2475 C CA . TYR B 1 23 ? 22.979 1.386 90.555 1.00 19.10 63 TYR B CA 1
ATOM 2476 C C . TYR B 1 23 ? 24.098 2.267 91.095 1.00 19.25 63 TYR B C 1
ATOM 2477 O O . TYR B 1 23 ? 24.266 2.405 92.307 1.00 19.72 63 TYR B O 1
ATOM 2486 N N . VAL B 1 24 ? 24.843 2.871 90.171 1.00 18.83 64 VAL B N 1
ATOM 2487 C CA . VAL B 1 24 ? 25.771 3.951 90.489 1.00 19.21 64 VAL B CA 1
ATOM 2488 C C . VAL B 1 24 ? 24.991 5.265 90.612 1.00 19.98 64 VAL B C 1
ATOM 2489 O O . VAL B 1 24 ? 24.085 5.536 89.822 1.00 19.78 64 VAL B O 1
ATOM 2493 N N . ASP B 1 25 ? 25.338 6.075 91.601 1.00 20.84 65 ASP B N 1
ATOM 2494 C CA . ASP B 1 25 ? 24.740 7.399 91.747 1.00 22.14 65 ASP B CA 1
ATOM 2495 C C . ASP B 1 25 ? 25.825 8.336 92.277 1.00 22.62 65 ASP B C 1
ATOM 2496 O O . ASP B 1 25 ? 26.223 8.223 93.438 1.00 23.40 65 ASP B O 1
ATOM 2501 N N . GLU B 1 26 ? 26.323 9.229 91.418 1.00 22.35 66 GLU B N 1
ATOM 2502 C CA . GLU B 1 26 ? 27.418 10.153 91.777 1.00 22.93 66 GLU B CA 1
ATOM 2503 C C . GLU B 1 26 ? 27.121 11.561 91.279 1.00 22.94 66 GLU B C 1
ATOM 2504 O O . GLU B 1 26 ? 26.372 11.741 90.320 1.00 22.31 66 GLU B O 1
ATOM 2510 N N . GLY B 1 27 ? 27.727 12.556 91.914 1.00 24.02 67 GLY B N 1
ATOM 2511 C CA . GLY B 1 27 ? 27.509 13.948 91.539 1.00 24.53 67 GLY B CA 1
ATOM 2512 C C . GLY B 1 27 ? 26.189 14.472 92.072 1.00 25.72 67 GLY B C 1
ATOM 2513 O O . GLY B 1 27 ? 25.550 13.827 92.908 1.00 25.75 67 GLY B O 1
ATOM 2514 N N . SER B 1 28 ? 25.777 15.641 91.582 1.00 26.21 68 SER B N 1
ATOM 2515 C CA . SER B 1 28 ? 24.562 16.294 92.061 1.00 27.37 68 SER B CA 1
ATOM 2516 C C . SER B 1 28 ? 23.884 17.089 90.959 1.00 27.16 68 SER B C 1
ATOM 2517 O O . SER B 1 28 ? 24.503 17.424 89.950 1.00 27.01 68 SER B O 1
ATOM 2520 N N . GLY B 1 29 ? 22.604 17.385 91.161 1.00 27.86 69 GLY B N 1
ATOM 2521 C CA . GLY B 1 29 ? 21.847 18.205 90.220 1.00 27.67 69 GLY B CA 1
ATOM 2522 C C . GLY B 1 29 ? 21.179 17.388 89.135 1.00 26.61 69 GLY B C 1
ATOM 2523 O O . GLY B 1 29 ? 20.619 16.323 89.401 1.00 26.78 69 GLY B O 1
ATOM 2524 N N . GLN B 1 30 ? 21.240 17.894 87.907 1.00 25.68 70 GLN B N 1
ATOM 2525 C CA . GLN B 1 30 ? 20.521 17.302 86.791 1.00 24.47 70 GLN B CA 1
ATOM 2526 C C . GLN B 1 30 ? 21.061 15.905 86.469 1.00 23.12 70 GLN B C 1
ATOM 2527 O O . GLN B 1 30 ? 22.266 15.742 86.258 1.00 22.28 70 GLN B O 1
ATOM 2533 N N . PRO B 1 31 ? 20.165 14.893 86.456 1.00 22.69 71 PRO B N 1
ATOM 2534 C CA . PRO B 1 31 ? 20.574 13.506 86.286 1.00 21.63 71 PRO B CA 1
ATOM 2535 C C . PRO B 1 31 ? 20.864 13.151 84.831 1.00 20.79 71 PRO B C 1
ATOM 2536 O O . PRO B 1 31 ? 20.142 13.575 83.917 1.00 20.91 71 PRO B O 1
ATOM 2540 N N . VAL B 1 32 ? 21.939 12.397 84.644 1.00 19.72 72 VAL B N 1
ATOM 2541 C CA . VAL B 1 32 ? 22.279 11.776 83.377 1.00 18.40 72 VAL B CA 1
ATOM 2542 C C . VAL B 1 32 ? 22.147 10.275 83.606 1.00 18.31 72 VAL B C 1
ATOM 2543 O O . VAL B 1 32 ? 22.858 9.706 84.436 1.00 18.13 72 VAL B O 1
ATOM 2547 N N . LEU B 1 33 ? 21.213 9.646 82.897 1.00 18.23 73 LEU B N 1
ATOM 2548 C CA . LEU B 1 33 ? 20.895 8.249 83.124 1.00 18.41 73 LEU B CA 1
ATOM 2549 C C . LEU B 1 33 ? 21.573 7.386 82.068 1.00 17.68 73 LEU B C 1
ATOM 2550 O O . LEU B 1 33 ? 21.304 7.513 80.870 1.00 17.85 73 LEU B O 1
ATOM 2555 N N . PHE B 1 34 ? 22.473 6.530 82.530 1.00 17.43 74 PHE B N 1
ATOM 2556 C CA . PHE B 1 34 ? 23.237 5.639 81.661 1.00 17.00 74 PHE B CA 1
ATOM 2557 C C . PHE B 1 34 ? 22.558 4.278 81.628 1.00 17.01 74 PHE B C 1
ATOM 2558 O O . PHE B 1 34 ? 22.392 3.644 82.671 1.00 17.48 74 PHE B O 1
ATOM 2566 N N . LEU B 1 35 ? 22.169 3.828 80.439 1.00 16.71 75 LEU B N 1
ATOM 2567 C CA . LEU B 1 35 ? 21.544 2.513 80.294 1.00 16.93 75 LEU B CA 1
ATOM 2568 C C . LEU B 1 35 ? 22.373 1.601 79.387 1.00 16.65 75 LEU B C 1
ATOM 2569 O O . LEU B 1 35 ? 22.560 1.888 78.205 1.00 16.36 75 LEU B O 1
ATOM 2574 N N . HIS B 1 36 ? 22.867 0.507 79.958 1.00 16.75 76 HIS B N 1
ATOM 2575 C CA . HIS B 1 36 ? 23.682 -0.467 79.236 1.00 16.85 76 HIS B CA 1
ATOM 2576 C C . HIS B 1 36 ? 22.798 -1.494 78.529 1.00 17.25 76 HIS B C 1
ATOM 2577 O O . HIS B 1 36 ? 21.575 -1.471 78.673 1.00 17.91 76 HIS B O 1
ATOM 2584 N N . GLY B 1 37 ? 23.423 -2.394 77.777 1.00 17.14 77 GLY B N 1
ATOM 2585 C CA . GLY B 1 37 ? 22.700 -3.474 77.114 1.00 17.71 77 GLY B CA 1
ATOM 2586 C C . GLY B 1 37 ? 23.263 -4.843 77.428 1.00 17.41 77 GLY B C 1
ATOM 2587 O O . GLY B 1 37 ? 23.745 -5.089 78.533 1.00 17.57 77 GLY B O 1
ATOM 2588 N N . ASN B 1 38 ? 23.213 -5.730 76.443 1.00 17.59 78 ASN B N 1
ATOM 2589 C CA . ASN B 1 38 ? 23.625 -7.123 76.621 1.00 17.94 78 ASN B CA 1
ATOM 2590 C C . ASN B 1 38 ? 25.074 -7.345 76.189 1.00 17.47 78 ASN B C 1
ATOM 2591 O O . ASN B 1 38 ? 25.458 -6.866 75.125 1.00 17.35 78 ASN B O 1
ATOM 2596 N N . PRO B 1 39 ? 25.883 -8.074 76.998 1.00 17.54 79 PRO B N 1
ATOM 2597 C CA . PRO B 1 39 ? 25.597 -8.668 78.300 1.00 17.85 79 PRO B CA 1
ATOM 2598 C C . PRO B 1 39 ? 26.316 -7.907 79.413 1.00 17.78 79 PRO B C 1
ATOM 2599 O O . PRO B 1 39 ? 26.973 -8.516 80.261 1.00 18.23 79 PRO B O 1
ATOM 2603 N N . THR B 1 40 ? 26.192 -6.584 79.412 1.00 17.55 80 THR B N 1
ATOM 2604 C CA . THR B 1 40 ? 27.010 -5.745 80.280 1.00 17.00 80 THR B CA 1
ATOM 2605 C C . THR B 1 40 ? 26.270 -5.278 81.538 1.00 17.21 80 THR B C 1
ATOM 2606 O O . THR B 1 40 ? 25.293 -5.895 81.961 1.00 17.57 80 THR B O 1
ATOM 2610 N N . SER B 1 41 ? 26.757 -4.202 82.146 1.00 17.03 81 SER B N 1
ATOM 2611 C CA . SER B 1 41 ? 26.128 -3.637 83.327 1.00 17.21 81 SER B CA 1
ATOM 2612 C C . SER B 1 41 ? 26.589 -2.196 83.434 1.00 17.38 81 SER B C 1
ATOM 2613 O O . SER B 1 41 ? 27.178 -1.673 82.484 1.00 17.61 81 SER B O 1
ATOM 2616 N N . SER B 1 42 ? 26.345 -1.560 84.584 1.00 17.42 82 SER B N 1
ATOM 2617 C CA . SER B 1 42 ? 26.872 -0.213 84.852 1.00 17.22 82 SER B CA 1
ATOM 2618 C C . SER B 1 42 ? 28.400 -0.162 84.719 1.00 16.97 82 SER B C 1
ATOM 2619 O O . SER B 1 42 ? 28.970 0.900 84.434 1.00 17.32 82 SER B O 1
ATOM 2622 N N . TYR B 1 43 ? 29.053 -1.305 84.915 1.00 16.59 83 TYR B N 1
ATOM 2623 C CA . TYR B 1 43 ? 30.507 -1.426 84.725 1.00 16.60 83 TYR B CA 1
ATOM 2624 C C . TYR B 1 43 ? 30.986 -0.896 83.364 1.00 16.50 83 TYR B C 1
ATOM 2625 O O . TYR B 1 43 ? 32.085 -0.366 83.255 1.00 16.85 83 TYR B O 1
ATOM 2634 N N . LEU B 1 44 ? 30.156 -1.050 82.334 1.00 16.10 84 LEU B N 1
ATOM 2635 C CA . LEU B 1 44 ? 30.460 -0.556 80.994 1.00 15.99 84 LEU B CA 1
ATOM 2636 C C . LEU B 1 44 ? 30.719 0.954 80.948 1.00 16.07 84 LEU B C 1
ATOM 2637 O O . LEU B 1 44 ? 31.474 1.431 80.104 1.00 15.75 84 LEU B O 1
ATOM 2642 N N . TRP B 1 45 ? 30.083 1.693 81.854 1.00 15.89 85 TRP B N 1
ATOM 2643 C CA . TRP B 1 45 ? 30.154 3.155 81.862 1.00 16.05 85 TRP B CA 1
ATOM 2644 C C . TRP B 1 45 ? 31.207 3.701 82.826 1.00 16.54 85 TRP B C 1
ATOM 2645 O O . TRP B 1 45 ? 31.363 4.918 82.955 1.00 17.39 85 TRP B O 1
ATOM 2656 N N . ARG B 1 46 ? 31.924 2.807 83.510 1.00 16.89 86 ARG B N 1
ATOM 2657 C CA . ARG B 1 46 ? 32.839 3.193 84.598 1.00 17.09 86 ARG B CA 1
ATOM 2658 C C . ARG B 1 46 ? 33.827 4.310 84.239 1.00 17.56 86 ARG B C 1
ATOM 2659 O O . ARG B 1 46 ? 34.125 5.176 85.070 1.00 18.06 86 ARG B O 1
ATOM 2667 N N . ASN B 1 47 ? 34.331 4.300 83.008 1.00 17.15 87 ASN B N 1
ATOM 2668 C CA . ASN B 1 47 ? 35.336 5.285 82.600 1.00 17.48 87 ASN B CA 1
ATOM 2669 C C . ASN B 1 47 ? 34.744 6.534 81.948 1.00 17.00 87 ASN B C 1
ATOM 2670 O O . ASN B 1 47 ? 35.461 7.502 81.677 1.00 16.95 87 ASN B O 1
ATOM 2675 N N . ILE B 1 48 ? 33.438 6.497 81.693 1.00 16.56 88 ILE B N 1
ATOM 2676 C CA . ILE B 1 48 ? 32.717 7.610 81.061 1.00 16.23 88 ILE B CA 1
ATOM 2677 C C . ILE B 1 48 ? 32.012 8.488 82.117 1.00 16.86 88 ILE B C 1
ATOM 2678 O O . ILE B 1 48 ? 31.995 9.722 82.013 1.00 17.58 88 ILE B O 1
ATOM 2683 N N . ILE B 1 49 ? 31.463 7.842 83.145 1.00 16.85 89 ILE B N 1
ATOM 2684 C CA . ILE B 1 49 ? 30.757 8.520 84.242 1.00 16.97 89 ILE B CA 1
ATOM 2685 C C . ILE B 1 49 ? 31.484 9.744 84.845 1.00 17.67 89 ILE B C 1
ATOM 2686 O O . ILE B 1 49 ? 30.844 10.784 85.054 1.00 18.33 89 ILE B O 1
ATOM 2691 N N . PRO B 1 50 ? 32.807 9.636 85.127 1.00 17.94 90 PRO B N 1
ATOM 2692 C CA . PRO B 1 50 ? 33.505 10.768 85.753 1.00 18.42 90 PRO B CA 1
ATOM 2693 C C . PRO B 1 50 ? 33.462 12.060 84.926 1.00 18.52 90 PRO B C 1
ATOM 2694 O O . PRO B 1 50 ? 33.547 13.148 85.494 1.00 19.09 90 PRO B O 1
ATOM 2698 N N . TYR B 1 51 ? 33.335 11.939 83.605 1.00 18.07 91 TYR B N 1
ATOM 2699 C CA . TYR B 1 51 ? 33.291 13.105 82.721 1.00 17.97 91 TYR B CA 1
ATOM 2700 C C . TYR B 1 51 ? 31.995 13.889 82.889 1.00 18.05 91 TYR B C 1
ATOM 2701 O O . TYR B 1 51 ? 32.009 15.127 82.829 1.00 18.32 91 TYR B O 1
ATOM 2710 N N . VAL B 1 52 ? 30.877 13.196 83.125 1.00 17.77 92 VAL B N 1
ATOM 2711 C CA . VAL B 1 52 ? 29.622 13.937 83.305 1.00 18.05 92 VAL B CA 1
ATOM 2712 C C . VAL B 1 52 ? 29.480 14.470 84.722 1.00 18.33 92 VAL B C 1
ATOM 2713 O O . VAL B 1 52 ? 28.850 15.505 84.930 1.00 19.49 92 VAL B O 1
ATOM 2717 N N . VAL B 1 53 ? 30.081 13.786 85.692 1.00 18.18 93 VAL B N 1
ATOM 2718 C CA . VAL B 1 53 ? 30.142 14.328 87.054 1.00 18.41 93 VAL B CA 1
ATOM 2719 C C . VAL B 1 53 ? 31.012 15.596 87.035 1.00 19.14 93 VAL B C 1
ATOM 2720 O O . VAL B 1 53 ? 30.619 16.626 87.581 1.00 19.69 93 VAL B O 1
ATOM 2724 N N . ALA B 1 54 ? 32.171 15.522 86.369 1.00 18.57 94 ALA B N 1
ATOM 2725 C CA . ALA B 1 54 ? 33.081 16.669 86.284 1.00 19.50 94 ALA B CA 1
ATOM 2726 C C . ALA B 1 54 ? 32.420 17.859 85.600 1.00 19.61 94 ALA B C 1
ATOM 2727 O O . ALA B 1 54 ? 32.743 18.996 85.912 1.00 20.71 94 ALA B O 1
ATOM 2729 N N . ALA B 1 55 ? 31.493 17.583 84.681 1.00 18.87 95 ALA B N 1
ATOM 2730 C CA . ALA B 1 55 ? 30.726 18.621 83.983 1.00 19.26 95 ALA B CA 1
ATOM 2731 C C . ALA B 1 55 ? 29.589 19.203 84.845 1.00 19.91 95 ALA B C 1
ATOM 2732 O O . ALA B 1 55 ? 28.930 20.163 84.438 1.00 20.22 95 ALA B O 1
ATOM 2734 N N . GLY B 1 56 ? 29.359 18.628 86.024 1.00 20.02 96 GLY B N 1
ATOM 2735 C CA . GLY B 1 56 ? 28.418 19.220 86.983 1.00 21.10 96 GLY B CA 1
ATOM 2736 C C . GLY B 1 56 ? 27.066 18.542 87.052 1.00 20.89 96 GLY B C 1
ATOM 2737 O O . GLY B 1 56 ? 26.107 19.091 87.616 1.00 22.32 96 GLY B O 1
ATOM 2738 N N . TYR B 1 57 ? 26.989 17.341 86.498 1.00 20.06 97 TYR B N 1
ATOM 2739 C CA . TYR B 1 57 ? 25.751 16.576 86.475 1.00 20.00 97 TYR B CA 1
ATOM 2740 C C . TYR B 1 57 ? 25.759 15.448 87.499 1.00 20.15 97 TYR B C 1
ATOM 2741 O O . TYR B 1 57 ? 26.804 15.105 88.064 1.00 20.26 97 TYR B O 1
ATOM 2750 N N . ARG B 1 58 ? 24.580 14.874 87.731 1.00 20.10 98 ARG B N 1
ATOM 2751 C CA . ARG B 1 58 ? 24.447 13.687 88.558 1.00 20.30 98 ARG B CA 1
ATOM 2752 C C . ARG B 1 58 ? 24.406 12.454 87.646 1.00 19.67 98 ARG B C 1
ATOM 2753 O O . ARG B 1 58 ? 23.536 12.335 86.781 1.00 19.68 98 ARG B O 1
ATOM 2761 N N . ALA B 1 59 ? 25.359 11.551 87.822 1.00 19.22 99 ALA B N 1
ATOM 2762 C CA . ALA B 1 59 ? 25.401 10.344 87.008 1.00 18.65 99 ALA B CA 1
ATOM 2763 C C . ALA B 1 59 ? 24.668 9.220 87.717 1.00 18.72 99 ALA B C 1
ATOM 2764 O O . ALA B 1 59 ? 24.995 8.883 88.855 1.00 19.21 99 ALA B O 1
ATOM 2766 N N . VAL B 1 60 ? 23.671 8.660 87.033 1.00 18.44 100 VAL B N 1
ATOM 2767 C CA . VAL B 1 60 ? 22.890 7.533 87.535 1.00 18.64 100 VAL B CA 1
ATOM 2768 C C . VAL B 1 60 ? 22.968 6.394 86.520 1.00 18.03 100 VAL B C 1
ATOM 2769 O O . VAL B 1 60 ? 22.546 6.547 85.370 1.00 18.22 100 VAL B O 1
ATOM 2773 N N . ALA B 1 61 ? 23.534 5.264 86.935 1.00 17.58 101 ALA B N 1
ATOM 2774 C CA . ALA B 1 61 ? 23.753 4.134 86.024 1.00 16.90 101 ALA B CA 1
ATOM 2775 C C . ALA B 1 61 ? 23.257 2.845 86.664 1.00 17.15 101 ALA B C 1
ATOM 2776 O O . ALA B 1 61 ? 23.988 2.235 87.448 1.00 17.12 101 ALA B O 1
ATOM 2778 N N . PRO B 1 62 ? 22.001 2.441 86.364 1.00 17.42 102 PRO B N 1
ATOM 2779 C CA . PRO B 1 62 ? 21.463 1.201 86.942 1.00 17.89 102 PRO B CA 1
ATOM 2780 C C . PRO B 1 62 ? 21.937 -0.054 86.221 1.00 17.81 102 PRO B C 1
ATOM 2781 O O . PRO B 1 62 ? 22.286 0.004 85.045 1.00 17.25 102 PRO B O 1
ATOM 2785 N N . ASP B 1 63 ? 21.967 -1.172 86.942 1.00 18.39 103 ASP B N 1
ATOM 2786 C CA . ASP B 1 63 ? 22.073 -2.479 86.318 1.00 18.30 103 ASP B CA 1
ATOM 2787 C C . ASP B 1 63 ? 20.656 -2.949 85.992 1.00 19.16 103 ASP B C 1
ATOM 2788 O O . ASP B 1 63 ? 19.754 -2.890 86.850 1.00 19.17 103 ASP B O 1
ATOM 2793 N N . LEU B 1 64 ? 20.459 -3.400 84.751 1.00 18.86 104 LEU B N 1
ATOM 2794 C CA . LEU B 1 64 ? 19.176 -3.974 84.322 1.00 19.43 104 LEU B CA 1
ATOM 2795 C C . LEU B 1 64 ? 18.848 -5.193 85.181 1.00 19.78 104 LEU B C 1
ATOM 2796 O O . LEU B 1 64 ? 19.759 -5.850 85.697 1.00 19.89 104 LEU B O 1
ATOM 2801 N N . ILE B 1 65 ? 17.557 -5.478 85.354 1.00 20.09 105 ILE B N 1
ATOM 2802 C CA . ILE B 1 65 ? 17.131 -6.621 86.157 1.00 20.18 105 ILE B CA 1
ATOM 2803 C C . ILE B 1 65 ? 17.804 -7.906 85.652 1.00 20.19 105 ILE B C 1
ATOM 2804 O O . ILE B 1 65 ? 17.927 -8.123 84.439 1.00 19.57 105 ILE B O 1
ATOM 2809 N N . GLY B 1 66 ? 18.280 -8.722 86.593 1.00 20.71 106 GLY B N 1
ATOM 2810 C CA . GLY B 1 66 ? 19.013 -9.957 86.283 1.00 20.82 106 GLY B CA 1
ATOM 2811 C C . GLY B 1 66 ? 20.434 -9.750 85.771 1.00 20.60 106 GLY B C 1
ATOM 2812 O O . GLY B 1 66 ? 21.068 -10.691 85.296 1.00 20.90 106 GLY B O 1
ATOM 2821 N N . GLY B 1 68 ? 24.358 -7.344 86.261 1.00 18.87 108 GLY B N 1
ATOM 2822 C CA . GLY B 1 68 ? 25.207 -6.648 87.230 1.00 18.86 108 GLY B CA 1
ATOM 2823 C C . GLY B 1 68 ? 24.907 -7.173 88.620 1.00 19.99 108 GLY B C 1
ATOM 2824 O O . GLY B 1 68 ? 24.838 -8.394 88.836 1.00 19.77 108 GLY B O 1
ATOM 2825 N N . ASP B 1 69 ? 24.678 -6.251 89.554 1.00 20.23 109 ASP B N 1
ATOM 2826 C CA . ASP B 1 69 ? 24.376 -6.616 90.928 1.00 21.14 109 ASP B CA 1
ATOM 2827 C C . ASP B 1 69 ? 22.890 -6.535 91.235 1.00 21.48 109 ASP B C 1
ATOM 2828 O O . ASP B 1 69 ? 22.491 -6.611 92.394 1.00 21.92 109 ASP B O 1
ATOM 2833 N N . SER B 1 70 ? 22.072 -6.367 90.202 1.00 21.03 110 SER B N 1
ATOM 2834 C CA . SER B 1 70 ? 20.632 -6.324 90.401 1.00 21.66 110 SER B CA 1
ATOM 2835 C C . SER B 1 70 ? 20.097 -7.721 90.710 1.00 22.23 110 SER B C 1
ATOM 2836 O O . SER B 1 70 ? 20.778 -8.720 90.454 1.00 22.46 110 SER B O 1
ATOM 2839 N N . ALA B 1 71 ? 18.886 -7.781 91.260 1.00 22.56 111 ALA B N 1
ATOM 2840 C CA . ALA B 1 71 ? 18.265 -9.043 91.653 1.00 23.54 111 ALA B CA 1
ATOM 2841 C C . ALA B 1 71 ? 18.052 -9.966 90.455 1.00 23.73 111 ALA B C 1
ATOM 2842 O O . ALA B 1 71 ? 18.043 -9.514 89.305 1.00 23.13 111 ALA B O 1
ATOM 2844 N N . LYS B 1 72 ? 17.876 -11.257 90.733 1.00 24.64 112 LYS B N 1
ATOM 2845 C CA . LYS B 1 72 ? 17.639 -12.258 89.696 1.00 24.97 112 LYS B CA 1
ATOM 2846 C C . LYS B 1 72 ? 16.277 -12.935 89.885 1.00 26.50 112 LYS B C 1
ATOM 2847 O O . LYS B 1 72 ? 16.219 -14.132 90.180 1.00 27.30 112 LYS B O 1
ATOM 2853 N N . PRO B 1 73 ? 15.168 -12.186 89.704 1.00 27.09 113 PRO B N 1
ATOM 2854 C CA . PRO B 1 73 ? 13.865 -12.833 89.927 1.00 28.55 113 PRO B CA 1
ATOM 2855 C C . PRO B 1 73 ? 13.559 -13.886 88.856 1.00 29.45 113 PRO B C 1
ATOM 2856 O O . PRO B 1 73 ? 14.223 -13.916 87.810 1.00 28.58 113 PRO B O 1
ATOM 2860 N N . ASP B 1 74 ? 12.582 -14.751 89.134 1.00 30.94 114 ASP B N 1
ATOM 2861 C CA . ASP B 1 74 ? 12.158 -15.787 88.188 1.00 32.35 114 ASP B CA 1
ATOM 2862 C C . ASP B 1 74 ? 11.147 -15.210 87.190 1.00 32.58 114 ASP B C 1
ATOM 2863 O O . ASP B 1 74 ? 9.937 -15.385 87.333 1.00 34.17 114 ASP B O 1
ATOM 2868 N N . ILE B 1 75 ? 11.668 -14.503 86.195 1.00 31.75 115 ILE B N 1
ATOM 2869 C CA . ILE B 1 75 ? 10.873 -13.858 85.150 1.00 31.88 115 ILE B CA 1
ATOM 2870 C C . ILE B 1 75 ? 11.458 -14.243 83.785 1.00 31.53 115 ILE B C 1
ATOM 2871 O O . ILE B 1 75 ? 12.509 -14.884 83.722 1.00 30.61 115 ILE B O 1
ATOM 2876 N N . GLU B 1 76 ? 10.788 -13.837 82.708 1.00 31.87 116 GLU B N 1
ATOM 2877 C CA . GLU B 1 76 ? 11.181 -14.210 81.342 1.00 31.84 116 GLU B CA 1
ATOM 2878 C C . GLU B 1 76 ? 12.314 -13.375 80.731 1.00 29.93 116 GLU B C 1
ATOM 2879 O O . GLU B 1 76 ? 12.959 -13.810 79.772 1.00 29.29 116 GLU B O 1
ATOM 2885 N N . TYR B 1 77 ? 12.539 -12.186 81.292 1.00 28.61 117 TYR B N 1
ATOM 2886 C CA . TYR B 1 77 ? 13.586 -11.247 80.853 1.00 27.07 117 TYR B CA 1
ATOM 2887 C C . TYR B 1 77 ? 13.416 -10.732 79.418 1.00 27.19 117 TYR B C 1
ATOM 2888 O O . TYR B 1 77 ? 14.397 -10.454 78.718 1.00 26.27 117 TYR B O 1
ATOM 2897 N N . ARG B 1 78 ? 12.161 -10.589 78.999 1.00 28.23 118 ARG B N 1
ATOM 2898 C CA . ARG B 1 78 ? 11.830 -9.999 77.706 1.00 28.62 118 ARG B CA 1
ATOM 2899 C C . ARG B 1 78 ? 11.905 -8.487 77.818 1.00 27.57 118 ARG B C 1
ATOM 2900 O O . ARG B 1 78 ? 12.053 -7.955 78.920 1.00 27.02 118 ARG B O 1
ATOM 2908 N N . LEU B 1 79 ? 11.782 -7.800 76.683 1.00 26.93 119 LEU B N 1
ATOM 2909 C CA . LEU B 1 79 ? 11.753 -6.345 76.672 1.00 26.40 119 LEU B CA 1
ATOM 2910 C C . LEU B 1 79 ? 10.681 -5.781 77.608 1.00 27.45 119 LEU B C 1
ATOM 2911 O O . LEU B 1 79 ? 10.974 -4.874 78.398 1.00 26.98 119 LEU B O 1
ATOM 2916 N N . GLN B 1 80 ? 9.455 -6.311 77.541 1.00 28.87 120 GLN B N 1
ATOM 2917 C CA . GLN B 1 80 ? 8.391 -5.781 78.404 1.00 30.12 120 GLN B CA 1
ATOM 2918 C C . GLN B 1 80 ? 8.743 -5.877 79.889 1.00 29.94 120 GLN B C 1
ATOM 2919 O O . GLN B 1 80 ? 8.359 -4.998 80.659 1.00 30.70 120 GLN B O 1
ATOM 2925 N N . ASP B 1 81 ? 9.490 -6.915 80.278 1.00 29.41 121 ASP B N 1
ATOM 2926 C CA . ASP B 1 81 ? 9.949 -7.073 81.669 1.00 29.08 121 ASP B CA 1
ATOM 2927 C C . ASP B 1 81 ? 11.007 -6.034 82.043 1.00 27.71 121 ASP B C 1
ATOM 2928 O O . ASP B 1 81 ? 10.932 -5.416 83.106 1.00 27.62 121 ASP B O 1
ATOM 2933 N N . HIS B 1 82 ? 12.000 -5.856 81.175 1.00 26.46 122 HIS B N 1
ATOM 2934 C CA . HIS B 1 82 ? 13.076 -4.901 81.433 1.00 25.62 122 HIS B CA 1
ATOM 2935 C C . HIS B 1 82 ? 12.570 -3.466 81.526 1.00 25.83 122 HIS B C 1
ATOM 2936 O O . HIS B 1 82 ? 13.024 -2.686 82.372 1.00 25.87 122 HIS B O 1
ATOM 2943 N N . VAL B 1 83 ? 11.630 -3.136 80.647 1.00 26.26 123 VAL B N 1
ATOM 2944 C CA . VAL B 1 83 ? 10.996 -1.832 80.614 1.00 26.65 123 VAL B CA 1
ATOM 2945 C C . VAL B 1 83 ? 10.243 -1.532 81.928 1.00 27.17 123 VAL B C 1
ATOM 2946 O O . VAL B 1 83 ? 10.335 -0.420 82.456 1.00 26.86 123 VAL B O 1
ATOM 2950 N N . ALA B 1 84 ? 9.540 -2.527 82.469 1.00 27.43 124 ALA B N 1
ATOM 2951 C CA . ALA B 1 84 ? 8.842 -2.348 83.747 1.00 27.80 124 ALA B CA 1
ATOM 2952 C C . ALA B 1 84 ? 9.796 -1.949 84.880 1.00 27.11 124 ALA B C 1
ATOM 2953 O O . ALA B 1 84 ? 9.490 -1.043 85.655 1.00 27.63 124 ALA B O 1
ATOM 2955 N N . TYR B 1 85 ? 10.949 -2.610 84.970 1.00 26.17 125 TYR B N 1
ATOM 2956 C CA . TYR B 1 85 ? 11.898 -2.329 86.047 1.00 25.67 125 TYR B CA 1
ATOM 2957 C C . TYR B 1 85 ? 12.605 -0.993 85.893 1.00 25.02 125 TYR B C 1
ATOM 2958 O O . TYR B 1 85 ? 12.845 -0.306 86.882 1.00 25.19 125 TYR B O 1
ATOM 2975 N N . ASP B 1 87 ? 11.449 1.734 84.128 1.00 26.33 127 ASP B N 1
ATOM 2976 C CA . ASP B 1 87 ? 10.434 2.749 84.408 1.00 27.50 127 ASP B CA 1
ATOM 2977 C C . ASP B 1 87 ? 10.157 2.852 85.909 1.00 27.69 127 ASP B C 1
ATOM 2978 O O . ASP B 1 87 ? 9.965 3.944 86.433 1.00 27.97 127 ASP B O 1
ATOM 2983 N N . GLY B 1 88 ? 10.136 1.705 86.587 1.00 27.83 128 GLY B N 1
ATOM 2984 C CA . GLY B 1 88 ? 9.965 1.655 88.037 1.00 27.76 128 GLY B CA 1
ATOM 2985 C C . GLY B 1 88 ? 11.128 2.314 88.758 1.00 27.10 128 GLY B C 1
ATOM 2986 O O . GLY B 1 88 ? 10.939 2.966 89.790 1.00 27.44 128 GLY B O 1
ATOM 2987 N N . PHE B 1 89 ? 12.327 2.149 88.200 1.00 25.53 129 PHE B N 1
ATOM 2988 C CA . PHE B 1 89 ? 13.550 2.723 88.762 1.00 24.91 129 PHE B CA 1
ATOM 2989 C C . PHE B 1 89 ? 13.544 4.249 88.673 1.00 25.34 129 PHE B C 1
ATOM 2990 O O . PHE B 1 89 ? 13.825 4.933 89.657 1.00 25.52 129 PHE B O 1
ATOM 2998 N N . ILE B 1 90 ? 13.223 4.769 87.490 1.00 25.37 130 ILE B N 1
ATOM 2999 C CA . ILE B 1 90 ? 13.144 6.207 87.255 1.00 25.88 130 ILE B CA 1
ATOM 3000 C C . ILE B 1 90 ? 12.131 6.820 88.211 1.00 27.66 130 ILE B C 1
ATOM 3001 O O . ILE B 1 90 ? 12.367 7.880 88.803 1.00 27.70 130 ILE B O 1
ATOM 3006 N N . ASP B 1 91 ? 11.020 6.114 88.367 1.00 28.89 131 ASP B N 1
ATOM 3007 C CA . ASP B 1 91 ? 9.920 6.537 89.203 1.00 31.11 131 ASP B CA 1
ATOM 3008 C C . ASP B 1 91 ? 10.287 6.511 90.688 1.00 31.12 131 ASP B C 1
ATOM 3009 O O . ASP B 1 91 ? 10.078 7.495 91.397 1.00 31.61 131 ASP B O 1
ATOM 3014 N N . ALA B 1 92 ? 10.834 5.387 91.148 1.00 30.55 132 ALA B N 1
ATOM 3015 C CA . ALA B 1 92 ? 11.281 5.251 92.534 1.00 30.77 132 ALA B CA 1
ATOM 3016 C C . ALA B 1 92 ? 12.269 6.352 92.941 1.00 30.48 132 ALA B C 1
ATOM 3017 O O . ALA B 1 92 ? 12.202 6.859 94.053 1.00 31.12 132 ALA B O 1
ATOM 3019 N N . LEU B 1 93 ? 13.174 6.718 92.040 1.00 29.55 133 LEU B N 1
ATOM 3020 C CA . LEU B 1 93 ? 14.165 7.758 92.322 1.00 29.56 133 LEU B CA 1
ATOM 3021 C C . LEU B 1 93 ? 13.651 9.171 92.065 1.00 29.77 133 LEU B C 1
ATOM 3022 O O . LEU B 1 93 ? 14.283 10.150 92.475 1.00 29.92 133 LEU B O 1
ATOM 3027 N N . GLY B 1 94 ? 12.504 9.270 91.391 1.00 30.03 134 GLY B N 1
ATOM 3028 C CA . GLY B 1 94 ? 11.899 10.559 91.044 1.00 30.15 134 GLY B CA 1
ATOM 3029 C C . GLY B 1 94 ? 12.747 11.383 90.085 1.00 29.60 134 GLY B C 1
ATOM 3030 O O . GLY B 1 94 ? 12.758 12.608 90.166 1.00 29.84 134 GLY B O 1
ATOM 3031 N N . LEU B 1 95 ? 13.453 10.708 89.179 1.00 28.27 135 LEU B N 1
ATOM 3032 C CA . LEU B 1 95 ? 14.304 11.381 88.200 1.00 27.65 135 LEU B CA 1
ATOM 3033 C C . LEU B 1 95 ? 13.465 12.180 87.222 1.00 28.53 135 LEU B C 1
ATOM 3034 O O . LEU B 1 95 ? 12.426 11.717 86.750 1.00 29.14 135 LEU B O 1
ATOM 3039 N N . ASP B 1 96 ? 13.944 13.375 86.909 1.00 28.76 136 ASP B N 1
ATOM 3040 C CA . ASP B 1 96 ? 13.236 14.298 86.048 1.00 29.73 136 ASP B CA 1
ATOM 3041 C C . ASP B 1 96 ? 14.276 15.179 85.350 1.00 28.72 136 ASP B C 1
ATOM 3042 O O . ASP B 1 96 ? 15.415 15.282 85.816 1.00 28.12 136 ASP B O 1
ATOM 3047 N N . ASP B 1 97 ? 13.889 15.804 84.239 1.00 28.28 137 ASP B N 1
ATOM 3048 C CA . ASP B 1 97 ? 14.786 16.660 83.455 1.00 27.52 137 ASP B CA 1
ATOM 3049 C C . ASP B 1 97 ? 16.071 15.892 83.062 1.00 26.15 137 ASP B C 1
ATOM 3050 O O . ASP B 1 97 ? 17.184 16.403 83.177 1.00 25.26 137 ASP B O 1
ATOM 3063 N N . VAL B 1 99 ? 19.016 13.701 81.111 1.00 22.23 139 VAL B N 1
ATOM 3064 C CA . VAL B 1 99 ? 19.813 13.421 79.924 1.00 20.77 139 VAL B CA 1
ATOM 3065 C C . VAL B 1 99 ? 19.999 11.897 79.855 1.00 20.02 139 VAL B C 1
ATOM 3066 O O . VAL B 1 99 ? 20.439 11.289 80.824 1.00 19.82 139 VAL B O 1
ATOM 3070 N N . LEU B 1 100 ? 19.630 11.284 78.731 1.00 19.12 140 LEU B N 1
ATOM 3071 C CA . LEU B 1 100 ? 19.868 9.848 78.536 1.00 18.83 140 LEU B CA 1
ATOM 3072 C C . LEU B 1 100 ? 21.189 9.599 77.813 1.00 18.09 140 LEU B C 1
ATOM 3073 O O . LEU B 1 100 ? 21.513 10.286 76.849 1.00 18.69 140 LEU B O 1
ATOM 3078 N N . VAL B 1 101 ? 21.959 8.640 78.313 1.00 17.38 141 VAL B N 1
ATOM 3079 C CA . VAL B 1 101 ? 23.145 8.144 77.625 1.00 16.50 141 VAL B CA 1
ATOM 3080 C C . VAL B 1 101 ? 22.928 6.643 77.457 1.00 16.63 141 VAL B C 1
ATOM 3081 O O . VAL B 1 101 ? 22.917 5.895 78.440 1.00 17.06 141 VAL B O 1
ATOM 3085 N N . ILE B 1 102 ? 22.735 6.198 76.219 1.00 16.31 142 ILE B N 1
ATOM 3086 C CA . ILE B 1 102 ? 22.176 4.872 76.000 1.00 16.21 142 ILE B CA 1
ATOM 3087 C C . ILE B 1 102 ? 22.866 4.065 74.901 1.00 16.39 142 ILE B C 1
ATOM 3088 O O . ILE B 1 102 ? 23.384 4.616 73.930 1.00 15.70 142 ILE B O 1
ATOM 3093 N N . HIS B 1 103 ? 22.827 2.747 75.066 1.00 16.45 143 HIS B N 1
ATOM 3094 C CA . HIS B 1 103 ? 23.543 1.822 74.211 1.00 17.07 143 HIS B CA 1
ATOM 3095 C C . HIS B 1 103 ? 22.766 0.510 74.063 1.00 17.33 143 HIS B C 1
ATOM 3096 O O . HIS B 1 103 ? 22.196 0.026 75.032 1.00 17.85 143 HIS B O 1
ATOM 3103 N N . ASP B 1 104 ? 22.762 -0.068 72.864 1.00 18.19 144 ASP B N 1
ATOM 3104 C CA . ASP B 1 104 ? 22.195 -1.414 72.637 1.00 18.84 144 ASP B CA 1
ATOM 3105 C C . ASP B 1 104 ? 20.741 -1.478 73.142 1.00 19.19 144 ASP B C 1
ATOM 3106 O O . ASP B 1 104 ? 19.946 -0.609 72.801 1.00 19.92 144 ASP B O 1
ATOM 3111 N N . TRP B 1 105 ? 20.381 -2.483 73.943 1.00 19.15 145 TRP B N 1
ATOM 3112 C CA . TRP B 1 105 ? 19.010 -2.570 74.463 1.00 19.45 145 TRP B CA 1
ATOM 3113 C C . TRP B 1 105 ? 18.661 -1.408 75.390 1.00 19.52 145 TRP B C 1
ATOM 3114 O O . TRP B 1 105 ? 17.487 -1.042 75.527 1.00 20.27 145 TRP B O 1
ATOM 3125 N N . GLY B 1 106 ? 19.685 -0.821 76.005 1.00 18.78 146 GLY B N 1
ATOM 3126 C CA . GLY B 1 106 ? 19.522 0.421 76.753 1.00 18.68 146 GLY B CA 1
ATOM 3127 C C . GLY B 1 106 ? 18.930 1.524 75.891 1.00 19.07 146 GLY B C 1
ATOM 3128 O O . GLY B 1 106 ? 18.148 2.344 76.381 1.00 19.25 146 GLY B O 1
ATOM 3129 N N . SER B 1 107 ? 19.279 1.542 74.601 1.00 18.73 147 SER B N 1
ATOM 3130 C CA . SER B 1 107 ? 18.708 2.537 73.700 1.00 18.80 147 SER B CA 1
ATOM 3131 C C . SER B 1 107 ? 17.218 2.337 73.430 1.00 19.59 147 SER B C 1
ATOM 3132 O O . SER B 1 107 ? 16.501 3.305 73.242 1.00 20.52 147 SER B O 1
ATOM 3135 N N . VAL B 1 108 ? 16.748 1.093 73.419 1.00 20.18 148 VAL B N 1
ATOM 3136 C CA . VAL B 1 108 ? 15.313 0.829 73.235 1.00 20.79 148 VAL B CA 1
ATOM 3137 C C . VAL B 1 108 ? 14.538 1.245 74.479 1.00 21.27 148 VAL B C 1
ATOM 3138 O O . VAL B 1 108 ? 13.505 1.904 74.383 1.00 21.81 148 VAL B O 1
ATOM 3142 N N . ILE B 1 109 ? 15.058 0.881 75.646 1.00 21.09 149 ILE B N 1
ATOM 3143 C CA . ILE B 1 109 ? 14.441 1.255 76.913 1.00 21.33 149 ILE B CA 1
ATOM 3144 C C . ILE B 1 109 ? 14.398 2.787 77.070 1.00 21.45 149 ILE B C 1
ATOM 3145 O O . ILE B 1 109 ? 13.359 3.361 77.413 1.00 21.56 149 ILE B O 1
ATOM 3150 N N . GLY B 1 110 ? 15.521 3.437 76.774 1.00 21.08 150 GLY B N 1
ATOM 3151 C CA . GLY B 1 110 ? 15.649 4.888 76.922 1.00 21.41 150 GLY B CA 1
ATOM 3152 C C . GLY B 1 110 ? 14.789 5.689 75.965 1.00 22.18 150 GLY B C 1
ATOM 3153 O O . GLY B 1 110 ? 14.063 6.590 76.386 1.00 22.79 150 GLY B O 1
ATOM 3162 N N . ARG B 1 112 ? 12.173 4.678 74.313 1.00 24.46 152 ARG B N 1
ATOM 3163 C CA . ARG B 1 112 ? 10.779 4.416 74.662 1.00 25.46 152 ARG B CA 1
ATOM 3164 C C . ARG B 1 112 ? 10.330 5.365 75.771 1.00 25.68 152 ARG B C 1
ATOM 3165 O O . ARG B 1 112 ? 9.269 5.981 75.679 1.00 26.35 152 ARG B O 1
ATOM 3173 N N . HIS B 1 113 ? 11.152 5.484 76.813 1.00 25.32 153 HIS B N 1
ATOM 3174 C CA . HIS B 1 113 ? 10.822 6.346 77.943 1.00 25.53 153 HIS B CA 1
ATOM 3175 C C . HIS B 1 113 ? 10.719 7.811 77.533 1.00 25.61 153 HIS B C 1
ATOM 3176 O O . HIS B 1 113 ? 9.788 8.502 77.960 1.00 26.45 153 HIS B O 1
ATOM 3183 N N . ALA B 1 114 ? 11.662 8.280 76.712 1.00 24.62 154 ALA B N 1
ATOM 3184 C CA . ALA B 1 114 ? 11.589 9.635 76.146 1.00 25.06 154 ALA B CA 1
ATOM 3185 C C . ALA B 1 114 ? 10.319 9.811 75.303 1.00 26.10 154 ALA B C 1
ATOM 3186 O O . ALA B 1 114 ? 9.593 10.784 75.470 1.00 26.60 154 ALA B O 1
ATOM 3188 N N . ARG B 1 115 ? 10.056 8.845 74.425 1.00 26.54 155 ARG B N 1
ATOM 3189 C CA . ARG B 1 115 ? 8.865 8.834 73.575 1.00 27.98 155 ARG B CA 1
ATOM 3190 C C . ARG B 1 115 ? 7.571 8.950 74.391 1.00 29.18 155 ARG B C 1
ATOM 3191 O O . ARG B 1 115 ? 6.681 9.726 74.044 1.00 29.81 155 ARG B O 1
ATOM 3199 N N . LEU B 1 116 ? 7.483 8.183 75.474 1.00 29.57 156 LEU B N 1
ATOM 3200 C CA . LEU B 1 116 ? 6.280 8.150 76.297 1.00 31.31 156 LEU B CA 1
ATOM 3201 C C . LEU B 1 116 ? 6.229 9.247 77.361 1.00 31.81 156 LEU B C 1
ATOM 3202 O O . LEU B 1 116 ? 5.156 9.539 77.880 1.00 33.29 156 LEU B O 1
ATOM 3207 N N . ASN B 1 117 ? 7.378 9.842 77.685 1.00 31.02 157 ASN B N 1
ATOM 3208 C CA . ASN B 1 117 ? 7.439 10.944 78.651 1.00 31.40 157 ASN B CA 1
ATOM 3209 C C . ASN B 1 117 ? 8.279 12.126 78.139 1.00 30.84 157 ASN B C 1
ATOM 3210 O O . ASN B 1 117 ? 9.281 12.475 78.765 1.00 30.06 157 ASN B O 1
ATOM 3215 N N . PRO B 1 118 ? 7.867 12.754 77.008 1.00 31.39 158 PRO B N 1
ATOM 3216 C CA . PRO B 1 118 ? 8.721 13.753 76.337 1.00 31.12 158 PRO B CA 1
ATOM 3217 C C . PRO B 1 118 ? 9.007 14.993 77.185 1.00 31.50 158 PRO B C 1
ATOM 3218 O O . PRO B 1 118 ? 10.016 15.666 76.966 1.00 31.48 158 PRO B O 1
ATOM 3222 N N . ASP B 1 119 ? 8.131 15.260 78.149 1.00 32.10 159 ASP B N 1
ATOM 3223 C CA A ASP B 1 119 ? 8.286 16.388 79.055 0.70 32.56 159 ASP B CA 1
ATOM 3224 C CA B ASP B 1 119 ? 8.267 16.383 79.080 0.30 32.33 159 ASP B CA 1
ATOM 3225 C C . ASP B 1 119 ? 9.361 16.139 80.124 1.00 31.47 159 ASP B C 1
ATOM 3226 O O . ASP B 1 119 ? 9.748 17.057 80.846 1.00 31.38 159 ASP B O 1
ATOM 3235 N N . ARG B 1 120 ? 9.843 14.899 80.213 1.00 30.21 160 ARG B N 1
ATOM 3236 C CA . ARG B 1 120 ? 10.798 14.508 81.254 1.00 29.46 160 ARG B CA 1
ATOM 3237 C C . ARG B 1 120 ? 12.232 14.311 80.760 1.00 27.55 160 ARG B C 1
ATOM 3238 O O . ARG B 1 120 ? 13.146 14.192 81.569 1.00 27.10 160 ARG B O 1
ATOM 3246 N N . VAL B 1 121 ? 12.420 14.263 79.445 1.00 26.37 161 VAL B N 1
ATOM 3247 C CA . VAL B 1 121 ? 13.740 14.014 78.858 1.00 24.86 161 VAL B CA 1
ATOM 3248 C C . VAL B 1 121 ? 14.285 15.264 78.154 1.00 24.60 161 VAL B C 1
ATOM 3249 O O . VAL B 1 121 ? 13.666 15.799 77.228 1.00 25.05 161 VAL B O 1
ATOM 3253 N N . ALA B 1 122 ? 15.441 15.728 78.624 1.00 23.84 162 ALA B N 1
ATOM 3254 C CA . ALA B 1 122 ? 16.072 16.948 78.114 1.00 23.15 162 ALA B CA 1
ATOM 3255 C C . ALA B 1 122 ? 16.857 16.732 76.822 1.00 22.07 162 ALA B C 1
ATOM 3256 O O . ALA B 1 122 ? 16.867 17.601 75.943 1.00 22.22 162 ALA B O 1
ATOM 3258 N N . ALA B 1 123 ? 17.503 15.572 76.717 1.00 20.90 163 ALA B N 1
ATOM 3259 C CA . ALA B 1 123 ? 18.471 15.276 75.649 1.00 19.98 163 ALA B CA 1
ATOM 3260 C C . ALA B 1 123 ? 18.877 13.802 75.679 1.00 19.20 163 ALA B C 1
ATOM 3261 O O . ALA B 1 123 ? 18.708 13.128 76.699 1.00 18.84 163 ALA B O 1
ATOM 3263 N N . VAL B 1 124 ? 19.424 13.317 74.561 1.00 18.54 164 VAL B N 1
ATOM 3264 C CA . VAL B 1 124 ? 19.753 11.908 74.394 1.00 17.78 164 VAL B CA 1
ATOM 3265 C C . VAL B 1 124 ? 21.083 11.718 73.658 1.00 17.43 164 VAL B C 1
ATOM 3266 O O . VAL B 1 124 ? 21.248 12.190 72.530 1.00 17.61 164 VAL B O 1
ATOM 3270 N N . ALA B 1 125 ? 22.021 11.031 74.310 1.00 16.54 165 ALA B N 1
ATOM 3271 C CA . ALA B 1 125 ? 23.253 10.567 73.671 1.00 16.29 165 ALA B CA 1
ATOM 3272 C C . ALA B 1 125 ? 23.106 9.074 73.460 1.00 16.14 165 ALA B C 1
ATOM 3273 O O . ALA B 1 125 ? 22.695 8.347 74.369 1.00 15.84 165 ALA B O 1
ATOM 3275 N N . PHE B 1 126 ? 23.416 8.619 72.257 1.00 16.12 166 PHE B N 1
ATOM 3276 C CA . PHE B 1 126 ? 23.285 7.206 71.955 1.00 16.62 166 PHE B CA 1
ATOM 3277 C C . PHE B 1 126 ? 24.416 6.698 71.076 1.00 16.86 166 PHE B C 1
ATOM 3278 O O . PHE B 1 126 ? 25.144 7.473 70.451 1.00 16.75 166 PHE B O 1
ATOM 3294 N N . GLU B 1 128 ? 25.406 2.782 68.849 1.00 18.43 168 GLU B N 1
ATOM 3295 C CA . GLU B 1 128 ? 25.120 1.397 68.516 1.00 18.75 168 GLU B CA 1
ATOM 3296 C C . GLU B 1 128 ? 23.739 1.018 69.035 1.00 19.66 168 GLU B C 1
ATOM 3297 O O . GLU B 1 128 ? 23.581 0.062 69.821 1.00 19.61 168 GLU B O 1
ATOM 3303 N N . ALA B 1 129 ? 22.749 1.802 68.610 1.00 19.95 169 ALA B N 1
ATOM 3304 C CA . ALA B 1 129 ? 21.372 1.672 69.090 1.00 20.67 169 ALA B CA 1
ATOM 3305 C C . ALA B 1 129 ? 20.554 0.729 68.215 1.00 21.52 169 ALA B C 1
ATOM 3306 O O . ALA B 1 129 ? 20.827 0.587 67.014 1.00 21.49 169 ALA B O 1
ATOM 3308 N N . LEU B 1 130 ? 19.565 0.082 68.832 1.00 22.07 170 LEU B N 1
ATOM 3309 C CA . LEU B 1 130 ? 18.548 -0.671 68.107 1.00 23.59 170 LEU B CA 1
ATOM 3310 C C . LEU B 1 130 ? 17.433 0.304 67.748 1.00 24.12 170 LEU B C 1
ATOM 3311 O O . LEU B 1 130 ? 16.520 0.548 68.550 1.00 24.97 170 LEU B O 1
ATOM 3316 N N . VAL B 1 131 ? 17.510 0.851 66.543 1.00 24.22 171 VAL B N 1
ATOM 3317 C CA . VAL B 1 131 ? 16.616 1.916 66.093 1.00 24.72 171 VAL B CA 1
ATOM 3318 C C . VAL B 1 131 ? 16.663 1.939 64.560 1.00 25.39 171 VAL B C 1
ATOM 3319 O O . VAL B 1 131 ? 17.688 1.571 63.984 1.00 25.16 171 VAL B O 1
ATOM 3323 N N . PRO B 1 132 ? 15.557 2.334 63.886 1.00 26.57 172 PRO B N 1
ATOM 3324 C CA . PRO B 1 132 ? 15.643 2.411 62.421 1.00 27.17 172 PRO B CA 1
ATOM 3325 C C . PRO B 1 132 ? 16.706 3.423 61.987 1.00 26.85 172 PRO B C 1
ATOM 3326 O O . PRO B 1 132 ? 16.900 4.417 62.679 1.00 26.49 172 PRO B O 1
ATOM 3330 N N . PRO B 1 133 ? 17.378 3.188 60.842 1.00 27.30 173 PRO B N 1
ATOM 3331 C CA . PRO B 1 133 ? 17.162 2.117 59.864 1.00 28.11 173 PRO B CA 1
ATOM 3332 C C . PRO B 1 133 ? 17.886 0.797 60.159 1.00 28.30 173 PRO B C 1
ATOM 3333 O O . PRO B 1 133 ? 17.772 -0.147 59.379 1.00 28.96 173 PRO B O 1
ATOM 3337 N N . ALA B 1 134 ? 18.618 0.725 61.266 1.00 27.62 174 ALA B N 1
ATOM 3338 C CA . ALA B 1 134 ? 19.338 -0.502 61.615 1.00 27.47 174 ALA B CA 1
ATOM 3339 C C . ALA B 1 134 ? 18.378 -1.648 61.975 1.00 27.95 174 ALA B C 1
ATOM 3340 O O . ALA B 1 134 ? 18.496 -2.747 61.447 1.00 28.58 174 ALA B O 1
ATOM 3342 N N . LEU B 1 135 ? 17.446 -1.394 62.888 1.00 27.73 175 LEU B N 1
ATOM 3343 C CA . LEU B 1 135 ? 16.430 -2.383 63.243 1.00 28.14 175 LEU B CA 1
ATOM 3344 C C . LEU B 1 135 ? 15.058 -1.737 63.115 1.00 28.67 175 LEU B C 1
ATOM 3345 O O . LEU B 1 135 ? 14.966 -0.516 63.183 1.00 28.69 175 LEU B O 1
ATOM 3350 N N . PRO B 1 136 ? 13.990 -2.540 62.913 1.00 29.37 176 PRO B N 1
ATOM 3351 C CA . PRO B 1 136 ? 13.953 -3.997 62.764 1.00 29.68 176 PRO B CA 1
ATOM 3352 C C . PRO B 1 136 ? 14.519 -4.435 61.422 1.00 29.85 176 PRO B C 1
ATOM 3353 O O . PRO B 1 136 ? 14.701 -3.604 60.531 1.00 30.20 176 PRO B O 1
ATOM 3365 N N . PRO B 1 138 ? 14.272 -7.421 58.151 1.00 55.37 178 PRO B N 1
ATOM 3366 C CA . PRO B 1 138 ? 13.314 -8.363 57.575 1.00 53.99 178 PRO B CA 1
ATOM 3367 C C . PRO B 1 138 ? 13.736 -9.811 57.787 1.00 49.59 178 PRO B C 1
ATOM 3368 O O . PRO B 1 138 ? 12.885 -10.685 57.919 1.00 48.58 178 PRO B O 1
ATOM 3372 N N . SER B 1 139 ? 15.043 -10.047 57.828 1.00 48.31 179 SER B N 1
ATOM 3373 C CA . SER B 1 139 ? 15.583 -11.388 57.977 1.00 45.75 179 SER B CA 1
ATOM 3374 C C . SER B 1 139 ? 16.980 -11.346 58.584 1.00 44.58 179 SER B C 1
ATOM 3375 O O . SER B 1 139 ? 17.615 -10.288 58.617 1.00 46.57 179 SER B O 1
ATOM 3378 N N . TYR B 1 140 ? 17.455 -12.501 59.053 1.00 42.62 180 TYR B N 1
ATOM 3379 C CA . TYR B 1 140 ? 18.821 -12.636 59.573 1.00 42.86 180 TYR B CA 1
ATOM 3380 C C . TYR B 1 140 ? 19.835 -12.216 58.527 1.00 46.59 180 TYR B C 1
ATOM 3381 O O . TYR B 1 140 ? 20.796 -11.512 58.822 1.00 48.56 180 TYR B O 1
ATOM 3390 N N . GLU B 1 141 ? 19.600 -12.654 57.296 1.00 49.24 181 GLU B N 1
ATOM 3391 C CA . GLU B 1 141 ? 20.529 -12.437 56.192 1.00 54.22 181 GLU B CA 1
ATOM 3392 C C . GLU B 1 141 ? 20.639 -10.951 55.844 1.00 57.41 181 GLU B C 1
ATOM 3393 O O . GLU B 1 141 ? 21.671 -10.492 55.351 1.00 61.82 181 GLU B O 1
ATOM 3399 N N . ALA B 1 142 ? 19.578 -10.201 56.132 1.00 56.22 182 ALA B N 1
ATOM 3400 C CA . ALA B 1 142 ? 19.572 -8.759 55.904 1.00 60.73 182 ALA B CA 1
ATOM 3401 C C . ALA B 1 142 ? 20.431 -8.004 56.928 1.00 62.05 182 ALA B C 1
ATOM 3402 O O . ALA B 1 142 ? 20.560 -6.783 56.857 1.00 67.44 182 ALA B O 1
ATOM 3412 N N . GLY B 1 144 ? 23.629 -8.891 57.370 1.00 65.19 184 GLY B N 1
ATOM 3413 C CA . GLY B 1 144 ? 24.996 -9.130 56.913 1.00 69.49 184 GLY B CA 1
ATOM 3414 C C . GLY B 1 144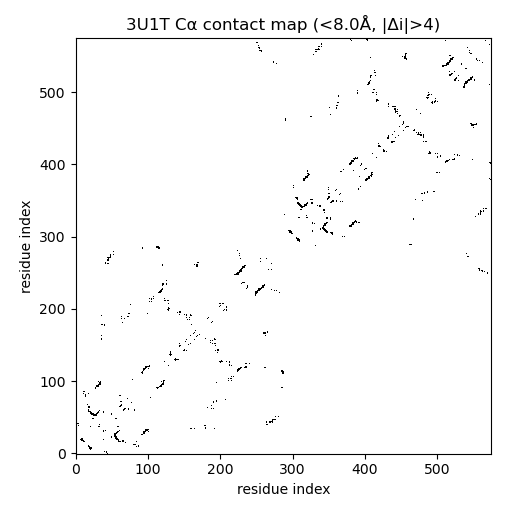 ? 25.614 -10.439 57.389 1.00 66.00 184 GLY B C 1
ATOM 3415 O O . GLY B 1 144 ? 25.007 -11.169 58.187 1.00 59.93 184 GLY B O 1
ATOM 3416 N N . PRO B 1 145 ? 26.839 -10.732 56.909 1.00 70.82 185 PRO B N 1
ATOM 3417 C CA . PRO B 1 145 ? 27.531 -12.010 57.084 1.00 69.93 185 PRO B CA 1
ATOM 3418 C C . PRO B 1 145 ? 27.897 -12.396 58.519 1.00 66.82 185 PRO B C 1
ATOM 3419 O O . PRO B 1 145 ? 28.102 -13.579 58.785 1.00 65.13 185 PRO B O 1
ATOM 3423 N N . GLN B 1 146 ? 27.997 -11.433 59.431 1.00 67.32 186 GLN B N 1
ATOM 3424 C CA . GLN B 1 146 ? 28.435 -11.753 60.798 1.00 66.11 186 GLN B CA 1
ATOM 3425 C C . GLN B 1 146 ? 27.323 -11.846 61.845 1.00 59.28 186 GLN B C 1
ATOM 3426 O O . GLN B 1 146 ? 27.223 -12.849 62.555 1.00 55.91 186 GLN B O 1
ATOM 3432 N N . LEU B 1 147 ? 26.498 -10.806 61.933 1.00 58.33 187 LEU B N 1
ATOM 3433 C CA . LEU B 1 147 ? 25.411 -10.759 62.913 1.00 53.26 187 LEU B CA 1
ATOM 3434 C C . LEU B 1 147 ? 24.293 -11.743 62.567 1.00 46.79 187 LEU B C 1
ATOM 3435 O O . LEU B 1 147 ? 23.733 -12.393 63.454 1.00 43.03 187 LEU B O 1
ATOM 3440 N N . GLY B 1 148 ? 23.979 -11.843 61.276 1.00 46.63 188 GLY B N 1
ATOM 3441 C CA . GLY B 1 148 ? 22.968 -12.774 60.776 1.00 42.59 188 GLY B CA 1
ATOM 3442 C C . GLY B 1 148 ? 23.091 -14.194 61.309 1.00 40.22 188 GLY B C 1
ATOM 3443 O O . GLY B 1 148 ? 22.186 -14.664 61.996 1.00 37.05 188 GLY B O 1
ATOM 3444 N N . PRO B 1 149 ? 24.203 -14.889 60.985 1.00 43.15 189 PRO B N 1
ATOM 3445 C CA . PRO B 1 149 ? 24.438 -16.258 61.453 1.00 43.01 189 PRO B CA 1
ATOM 3446 C C . PRO B 1 149 ? 24.476 -16.360 62.966 1.00 41.00 189 PRO B C 1
ATOM 3447 O O . PRO B 1 149 ? 23.934 -17.313 63.534 1.00 39.45 189 PRO B O 1
ATOM 3451 N N . LEU B 1 150 ? 25.095 -15.369 63.604 1.00 42.33 190 LEU B N 1
ATOM 3452 C CA . LEU B 1 150 ? 25.182 -15.306 65.059 1.00 41.79 190 LEU B CA 1
ATOM 3453 C C . LEU B 1 150 ? 23.803 -15.238 65.710 1.00 37.83 190 LEU B C 1
ATOM 3454 O O . LEU B 1 150 ? 23.480 -16.067 66.563 1.00 37.16 190 LEU B O 1
ATOM 3459 N N . PHE B 1 151 ? 22.991 -14.262 65.312 1.00 36.38 191 PHE B N 1
ATOM 3460 C CA . PHE B 1 151 ? 21.644 -14.149 65.863 1.00 33.68 191 PHE B CA 1
ATOM 3461 C C . PHE B 1 151 ? 20.775 -15.359 65.494 1.00 31.54 191 PHE B C 1
ATOM 3462 O O . PHE B 1 151 ? 19.988 -15.822 66.312 1.00 30.42 191 PHE B O 1
ATOM 3470 N N . ARG B 1 152 ? 20.930 -15.878 64.277 1.00 32.52 192 ARG B N 1
ATOM 3471 C CA . ARG B 1 152 ? 20.206 -17.093 63.882 1.00 33.24 192 ARG B CA 1
ATOM 3472 C C . ARG B 1 152 ? 20.483 -18.258 64.848 1.00 34.14 192 ARG B C 1
ATOM 3473 O O . ARG B 1 152 ? 19.544 -18.910 65.303 1.00 34.73 192 ARG B O 1
ATOM 3481 N N . ASP B 1 153 ? 21.757 -18.486 65.178 1.00 35.35 193 ASP B N 1
ATOM 3482 C CA . ASP B 1 153 ? 22.156 -19.556 66.109 1.00 37.27 193 ASP B CA 1
ATOM 3483 C C . ASP B 1 153 ? 21.626 -19.364 67.529 1.00 35.74 193 ASP B C 1
ATOM 3484 O O . ASP B 1 153 ? 21.083 -20.294 68.129 1.00 37.44 193 ASP B O 1
ATOM 3489 N N . LEU B 1 154 ? 21.797 -18.161 68.067 1.00 33.72 194 LEU B N 1
ATOM 3490 C CA . LEU B 1 154 ? 21.362 -17.858 69.424 1.00 33.44 194 LEU B CA 1
ATOM 3491 C C . LEU B 1 154 ? 19.845 -17.981 69.556 1.00 32.11 194 LEU B C 1
ATOM 3492 O O . LEU B 1 154 ? 19.340 -18.365 70.607 1.00 33.09 194 LEU B O 1
ATOM 3497 N N . ARG B 1 155 ? 19.135 -17.675 68.471 1.00 30.60 195 ARG B N 1
ATOM 3498 C CA . ARG B 1 155 ? 17.671 -17.749 68.439 1.00 30.92 195 ARG B CA 1
ATOM 3499 C C . ARG B 1 155 ? 17.111 -19.153 68.114 1.00 33.82 195 ARG B C 1
ATOM 3500 O O . ARG B 1 155 ? 15.897 -19.354 68.130 1.00 35.30 195 ARG B O 1
ATOM 3508 N N . THR B 1 156 ? 17.991 -20.114 67.841 1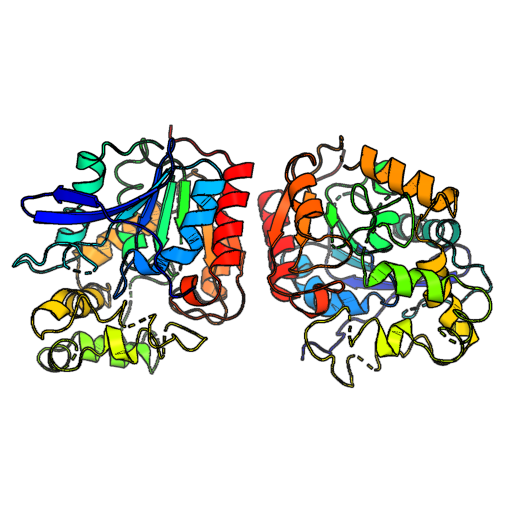.00 36.17 196 THR B N 1
ATOM 3509 C CA . THR B 1 156 ? 17.581 -21.496 67.602 1.00 41.37 196 THR B CA 1
ATOM 3510 C C . THR B 1 156 ? 17.395 -22.223 68.927 1.00 45.29 196 THR B C 1
ATOM 3511 O O . THR B 1 156 ? 18.269 -22.177 69.800 1.00 44.93 196 THR B O 1
ATOM 3515 N N . ALA B 1 157 ? 16.252 -22.893 69.068 1.00 27.27 197 ALA B N 1
ATOM 3516 C CA . ALA B 1 157 ? 15.960 -23.699 70.255 1.00 28.52 197 ALA B CA 1
ATOM 3517 C C . ALA B 1 157 ? 17.067 -24.730 70.475 1.00 28.79 197 ALA B C 1
ATOM 3518 O O . ALA B 1 157 ? 17.568 -25.326 69.510 1.00 29.61 197 ALA B O 1
ATOM 3520 N N . ASP B 1 158 ? 17.448 -24.921 71.736 1.00 28.78 198 ASP B N 1
ATOM 3521 C CA . ASP B 1 158 ? 18.482 -25.895 72.144 1.00 29.02 198 ASP B CA 1
ATOM 3522 C C . ASP B 1 158 ? 19.906 -25.406 71.865 1.00 27.87 198 ASP B C 1
ATOM 3523 O O . ASP B 1 158 ? 20.758 -25.433 72.759 1.00 27.52 198 ASP B O 1
ATOM 3528 N N . VAL B 1 159 ? 20.150 -24.948 70.639 1.00 27.58 199 VAL B N 1
ATOM 3529 C CA . VAL B 1 159 ? 21.462 -24.430 70.230 1.00 26.50 199 VAL B CA 1
ATOM 3530 C C . VAL B 1 159 ? 21.876 -23.203 71.046 1.00 25.44 199 VAL B C 1
ATOM 3531 O O . VAL B 1 159 ? 22.983 -23.156 71.578 1.00 25.02 199 VAL B O 1
ATOM 3535 N N . GLY B 1 160 ? 20.989 -22.215 71.139 1.00 25.43 200 GLY B N 1
ATOM 3536 C CA . GLY B 1 160 ? 21.256 -20.999 71.910 1.00 24.82 200 GLY B CA 1
ATOM 3537 C C . GLY B 1 160 ? 21.466 -21.307 73.382 1.00 24.70 200 GLY B C 1
ATOM 3538 O O . GLY B 1 160 ? 22.359 -20.738 74.026 1.00 23.84 200 GLY B O 1
ATOM 3539 N N . GLU B 1 161 ? 20.649 -22.222 73.906 1.00 25.30 201 GLU B N 1
ATOM 3540 C CA . GLU B 1 161 ? 20.784 -22.689 75.288 1.00 25.47 201 GLU B CA 1
ATOM 3541 C C . GLU B 1 161 ? 22.172 -23.272 75.565 1.00 25.18 201 GLU B C 1
ATOM 3542 O O . GLU B 1 161 ? 22.818 -22.891 76.544 1.00 24.97 201 GLU B O 1
ATOM 3548 N N . LYS B 1 162 ? 22.641 -24.167 74.697 1.00 25.44 202 LYS B N 1
ATOM 3549 C CA . LYS B 1 162 ? 23.976 -24.751 74.854 1.00 25.30 202 LYS B CA 1
ATOM 3550 C C . LYS B 1 162 ? 25.080 -23.696 74.797 1.00 24.71 202 LYS B C 1
ATOM 3551 O O . LYS B 1 162 ? 25.979 -23.690 75.637 1.00 24.64 202 LYS B O 1
ATOM 3565 N N . VAL B 1 164 ? 24.855 -20.278 75.164 1.00 22.27 204 VAL B N 1
ATOM 3566 C CA . VAL B 1 164 ? 24.768 -19.179 76.119 1.00 21.84 204 VAL B CA 1
ATOM 3567 C C . VAL B 1 164 ? 24.579 -19.648 77.568 1.00 22.35 204 VAL B C 1
ATOM 3568 O O . VAL B 1 164 ? 25.316 -19.218 78.455 1.00 22.25 204 VAL B O 1
ATOM 3572 N N . LEU B 1 165 ? 23.617 -20.535 77.816 1.00 22.82 205 LEU B N 1
ATOM 3573 C CA . LEU B 1 165 ? 23.370 -20.983 79.194 1.00 23.33 205 LEU B CA 1
ATOM 3574 C C . LEU B 1 165 ? 24.447 -21.933 79.709 1.00 23.46 205 LEU B C 1
ATOM 3575 O O . LEU B 1 165 ? 24.949 -21.754 80.818 1.00 23.95 205 LEU B O 1
ATOM 3580 N N . ASP B 1 166 ? 24.821 -22.925 78.910 1.00 23.50 206 ASP B N 1
ATOM 3581 C CA . ASP B 1 166 ? 25.878 -23.854 79.325 1.00 23.90 206 ASP B CA 1
ATOM 3582 C C . ASP B 1 166 ? 27.266 -23.221 79.253 1.00 23.29 206 ASP B C 1
ATOM 3583 O O . ASP B 1 166 ? 28.095 -23.437 80.136 1.00 23.52 206 ASP B O 1
ATOM 3588 N N . GLY B 1 167 ? 27.510 -22.428 78.212 1.00 22.57 207 GLY B N 1
ATOM 3589 C CA . GLY B 1 167 ? 28.865 -21.980 77.910 1.00 21.75 207 GLY B CA 1
ATOM 3590 C C . GLY B 1 167 ? 29.193 -20.531 78.181 1.00 21.03 207 GLY B C 1
ATOM 3591 O O . GLY B 1 167 ? 30.362 -20.156 78.150 1.00 21.21 207 GLY B O 1
ATOM 3592 N N . ASN B 1 168 ? 28.171 -19.719 78.440 1.00 20.49 208 ASN B N 1
ATOM 3593 C CA . ASN B 1 168 ? 28.325 -18.274 78.684 1.00 19.74 208 ASN B CA 1
ATOM 3594 C C . ASN B 1 168 ? 28.939 -17.526 77.479 1.00 19.48 208 ASN B C 1
ATOM 3595 O O . ASN B 1 168 ? 29.694 -16.555 77.647 1.00 18.87 208 ASN B O 1
ATOM 3600 N N . PHE B 1 169 ? 28.575 -17.983 76.276 1.00 19.10 209 PHE B N 1
ATOM 3601 C CA . PHE B 1 169 ? 29.121 -17.495 75.005 1.00 18.74 209 PHE B CA 1
ATOM 3602 C C . PHE B 1 169 ? 29.057 -15.983 74.827 1.00 18.41 209 PHE B C 1
ATOM 3603 O O . PHE B 1 169 ? 30.004 -15.388 74.315 1.00 18.45 209 PHE B O 1
ATOM 3611 N N . PHE B 1 170 ? 27.957 -15.354 75.233 1.00 18.13 210 PHE B N 1
ATOM 3612 C CA . PHE B 1 170 ? 27.832 -13.908 74.993 1.00 17.91 210 PHE B CA 1
ATOM 3613 C C . PHE B 1 170 ? 28.890 -13.132 75.774 1.00 17.74 210 PHE B C 1
ATOM 3614 O O . PHE B 1 170 ? 29.505 -12.204 75.247 1.00 17.67 210 PHE B O 1
ATOM 3622 N N . VAL B 1 171 ? 29.086 -13.525 77.030 1.00 17.99 211 VAL B N 1
ATOM 3623 C CA . VAL B 1 171 ? 30.037 -12.875 77.915 1.00 18.03 211 VAL B CA 1
ATOM 3624 C C . VAL B 1 171 ? 31.480 -13.224 77.547 1.00 18.44 211 VAL B C 1
ATOM 3625 O O . VAL B 1 171 ? 32.342 -12.349 77.505 1.00 18.28 211 VAL B O 1
ATOM 3629 N N . GLU B 1 172 ? 31.733 -14.502 77.280 1.00 18.87 212 GLU B N 1
ATOM 3630 C CA . GLU B 1 172 ? 33.099 -15.002 77.138 1.00 19.22 212 GLU B CA 1
ATOM 3631 C C . GLU B 1 172 ? 33.703 -14.820 75.752 1.00 19.57 212 GLU B C 1
ATOM 3632 O O . GLU B 1 172 ? 34.925 -14.809 75.611 1.00 20.16 212 GLU B O 1
ATOM 3638 N N . THR B 1 173 ? 32.869 -14.688 74.726 1.00 19.52 213 THR B N 1
ATOM 3639 C CA . THR B 1 173 ? 33.396 -14.592 73.363 1.00 19.99 213 THR B CA 1
ATOM 3640 C C . THR B 1 173 ? 32.850 -13.391 72.597 1.00 19.75 213 THR B C 1
ATOM 3641 O O . THR B 1 173 ? 33.626 -12.597 72.076 1.00 19.72 213 THR B O 1
ATOM 3645 N N . ILE B 1 174 ? 31.529 -13.251 72.532 1.00 19.21 214 ILE B N 1
ATOM 3646 C CA . ILE B 1 174 ? 30.939 -12.154 71.761 1.00 19.53 214 ILE B CA 1
ATOM 3647 C C . ILE B 1 174 ? 31.404 -10.785 72.263 1.00 19.24 214 ILE B C 1
ATOM 3648 O O . ILE B 1 174 ? 31.832 -9.940 71.469 1.00 19.48 214 ILE B O 1
ATOM 3653 N N . LEU B 1 175 ? 31.345 -10.575 73.575 1.00 18.82 215 LEU B N 1
ATOM 3654 C CA . LEU B 1 175 ? 31.773 -9.307 74.151 1.00 18.73 215 LEU B CA 1
ATOM 3655 C C . LEU B 1 175 ? 33.272 -8.999 73.910 1.00 19.31 215 LEU B C 1
ATOM 3656 O O . LEU B 1 175 ? 33.580 -8.011 73.254 1.00 19.56 215 LEU B O 1
ATOM 3661 N N . PRO B 1 176 ? 34.199 -9.853 74.408 1.00 19.85 216 PRO B N 1
ATOM 3662 C CA . PRO B 1 176 ? 35.627 -9.516 74.295 1.00 20.38 216 PRO B CA 1
ATOM 3663 C C . PRO B 1 176 ? 36.255 -9.700 72.905 1.00 21.04 216 PRO B C 1
ATOM 3664 O O . PRO B 1 176 ? 37.196 -8.984 72.571 1.00 21.00 216 PRO B O 1
ATOM 3668 N N . GLU B 1 177 ? 35.760 -10.649 72.113 1.00 21.53 217 GLU B N 1
ATOM 3669 C CA . GLU B 1 177 ? 36.372 -10.929 70.807 1.00 22.42 217 GLU B CA 1
ATOM 3670 C C . GLU B 1 177 ? 35.702 -10.196 69.658 1.00 22.67 217 GLU B C 1
ATOM 3671 O O . GLU B 1 177 ? 36.372 -9.571 68.851 1.00 23.03 217 GLU B O 1
ATOM 3685 N N . GLY B 1 179 ? 32.981 -7.848 69.936 1.00 21.73 219 GLY B N 1
ATOM 3686 C CA . GLY B 1 179 ? 32.420 -6.531 70.241 1.00 20.82 219 GLY B CA 1
ATOM 3687 C C . GLY B 1 179 ? 33.411 -5.488 70.716 1.00 20.62 219 GLY B C 1
ATOM 3688 O O . GLY B 1 179 ? 33.064 -4.319 70.846 1.00 20.32 219 GLY B O 1
ATOM 3689 N N . VAL B 1 180 ? 34.641 -5.908 70.994 1.00 20.98 220 VAL B N 1
ATOM 3690 C CA . VAL B 1 180 ? 35.672 -4.992 71.472 1.00 21.12 220 VAL B CA 1
ATOM 3691 C C . VAL B 1 180 ? 36.914 -5.178 70.602 1.00 22.40 220 VAL B C 1
ATOM 3692 O O . VAL B 1 180 ? 37.303 -6.317 70.318 1.00 22.88 220 VAL B O 1
ATOM 3696 N N . VAL B 1 181 ? 37.515 -4.070 70.166 1.00 22.97 221 VAL B N 1
ATOM 3697 C CA . VAL B 1 181 ? 38.707 -4.124 69.310 1.00 24.33 221 VAL B CA 1
ATOM 3698 C C . VAL B 1 181 ? 39.932 -4.492 70.145 1.00 25.13 221 VAL B C 1
ATOM 3699 O O . VAL B 1 181 ? 40.629 -5.451 69.827 1.00 25.82 221 VAL B O 1
ATOM 3703 N N . ARG B 1 182 ? 40.166 -3.747 71.228 1.00 25.38 222 ARG B N 1
ATOM 3704 C CA . ARG B 1 182 ? 41.260 -4.041 72.157 1.00 26.04 222 ARG B CA 1
ATOM 3705 C C . ARG B 1 182 ? 41.032 -5.346 72.921 1.00 25.81 222 ARG B C 1
ATOM 3706 O O . ARG B 1 182 ? 39.984 -5.981 72.815 1.00 25.49 222 ARG B O 1
ATOM 3714 N N . SER B 1 183 ? 42.022 -5.729 73.710 1.00 26.53 223 SER B N 1
ATOM 3715 C CA . SER B 1 183 ? 41.948 -6.940 74.503 1.00 26.78 223 SER B CA 1
ATOM 3716 C C . SER B 1 183 ? 41.552 -6.600 75.943 1.00 25.80 223 SER B C 1
ATOM 3717 O O . SER B 1 183 ? 42.307 -5.944 76.655 1.00 26.63 223 SER B O 1
ATOM 3720 N N . LEU B 1 184 ? 40.364 -7.027 76.369 1.00 24.57 224 LEU B N 1
ATOM 3721 C CA . LEU B 1 184 ? 39.944 -6.846 77.764 1.00 23.65 224 LEU B CA 1
ATOM 3722 C C . LEU B 1 184 ? 40.888 -7.580 78.725 1.00 24.26 224 LEU B C 1
ATOM 3723 O O . LEU B 1 184 ? 41.357 -8.686 78.427 1.00 24.36 224 LEU B O 1
ATOM 3728 N N . SER B 1 185 ? 41.171 -6.950 79.863 1.00 24.22 225 SER B N 1
ATOM 3729 C CA . SER B 1 185 ? 42.069 -7.526 80.867 1.00 25.40 225 SER B CA 1
ATOM 3730 C C . SER B 1 185 ? 41.352 -8.581 81.711 1.00 25.23 225 SER B C 1
ATOM 3731 O O . SER B 1 185 ? 40.122 -8.703 81.654 1.00 24.17 225 SER B O 1
ATOM 3734 N N . GLU B 1 186 ? 42.125 -9.330 82.497 1.00 26.36 226 GLU B N 1
ATOM 3735 C CA . GLU B 1 186 ? 41.564 -10.347 83.396 1.00 26.99 226 GLU B CA 1
ATOM 3736 C C . GLU B 1 186 ? 40.583 -9.774 84.422 1.00 25.61 226 GLU B C 1
ATOM 3737 O O . GLU B 1 186 ? 39.538 -10.368 84.672 1.00 25.08 226 GLU B O 1
ATOM 3743 N N . ALA B 1 187 ? 40.928 -8.626 85.000 1.00 25.14 227 ALA B N 1
ATOM 3744 C CA . ALA B 1 187 ? 40.052 -7.928 85.932 1.00 24.38 227 ALA B CA 1
ATOM 3745 C C . ALA B 1 187 ? 38.740 -7.493 85.258 1.00 23.05 227 ALA B C 1
ATOM 3746 O O . ALA B 1 187 ? 37.659 -7.659 85.827 1.00 22.67 227 ALA B O 1
ATOM 3748 N N . GLU B 1 188 ? 38.839 -6.944 84.048 1.00 22.05 228 GLU B N 1
ATOM 3749 C CA . GLU B 1 188 ? 37.655 -6.554 83.282 1.00 20.88 228 GLU B CA 1
ATOM 3750 C C . GLU B 1 188 ? 36.733 -7.752 82.973 1.00 20.38 228 GLU B C 1
ATOM 3751 O O . GLU B 1 188 ? 35.514 -7.661 83.132 1.00 19.08 228 GLU B O 1
ATOM 3765 N N . ALA B 1 190 ? 36.679 -10.520 84.708 1.00 21.11 230 ALA B N 1
ATOM 3766 C CA . ALA B 1 190 ? 36.154 -10.960 85.994 1.00 21.26 230 ALA B CA 1
ATOM 3767 C C . ALA B 1 190 ? 34.870 -10.200 86.315 1.00 20.70 230 ALA B C 1
ATOM 3768 O O . ALA B 1 190 ? 33.884 -10.806 86.734 1.00 20.68 230 ALA B O 1
ATOM 3770 N N . ALA B 1 191 ? 34.881 -8.884 86.084 1.00 20.33 231 ALA B N 1
ATOM 3771 C CA . ALA B 1 191 ? 33.720 -8.028 86.334 1.00 19.90 231 ALA B CA 1
ATOM 3772 C C . ALA B 1 191 ? 32.535 -8.349 85.425 1.00 19.30 231 ALA B C 1
ATOM 3773 O O . ALA B 1 191 ? 31.389 -8.325 85.870 1.00 19.42 231 ALA B O 1
ATOM 3775 N N . TYR B 1 192 ? 32.809 -8.647 84.159 1.00 18.68 232 TYR B N 1
ATOM 3776 C CA . TYR B 1 192 ? 31.741 -8.975 83.214 1.00 18.28 232 TYR B CA 1
ATOM 3777 C C . TYR B 1 192 ? 31.120 -10.351 83.429 1.00 18.60 232 TYR B C 1
ATOM 3778 O O . TYR B 1 192 ? 29.930 -10.521 83.189 1.00 19.05 232 TYR B O 1
ATOM 3787 N N . ARG B 1 193 ? 31.907 -11.328 83.880 1.00 19.26 233 ARG B N 1
ATOM 3788 C CA . ARG B 1 193 ? 31.371 -12.679 84.106 1.00 19.57 233 ARG B CA 1
ATOM 3789 C C . ARG B 1 193 ? 30.786 -12.903 85.513 1.00 19.81 233 ARG B C 1
ATOM 3790 O O . ARG B 1 193 ? 30.063 -13.892 85.733 1.00 19.89 233 ARG B O 1
ATOM 3798 N N . ALA B 1 194 ? 31.093 -11.996 86.448 1.00 19.75 234 ALA B N 1
ATOM 3799 C CA . ALA B 1 194 ? 30.663 -12.126 87.852 1.00 20.41 234 ALA B CA 1
ATOM 3800 C C . ALA B 1 194 ? 29.150 -12.311 88.063 1.00 20.47 234 ALA B C 1
ATOM 3801 O O . ALA B 1 194 ? 28.753 -13.094 88.915 1.00 21.11 234 ALA B O 1
ATOM 3803 N N . PRO B 1 195 ? 28.303 -11.601 87.291 1.00 20.02 235 PRO B N 1
ATOM 3804 C CA . PRO B 1 195 ? 26.862 -11.798 87.481 1.00 20.00 235 PRO B CA 1
ATOM 3805 C C . PRO B 1 195 ? 26.340 -13.136 86.967 1.00 20.42 235 PRO B C 1
ATOM 3806 O O . PRO B 1 195 ? 25.184 -13.490 87.246 1.00 20.75 235 PRO B O 1
ATOM 3810 N N . PHE B 1 196 ? 27.181 -13.878 86.244 1.00 20.10 236 PHE B N 1
ATOM 3811 C CA . PHE B 1 196 ? 26.724 -15.052 85.505 1.00 19.94 236 PHE B CA 1
ATOM 3812 C C . PHE B 1 196 ? 27.479 -16.358 85.7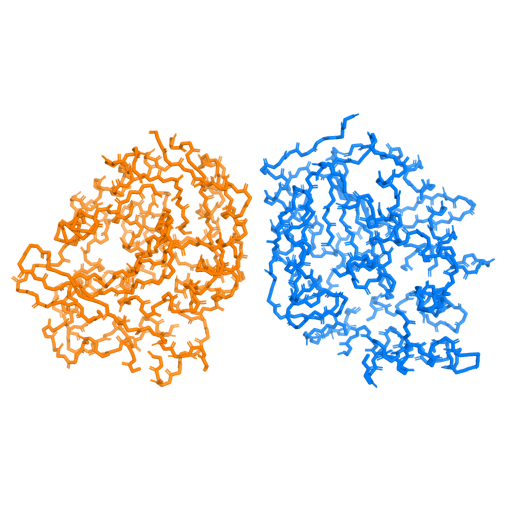94 1.00 20.87 236 PHE B C 1
ATOM 3813 O O . PHE B 1 196 ? 27.959 -17.005 84.862 1.00 20.92 236 PHE B O 1
ATOM 3821 N N . PRO B 1 197 ? 27.553 -16.774 87.078 1.00 21.83 237 PRO B N 1
ATOM 3822 C CA . PRO B 1 197 ? 28.307 -17.990 87.402 1.00 22.84 237 PRO B CA 1
ATOM 3823 C C . PRO B 1 197 ? 27.576 -19.302 87.103 1.00 23.65 237 PRO B C 1
ATOM 3824 O O . PRO B 1 197 ? 28.228 -20.339 87.012 1.00 23.88 237 PRO B O 1
ATOM 3828 N N . THR B 1 198 ? 26.247 -19.256 86.969 1.00 23.99 238 THR B N 1
ATOM 3829 C CA . THR B 1 198 ? 25.440 -20.464 86.781 1.00 24.51 238 THR B CA 1
ATOM 3830 C C . THR B 1 198 ? 24.693 -20.458 85.452 1.00 24.45 238 THR B C 1
ATOM 3831 O O . THR B 1 198 ? 24.467 -19.407 84.851 1.00 23.66 238 THR B O 1
ATOM 3835 N N . ARG B 1 199 ? 24.294 -21.647 85.016 1.00 25.21 239 ARG B N 1
ATOM 3836 C CA . ARG B 1 199 ? 23.496 -21.814 83.807 1.00 25.74 239 ARG B CA 1
ATOM 3837 C C . ARG B 1 199 ? 22.265 -20.902 83.843 1.00 25.82 239 ARG B C 1
ATOM 3838 O O . ARG B 1 199 ? 22.048 -20.111 82.927 1.00 25.58 239 ARG B O 1
ATOM 3846 N N . GLN B 1 200 ? 21.487 -20.999 84.918 1.00 26.39 240 GLN B N 1
ATOM 3847 C CA . GLN B 1 200 ? 20.247 -20.237 85.047 1.00 26.99 240 GLN B CA 1
ATOM 3848 C C . GLN B 1 200 ? 20.460 -18.722 85.107 1.00 25.86 240 GLN B C 1
ATOM 3849 O O . GLN B 1 200 ? 19.643 -17.959 84.576 1.00 26.16 240 GLN B O 1
ATOM 3855 N N . SER B 1 201 ? 21.544 -18.278 85.742 1.00 24.78 241 SER B N 1
ATOM 3856 C CA . SER B 1 201 ? 21.805 -16.841 85.858 1.00 23.54 241 SER B CA 1
ATOM 3857 C C . SER B 1 201 ? 21.977 -16.178 84.486 1.00 22.74 241 SER B C 1
ATOM 3858 O O . SER B 1 201 ? 21.820 -14.968 84.360 1.00 22.40 241 SER B O 1
ATOM 3861 N N . ARG B 1 202 ? 22.279 -16.983 83.468 1.00 22.25 242 ARG B N 1
ATOM 3862 C CA . ARG B 1 202 ? 22.612 -16.485 82.133 1.00 21.42 242 ARG B CA 1
ATOM 3863 C C . ARG B 1 202 ? 21.410 -16.194 81.229 1.00 21.74 242 ARG B C 1
ATOM 3864 O O . ARG B 1 202 ? 21.577 -15.621 80.149 1.00 21.49 242 ARG B O 1
ATOM 3872 N N . LEU B 1 203 ? 20.204 -16.559 81.677 1.00 21.84 243 LEU B N 1
ATOM 3873 C CA . LEU B 1 203 ? 18.992 -16.382 80.869 1.00 21.76 243 LEU B CA 1
ATOM 3874 C C . LEU B 1 203 ? 18.847 -14.998 80.230 1.00 20.87 243 LEU B C 1
ATOM 3875 O O . LEU B 1 203 ? 18.526 -14.910 79.049 1.00 20.94 243 LEU B O 1
ATOM 3880 N N . PRO B 1 204 ? 19.090 -13.916 80.995 1.00 20.10 244 PRO B N 1
ATOM 3881 C CA . PRO B 1 204 ? 18.997 -12.600 80.370 1.00 19.62 244 PRO B CA 1
ATOM 3882 C C . PRO B 1 204 ? 19.887 -12.419 79.136 1.00 18.93 244 PRO B C 1
ATOM 3883 O O . PRO B 1 204 ? 19.473 -11.732 78.199 1.00 19.10 244 PRO B O 1
ATOM 3887 N N . THR B 1 205 ? 21.083 -13.018 79.132 1.00 18.82 245 THR B N 1
ATOM 3888 C CA . THR B 1 205 ? 22.030 -12.839 78.014 1.00 18.68 245 THR B CA 1
ATOM 3889 C C . THR B 1 205 ? 21.663 -13.658 76.778 1.00 19.47 245 THR B C 1
ATOM 3890 O O . THR B 1 205 ? 22.232 -13.456 75.699 1.00 19.48 245 THR B O 1
ATOM 3894 N N . LEU B 1 206 ? 20.717 -14.577 76.951 1.00 20.35 246 LEU B N 1
ATOM 3895 C CA . LEU B 1 206 ? 20.178 -15.387 75.864 1.00 21.26 246 LEU B CA 1
ATOM 3896 C C . LEU B 1 206 ? 18.843 -14.829 75.397 1.00 21.98 246 LEU B C 1
ATOM 3897 O O . LEU B 1 206 ? 18.532 -14.874 74.209 1.00 22.29 246 LEU B O 1
ATOM 3902 N N . GLN B 1 207 ? 18.044 -14.320 76.331 1.00 22.30 247 GLN B N 1
ATOM 3903 C CA . GLN B 1 207 ? 16.758 -13.763 75.951 1.00 23.21 247 GLN B CA 1
ATOM 3904 C C . GLN B 1 207 ? 16.934 -12.487 75.122 1.00 22.64 247 GLN B C 1
ATOM 3905 O O . GLN B 1 207 ? 16.191 -12.261 74.165 1.00 23.64 247 GLN B O 1
ATOM 3911 N N . TRP B 1 208 ? 17.923 -11.672 75.472 1.00 21.35 248 TRP B N 1
ATOM 3912 C CA . TRP B 1 208 ? 18.119 -10.384 74.798 1.00 20.73 248 TRP B CA 1
ATOM 3913 C C . TRP B 1 208 ? 18.278 -10.500 73.265 1.00 20.96 248 TRP B C 1
ATOM 3914 O O . TRP B 1 208 ? 17.592 -9.788 72.522 1.00 21.43 248 TRP B O 1
ATOM 3925 N N . PRO B 1 209 ? 19.177 -11.385 72.785 1.00 20.63 249 PRO B N 1
ATOM 3926 C CA . PRO B 1 209 ? 19.265 -11.568 71.325 1.00 21.12 249 PRO B CA 1
ATOM 3927 C C . PRO B 1 209 ? 18.000 -12.159 70.712 1.00 22.15 249 PRO B C 1
ATOM 3928 O O . PRO B 1 209 ? 17.738 -11.955 69.533 1.00 22.68 249 PRO B O 1
ATOM 3932 N N . ARG B 1 210 ? 17.234 -12.890 71.515 1.00 22.81 250 ARG B N 1
ATOM 3933 C CA . ARG B 1 210 ? 15.948 -13.433 71.085 1.00 24.33 250 ARG B CA 1
ATOM 3934 C C . ARG B 1 210 ? 14.841 -12.369 71.101 1.00 25.20 250 ARG B C 1
ATOM 3935 O O . ARG B 1 210 ? 13.731 -12.627 70.640 1.00 26.17 250 ARG B O 1
ATOM 3943 N N . GLU B 1 211 ? 15.156 -11.183 71.631 1.00 24.86 251 GLU B N 1
ATOM 3944 C CA . GLU B 1 211 ? 14.229 -10.051 71.653 1.00 25.67 251 GLU B CA 1
ATOM 3945 C C . GLU B 1 211 ? 14.394 -9.140 70.441 1.00 26.24 251 GLU B C 1
ATOM 3946 O O . GLU B 1 211 ? 13.527 -8.294 70.179 1.00 26.43 251 GLU B O 1
ATOM 3952 N N . VAL B 1 212 ? 15.514 -9.282 69.729 1.00 24.37 252 VAL B N 1
ATOM 3953 C CA . VAL B 1 212 ? 15.807 -8.412 68.590 1.00 24.57 252 VAL B CA 1
ATOM 3954 C C . VAL B 1 212 ? 14.729 -8.618 67.515 1.00 26.28 252 VAL B C 1
ATOM 3955 O O . VAL B 1 212 ? 14.427 -9.757 67.157 1.00 27.19 252 VAL B O 1
ATOM 3959 N N . PRO B 1 213 ? 14.124 -7.516 67.030 1.00 26.80 253 PRO B N 1
ATOM 3960 C CA . PRO B 1 213 ? 13.039 -7.630 66.055 1.00 28.69 253 PRO B CA 1
ATOM 3961 C C . PRO B 1 213 ? 13.530 -7.999 64.655 1.00 30.07 253 PRO B C 1
ATOM 3962 O O . PRO B 1 213 ? 14.074 -7.157 63.933 1.00 29.95 253 PRO B O 1
ATOM 3966 N N . ILE B 1 214 ? 13.334 -9.262 64.288 1.00 31.81 254 ILE B N 1
ATOM 3967 C CA . ILE B 1 214 ? 13.744 -9.775 62.986 1.00 33.55 254 ILE B CA 1
ATOM 3968 C C . ILE B 1 214 ? 12.578 -10.562 62.381 1.00 35.68 254 ILE B C 1
ATOM 3969 O O . ILE B 1 214 ? 12.013 -11.442 63.030 1.00 36.65 254 ILE B O 1
ATOM 3974 N N . GLY B 1 215 ? 12.197 -10.219 61.153 1.00 37.11 255 GLY B N 1
ATOM 3975 C CA . GLY B 1 215 ? 11.056 -10.846 60.494 1.00 39.21 255 GLY B CA 1
ATOM 3976 C C . GLY B 1 215 ? 9.738 -10.694 61.240 1.00 40.06 255 GLY B C 1
ATOM 3977 O O . GLY B 1 215 ? 8.841 -11.524 61.098 1.00 41.55 255 GLY B O 1
ATOM 3978 N N . GLY B 1 216 ? 9.617 -9.634 62.033 1.00 39.21 256 GLY B N 1
ATOM 3979 C CA . GLY B 1 216 ? 8.412 -9.397 62.826 1.00 39.84 256 GLY B CA 1
ATOM 3980 C C . GLY B 1 216 ? 8.382 -10.098 64.178 1.00 39.45 256 GLY B C 1
ATOM 3981 O O . GLY B 1 216 ? 7.375 -10.040 64.885 1.00 40.29 256 GLY B O 1
ATOM 3982 N N . GLU B 1 217 ? 9.475 -10.763 64.543 1.00 38.51 257 GLU B N 1
ATOM 3983 C CA . GLU B 1 217 ? 9.543 -11.486 65.814 1.00 38.19 257 GLU B CA 1
ATOM 3984 C C . GLU B 1 217 ? 10.642 -10.991 66.742 1.00 35.76 257 GLU B C 1
ATOM 3985 O O . GLU B 1 217 ? 11.793 -10.882 66.331 1.00 35.02 257 GLU B O 1
ATOM 3991 N N . PRO B 1 218 ? 10.285 -10.692 68.004 1.00 34.98 258 PRO B N 1
ATOM 3992 C CA . PRO B 1 218 ? 8.913 -10.718 68.527 1.00 35.47 258 PRO B CA 1
ATOM 3993 C C . PRO B 1 218 ? 8.141 -9.432 68.213 1.00 35.60 258 PRO B C 1
ATOM 3994 O O . PRO B 1 218 ? 8.751 -8.361 68.055 1.00 34.55 258 PRO B O 1
ATOM 3998 N N . ALA B 1 219 ? 6.815 -9.543 68.141 1.00 36.48 259 ALA B N 1
ATOM 3999 C CA . ALA B 1 219 ? 5.952 -8.414 67.771 1.00 36.96 259 ALA B CA 1
ATOM 4000 C C . ALA B 1 219 ? 6.124 -7.185 68.671 1.00 35.78 259 ALA B C 1
ATOM 4001 O O . ALA B 1 219 ? 6.196 -6.061 68.171 1.00 35.68 259 ALA B O 1
ATOM 4003 N N . PHE B 1 220 ? 6.201 -7.397 69.984 1.00 34.93 260 PHE B N 1
ATOM 4004 C CA . PHE B 1 220 ? 6.274 -6.279 70.925 1.00 34.13 260 PHE B CA 1
ATOM 4005 C C . PHE B 1 220 ? 7.537 -5.428 70.724 1.00 32.65 260 PHE B C 1
ATOM 4006 O O . PHE B 1 220 ? 7.450 -4.209 70.634 1.00 32.12 260 PHE B O 1
ATOM 4014 N N . ALA B 1 221 ? 8.698 -6.077 70.644 1.00 31.81 261 ALA B N 1
ATOM 4015 C CA . ALA B 1 221 ? 9.961 -5.366 70.423 1.00 30.65 261 ALA B CA 1
ATOM 4016 C C . ALA B 1 221 ? 9.966 -4.647 69.086 1.00 30.84 261 ALA B C 1
ATOM 4017 O O . ALA B 1 221 ? 10.501 -3.543 68.981 1.00 30.20 261 ALA B O 1
ATOM 4019 N N . GLU B 1 222 ? 9.364 -5.269 68.069 1.00 32.20 262 GLU B N 1
ATOM 4020 C CA . GLU B 1 222 ? 9.270 -4.639 66.757 1.00 32.89 262 GLU B CA 1
ATOM 4021 C C . GLU B 1 222 ? 8.517 -3.321 66.821 1.00 32.86 262 GLU B C 1
ATOM 4022 O O . GLU B 1 222 ? 9.011 -2.308 66.340 1.00 32.56 262 GLU B O 1
ATOM 4028 N N . ALA B 1 223 ? 7.322 -3.351 67.405 1.00 33.57 263 ALA B N 1
ATOM 4029 C CA . ALA B 1 223 ? 6.496 -2.156 67.547 1.00 34.11 263 ALA B CA 1
ATOM 4030 C C . ALA B 1 223 ? 7.247 -1.059 68.305 1.00 32.70 263 ALA B C 1
ATOM 4031 O O . ALA B 1 223 ? 7.307 0.079 67.844 1.00 32.79 263 ALA B O 1
ATOM 4033 N N . GLU B 1 224 ? 7.842 -1.413 69.445 1.00 31.78 264 GLU B N 1
ATOM 4034 C CA . GLU B 1 224 ? 8.601 -0.447 70.254 1.00 30.88 264 GLU B CA 1
ATOM 4035 C C . GLU B 1 224 ? 9.753 0.191 69.486 1.00 29.55 264 GLU B C 1
ATOM 4036 O O . GLU B 1 224 ? 9.912 1.410 69.520 1.00 29.15 264 GLU B O 1
ATOM 4042 N N . VAL B 1 225 ? 10.548 -0.629 68.793 1.00 28.99 265 VAL B N 1
ATOM 4043 C CA . VAL B 1 225 ? 11.687 -0.115 68.013 1.00 27.80 265 VAL B CA 1
ATOM 4044 C C . VAL B 1 225 ? 11.211 0.807 66.887 1.00 28.39 265 VAL B C 1
ATOM 4045 O O . VAL B 1 225 ? 11.790 1.876 66.676 1.00 28.12 265 VAL B O 1
ATOM 4049 N N . LEU B 1 226 ? 10.155 0.403 66.183 1.00 28.99 266 LEU B N 1
ATOM 4050 C CA . LEU B 1 226 ? 9.572 1.243 65.134 1.00 29.74 266 LEU B CA 1
ATOM 4051 C C . LEU B 1 226 ? 9.087 2.588 65.669 1.00 29.81 266 LEU B C 1
ATOM 4052 O O . LEU B 1 226 ? 9.357 3.631 65.071 1.00 29.91 266 LEU B O 1
ATOM 4057 N N . LYS B 1 227 ? 8.370 2.553 66.792 1.00 29.64 267 LYS B N 1
ATOM 4058 C CA . LYS B 1 227 ? 7.854 3.760 67.434 1.00 29.82 267 LYS B CA 1
ATOM 4059 C C . LYS B 1 227 ? 8.981 4.677 67.936 1.00 28.29 267 LYS B C 1
ATOM 4060 O O . LYS B 1 227 ? 8.876 5.900 67.853 1.00 28.01 267 LYS B O 1
ATOM 4066 N N . ASN B 1 228 ? 10.061 4.073 68.430 1.00 26.78 268 ASN B N 1
ATOM 4067 C CA . ASN B 1 228 ? 11.269 4.812 68.797 1.00 25.85 268 ASN B CA 1
ATOM 4068 C C . ASN B 1 228 ? 11.891 5.542 67.606 1.00 25.91 268 ASN B C 1
ATOM 4069 O O . ASN B 1 228 ? 12.330 6.689 67.735 1.00 25.59 268 ASN B O 1
ATOM 4074 N N . GLY B 1 229 ? 11.897 4.883 66.448 1.00 26.42 269 GLY B N 1
ATOM 4075 C CA . GLY B 1 229 ? 12.380 5.489 65.206 1.00 27.07 269 GLY B CA 1
ATOM 4076 C C . GLY B 1 229 ? 11.610 6.737 64.818 1.00 28.50 269 GLY B C 1
ATOM 4077 O O . GLY B 1 229 ? 12.210 7.742 64.425 1.00 28.02 269 GLY B O 1
ATOM 4078 N N . GLU B 1 230 ? 10.280 6.671 64.939 1.00 29.80 270 GLU B N 1
ATOM 4079 C CA . GLU B 1 230 ? 9.401 7.808 64.665 1.00 31.40 270 GLU B CA 1
ATOM 4080 C C . GLU B 1 230 ? 9.671 8.967 65.620 1.00 30.65 270 GLU B C 1
ATOM 4081 O O . GLU B 1 230 ? 9.804 10.104 65.175 1.00 30.97 270 GLU B O 1
ATOM 4087 N N . TRP B 1 231 ? 9.764 8.671 66.920 1.00 30.00 271 TRP B N 1
ATOM 4088 C CA . TRP B 1 231 ? 10.118 9.676 67.931 1.00 29.46 271 TRP B CA 1
ATOM 4089 C C . TRP B 1 231 ? 11.450 10.346 67.589 1.00 28.69 271 TRP B C 1
ATOM 4090 O O . TRP B 1 231 ? 11.544 11.577 67.579 1.00 28.78 271 TRP B O 1
ATOM 4101 N N . LEU B 1 232 ? 12.463 9.523 67.303 1.00 28.19 272 LEU B N 1
ATOM 4102 C CA . LEU B 1 232 ? 13.808 9.987 66.968 1.00 27.43 272 LEU B CA 1
ATOM 4103 C C . LEU B 1 232 ? 13.828 10.997 65.821 1.00 28.35 272 LEU B C 1
ATOM 4104 O O . LEU B 1 232 ? 14.512 12.017 65.901 1.00 28.02 272 LEU B O 1
ATOM 4117 N N . ALA B 1 234 ? 11.375 12.891 64.739 1.00 30.83 274 ALA B N 1
ATOM 4118 C CA . ALA B 1 234 ? 10.499 14.055 64.927 1.00 31.30 274 ALA B CA 1
ATOM 4119 C C . ALA B 1 234 ? 10.882 14.927 66.124 1.00 30.23 274 ALA B C 1
ATOM 4120 O O . ALA B 1 234 ? 10.563 16.118 66.146 1.00 30.65 274 ALA B O 1
ATOM 4122 N N . SER B 1 235 ? 11.565 14.337 67.105 1.00 28.47 275 SER B N 1
ATOM 4123 C CA . SER B 1 235 ? 11.906 15.046 68.340 1.00 27.62 275 SER B CA 1
ATOM 4124 C C . SER B 1 235 ? 12.887 16.200 68.118 1.00 26.66 275 SER B C 1
ATOM 4125 O O . SER B 1 235 ? 13.894 16.031 67.433 1.00 25.90 275 SER B O 1
ATOM 4128 N N . PRO B 1 236 ? 12.583 17.377 68.700 1.00 26.78 276 PRO B N 1
ATOM 4129 C CA . PRO B 1 236 ? 13.439 18.566 68.603 1.00 26.20 276 PRO B CA 1
ATOM 4130 C C . PRO B 1 236 ? 14.650 18.589 69.545 1.00 24.75 276 PRO B C 1
ATOM 4131 O O . PRO B 1 236 ? 15.563 19.386 69.328 1.00 24.64 276 PRO B O 1
ATOM 4135 N N . ILE B 1 237 ? 14.662 17.739 70.572 1.00 23.60 277 ILE B N 1
ATOM 4136 C CA . ILE B 1 237 ? 15.697 17.809 71.612 1.00 22.73 277 ILE B CA 1
ATOM 4137 C C . ILE B 1 237 ? 17.136 17.550 71.102 1.00 21.18 277 ILE B C 1
ATOM 4138 O O . ILE B 1 237 ? 17.329 16.848 70.110 1.00 21.20 277 ILE B O 1
ATOM 4143 N N . PRO B 1 238 ? 18.141 18.139 71.774 1.00 20.51 278 PRO B N 1
ATOM 4144 C CA . PRO B 1 238 ? 19.535 17.900 71.406 1.00 19.57 278 PRO B CA 1
ATOM 4145 C C . PRO B 1 238 ? 19.887 16.420 71.496 1.00 18.69 278 PRO B C 1
ATOM 4146 O O . PRO B 1 238 ? 19.523 15.750 72.462 1.00 18.27 278 PRO B O 1
ATOM 4150 N N . LYS B 1 239 ? 20.567 15.916 70.472 1.00 18.38 279 LYS B N 1
ATOM 4151 C CA . LYS B 1 239 ? 20.969 14.512 70.424 1.00 18.03 279 LYS B CA 1
ATOM 4152 C C . LYS B 1 239 ? 22.446 14.393 70.056 1.00 17.53 279 LYS B C 1
ATOM 4153 O O . LYS B 1 239 ? 22.995 15.246 69.354 1.00 17.53 279 LYS B O 1
ATOM 4159 N N . LEU B 1 240 ? 23.081 13.332 70.546 1.00 17.26 280 LEU B N 1
ATOM 4160 C CA . LEU B 1 240 ? 24.473 13.053 70.244 1.00 16.70 280 LEU B CA 1
ATOM 4161 C C . LEU B 1 240 ? 24.640 11.583 69.884 1.00 16.60 280 LEU B C 1
ATOM 4162 O O . LEU B 1 240 ? 24.152 10.700 70.590 1.00 16.94 280 LEU B O 1
ATOM 4167 N N . LEU B 1 241 ? 25.329 11.328 68.775 1.00 16.45 281 LEU B N 1
ATOM 4168 C CA . LEU B 1 241 ? 25.629 9.976 68.349 1.00 15.82 281 LEU B CA 1
ATOM 4169 C C . LEU B 1 241 ? 27.138 9.758 68.282 1.00 15.76 281 LEU B C 1
ATOM 4170 O O . LEU B 1 241 ? 27.868 10.552 67.665 1.00 15.86 281 LEU B O 1
ATOM 4175 N N . PHE B 1 242 ? 27.593 8.675 68.914 1.00 15.15 282 PHE B N 1
ATOM 4176 C CA . PHE B 1 242 ? 28.942 8.163 68.713 1.00 15.14 282 PHE B CA 1
ATOM 4177 C C . PHE B 1 242 ? 28.909 6.927 67.818 1.00 15.22 282 PHE B C 1
ATOM 4178 O O . PHE B 1 242 ? 28.011 6.092 67.937 1.00 15.07 282 PHE B O 1
ATOM 4186 N N . HIS B 1 243 ? 29.884 6.801 66.928 1.00 15.24 283 HIS B N 1
ATOM 4187 C CA . HIS B 1 243 ? 29.923 5.654 66.023 1.00 15.93 283 HIS B CA 1
ATOM 4188 C C . HIS B 1 243 ? 31.362 5.256 65.682 1.00 16.91 283 HIS B C 1
ATOM 4189 O O . HIS B 1 243 ? 32.297 6.045 65.848 1.00 16.72 283 HIS B O 1
ATOM 4196 N N . ALA B 1 244 ? 31.532 4.034 65.198 1.00 17.74 284 ALA B N 1
ATOM 4197 C CA . ALA B 1 244 ? 32.860 3.509 64.947 1.00 19.08 284 ALA B CA 1
ATOM 4198 C C . ALA B 1 244 ? 32.947 2.757 63.624 1.00 20.27 284 ALA B C 1
ATOM 4199 O O . ALA B 1 244 ? 31.937 2.411 63.027 1.00 20.54 284 ALA B O 1
ATOM 4201 N N . GLU B 1 245 ? 34.172 2.525 63.176 1.00 21.66 285 GLU B N 1
ATOM 4202 C CA . GLU B 1 245 ? 34.433 1.787 61.948 1.00 23.57 285 GLU B CA 1
ATOM 4203 C C . GLU B 1 245 ? 35.048 0.423 62.317 1.00 23.77 285 GLU B C 1
ATOM 4204 O O . GLU B 1 245 ? 36.044 0.370 63.046 1.00 24.00 285 GLU B O 1
ATOM 4210 N N . PRO B 1 246 ? 34.449 -0.687 61.837 1.00 24.33 286 PRO B N 1
ATOM 4211 C CA . PRO B 1 246 ? 33.275 -0.736 60.966 1.00 24.52 286 PRO B CA 1
ATOM 4212 C C . PRO B 1 246 ? 31.936 -0.538 61.672 1.00 23.81 286 PRO B C 1
ATOM 4213 O O . PRO B 1 246 ? 30.931 -0.334 60.998 1.00 24.23 286 PRO B O 1
ATOM 4217 N N . GLY B 1 247 ? 31.921 -0.587 63.003 1.00 23.18 287 GLY B N 1
ATOM 4218 C CA . GLY B 1 247 ? 30.660 -0.629 63.758 1.00 22.37 287 GLY B CA 1
ATOM 4219 C C . GLY B 1 247 ? 29.992 -1.999 63.704 1.00 22.94 287 GLY B C 1
ATOM 4220 O O . GLY B 1 247 ? 30.532 -2.940 63.131 1.00 23.57 287 GLY B O 1
ATOM 4221 N N . ALA B 1 248 ? 28.819 -2.125 64.315 1.00 22.79 288 ALA B N 1
ATOM 4222 C CA . ALA B 1 248 ? 28.046 -3.355 64.194 1.00 23.46 288 ALA B CA 1
ATOM 4223 C C . ALA B 1 248 ? 26.589 -3.025 63.865 1.00 23.91 288 ALA B C 1
ATOM 4224 O O . ALA B 1 248 ? 26.150 -3.218 62.729 1.00 24.60 288 ALA B O 1
ATOM 4226 N N . LEU B 1 249 ? 25.854 -2.505 64.850 1.00 23.38 289 LEU B N 1
ATOM 4227 C CA . LEU B 1 249 ? 24.483 -2.067 64.629 1.00 23.74 289 LEU B CA 1
ATOM 4228 C C . LEU B 1 249 ? 24.433 -0.775 63.827 1.00 23.80 289 LEU B C 1
ATOM 4229 O O . LEU B 1 249 ? 23.456 -0.519 63.130 1.00 24.74 289 LEU B O 1
ATOM 4234 N N . ALA B 1 250 ? 25.490 0.030 63.905 1.00 22.92 290 ALA B N 1
ATOM 4235 C CA . ALA B 1 250 ? 25.516 1.304 63.185 1.00 22.59 290 ALA B CA 1
ATOM 4236 C C . ALA B 1 250 ? 26.732 1.456 62.268 1.00 22.69 290 ALA B C 1
ATOM 4237 O O . ALA B 1 250 ? 27.624 2.246 62.567 1.00 22.13 290 ALA B O 1
ATOM 4239 N N . PRO B 1 251 ? 26.765 0.718 61.136 1.00 23.65 291 PRO B N 1
ATOM 4240 C CA . PRO B 1 251 ? 27.844 0.978 60.183 1.00 24.37 291 PRO B CA 1
ATOM 4241 C C . PRO B 1 251 ? 27.630 2.325 59.497 1.00 24.90 291 PRO B C 1
ATOM 4242 O O . PRO B 1 251 ? 26.626 3.000 59.755 1.00 24.67 291 PRO B O 1
ATOM 4246 N N . LYS B 1 252 ? 28.563 2.708 58.631 1.00 25.74 292 LYS B N 1
ATOM 4247 C CA . LYS B 1 252 ? 28.527 4.013 57.979 1.00 26.80 292 LYS B CA 1
ATOM 4248 C C . LYS B 1 252 ? 27.182 4.386 57.312 1.00 27.03 292 LYS B C 1
ATOM 4249 O O . LYS B 1 252 ? 26.708 5.508 57.488 1.00 26.67 292 LYS B O 1
ATOM 4255 N N . PRO B 1 253 ? 26.566 3.457 56.548 1.00 27.86 293 PRO B N 1
ATOM 4256 C CA . PRO B 1 253 ? 25.334 3.887 55.875 1.00 28.60 293 PRO B CA 1
ATOM 4257 C C . PRO B 1 253 ? 24.183 4.202 56.841 1.00 27.66 293 PRO B C 1
ATOM 4258 O O . PRO B 1 253 ? 23.352 5.053 56.536 1.00 27.90 293 PRO B O 1
ATOM 4262 N N . VAL B 1 254 ? 24.148 3.534 57.990 1.00 26.53 294 VAL B N 1
ATOM 4263 C CA . VAL B 1 254 ? 23.179 3.854 59.037 1.00 25.74 294 VAL B CA 1
ATOM 4264 C C . VAL B 1 254 ? 23.461 5.248 59.609 1.00 25.23 294 VAL B C 1
ATOM 4265 O O . VAL B 1 254 ? 22.550 6.060 59.785 1.00 25.19 294 VAL B O 1
ATOM 4269 N N . VAL B 1 255 ? 24.734 5.525 59.863 1.00 24.83 295 VAL B N 1
ATOM 4270 C CA . VAL B 1 255 ? 25.152 6.817 60.405 1.00 24.34 295 VAL B CA 1
ATOM 4271 C C . VAL B 1 255 ? 24.861 7.971 59.437 1.00 25.29 295 VAL B C 1
ATOM 4272 O O . VAL B 1 255 ? 24.385 9.019 59.859 1.00 24.67 295 VAL B O 1
ATOM 4276 N N . ASP B 1 256 ? 25.136 7.760 58.147 1.00 26.66 296 ASP B N 1
ATOM 4277 C CA . ASP B 1 256 ? 24.878 8.754 57.104 1.00 27.93 296 ASP B CA 1
ATOM 4278 C C . ASP B 1 256 ? 23.393 9.111 57.066 1.00 28.56 296 ASP B C 1
ATOM 4279 O O . ASP B 1 256 ? 23.023 10.289 56.992 1.00 28.51 296 ASP B O 1
ATOM 4284 N N . TYR B 1 257 ? 22.550 8.084 57.130 1.00 28.82 297 TYR B N 1
ATOM 4285 C CA . TYR B 1 257 ? 21.117 8.277 57.187 1.00 29.49 297 TYR B CA 1
ATOM 4286 C C . TYR B 1 257 ? 20.698 9.057 58.436 1.00 28.72 297 TYR B C 1
ATOM 4287 O O . TYR B 1 257 ? 19.917 10.010 58.326 1.00 29.31 297 TYR B O 1
ATOM 4296 N N . LEU B 1 258 ? 21.202 8.660 59.607 1.00 27.09 298 LEU B N 1
ATOM 4297 C CA . LEU B 1 258 ? 20.852 9.360 60.852 1.00 26.60 298 LEU B CA 1
ATOM 4298 C C . LEU B 1 258 ? 21.299 10.824 60.845 1.00 26.59 298 LEU B C 1
ATOM 4299 O O . LEU B 1 258 ? 20.534 11.700 61.257 1.00 26.86 298 LEU B O 1
ATOM 4304 N N . SER B 1 259 ? 22.504 11.086 60.341 1.00 26.47 299 SER B N 1
ATOM 4305 C CA A SER B 1 259 ? 23.024 12.450 60.296 0.50 26.96 299 SER B CA 1
ATOM 4306 C CA B SER B 1 259 ? 23.046 12.445 60.264 0.50 26.96 299 SER B CA 1
ATOM 4307 C C . SER B 1 259 ? 22.201 13.342 59.363 1.00 28.36 299 SER B C 1
ATOM 4308 O O . SER B 1 259 ? 22.156 14.554 59.546 1.00 28.40 299 SER B O 1
ATOM 4313 N N . GLU B 1 260 ? 21.548 12.730 58.376 1.00 30.13 300 GLU B N 1
ATOM 4314 C CA . GLU B 1 260 ? 20.743 13.456 57.391 1.00 32.53 300 GLU B CA 1
ATOM 4315 C C . GLU B 1 260 ? 19.287 13.677 57.812 1.00 32.54 300 GLU B C 1
ATOM 4316 O O . GLU B 1 260 ? 18.646 14.617 57.351 1.00 33.85 300 GLU B O 1
ATOM 4322 N N . ASN B 1 261 ? 18.771 12.818 58.685 1.00 31.51 301 ASN B N 1
ATOM 4323 C CA . ASN B 1 261 ? 17.333 12.781 58.951 1.00 31.42 301 ASN B CA 1
ATOM 4324 C C . ASN B 1 261 ? 16.923 13.038 60.399 1.00 30.13 301 ASN B C 1
ATOM 4325 O O . ASN B 1 261 ? 15.766 13.385 60.653 1.00 31.16 301 ASN B O 1
ATOM 4330 N N . VAL B 1 262 ? 17.853 12.861 61.338 1.00 27.58 302 VAL B N 1
ATOM 4331 C CA . VAL B 1 262 ? 17.560 13.086 62.751 1.00 26.04 302 VAL B CA 1
ATOM 4332 C C . VAL B 1 262 ? 17.753 14.565 63.101 1.00 25.92 302 VAL B C 1
ATOM 4333 O O . VAL B 1 262 ? 18.841 15.109 62.903 1.00 25.49 302 VAL B O 1
ATOM 4337 N N .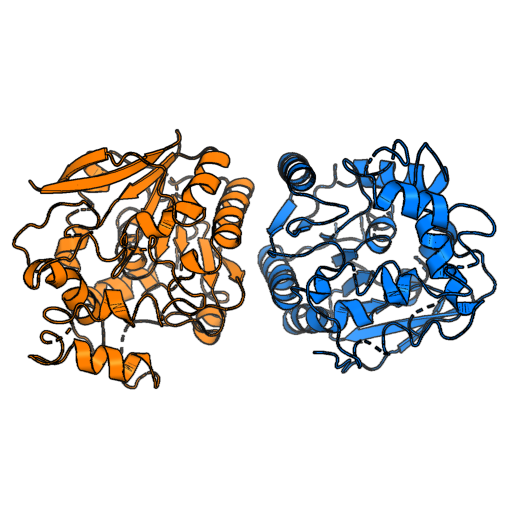 PRO B 1 263 ? 16.694 15.225 63.613 1.00 26.08 303 PRO B N 1
ATOM 4338 C CA . PRO B 1 263 ? 16.818 16.637 63.972 1.00 26.01 303 PRO B CA 1
ATOM 4339 C C . PRO B 1 263 ? 17.811 16.853 65.119 1.00 24.59 303 PRO B C 1
ATOM 4340 O O . PRO B 1 263 ? 17.892 16.031 66.039 1.00 23.37 303 PRO B O 1
ATOM 4344 N N . ASN B 1 264 ? 18.575 17.942 65.036 1.00 24.13 304 ASN B N 1
ATOM 4345 C CA . ASN B 1 264 ? 19.391 18.406 66.154 1.00 23.28 304 ASN B CA 1
ATOM 4346 C C . ASN B 1 264 ? 20.439 17.370 66.622 1.00 21.30 304 ASN B C 1
ATOM 4347 O O . ASN B 1 264 ? 20.700 17.222 67.821 1.00 20.33 304 ASN B O 1
ATOM 4352 N N . LEU B 1 265 ? 21.038 16.666 65.665 1.00 20.18 305 LEU B N 1
ATOM 4353 C CA . LEU B 1 265 ? 21.960 15.581 65.977 1.00 18.89 305 LEU B CA 1
ATOM 4354 C C . LEU B 1 265 ? 23.409 16.006 65.773 1.00 18.73 305 LEU B C 1
ATOM 4355 O O . LEU B 1 265 ? 23.790 16.435 64.672 1.00 19.32 305 LEU B O 1
ATOM 4360 N N . GLU B 1 266 ? 24.205 15.864 66.832 1.00 17.76 306 GLU B N 1
ATOM 4361 C CA . GLU B 1 266 ? 25.655 15.992 66.758 1.00 17.46 306 GLU B CA 1
ATOM 4362 C C . GLU B 1 266 ? 26.252 14.588 66.616 1.00 16.61 306 GLU B C 1
ATOM 4363 O O . GLU B 1 266 ? 25.849 13.672 67.315 1.00 15.33 306 GLU B O 1
ATOM 4369 N N . VAL B 1 267 ? 27.205 14.430 65.698 1.00 16.76 307 VAL B N 1
ATOM 4370 C CA . VAL B 1 267 ? 27.809 13.131 65.423 1.00 16.32 307 VAL B CA 1
ATOM 4371 C C . VAL B 1 267 ? 29.304 13.159 65.722 1.00 16.52 307 VAL B C 1
ATOM 4372 O O . VAL B 1 267 ? 30.029 14.023 65.225 1.00 16.55 307 VAL B O 1
ATOM 4376 N N . ARG B 1 268 ? 29.753 12.211 66.539 1.00 16.50 308 ARG B N 1
ATOM 4377 C CA . ARG B 1 268 ? 31.179 12.075 66.853 1.00 16.98 308 ARG B CA 1
ATOM 4378 C C . ARG B 1 268 ? 31.726 10.686 66.505 1.00 16.89 308 ARG B C 1
ATOM 4379 O O . ARG B 1 268 ? 31.366 9.691 67.128 1.00 16.53 308 ARG B O 1
ATOM 4387 N N . PHE B 1 269 ? 32.585 10.644 65.489 1.00 17.37 309 PHE B N 1
ATOM 4388 C CA . PHE B 1 269 ? 33.276 9.436 65.074 1.00 17.81 309 PHE B CA 1
ATOM 4389 C C . PHE B 1 269 ? 34.370 9.191 66.086 1.00 18.13 309 PHE B C 1
ATOM 4390 O O . PHE B 1 269 ? 35.061 10.137 66.482 1.00 19.28 309 PHE B O 1
ATOM 4398 N N . VAL B 1 270 ? 34.526 7.940 66.516 1.00 17.89 310 VAL B N 1
ATOM 4399 C CA . VAL B 1 270 ? 35.525 7.597 67.542 1.00 17.93 310 VAL B CA 1
ATOM 4400 C C . VAL B 1 270 ? 36.701 6.796 66.994 1.00 18.86 310 VAL B C 1
ATOM 4401 O O . VAL B 1 270 ? 37.622 6.466 67.734 1.00 19.62 310 VAL B O 1
ATOM 4405 N N . GLY B 1 271 ? 36.679 6.486 65.703 1.00 19.31 311 GLY B N 1
ATOM 4406 C CA . GLY B 1 271 ? 37.718 5.638 65.121 1.00 20.10 311 GLY B CA 1
ATOM 4407 C C . GLY B 1 271 ? 37.305 4.175 65.106 1.00 19.98 311 GLY B C 1
ATOM 4408 O O . GLY B 1 271 ? 36.140 3.851 64.841 1.00 19.50 311 GLY B O 1
ATOM 4409 N N . ALA B 1 272 ? 38.257 3.299 65.397 1.00 20.12 312 ALA B N 1
ATOM 4410 C CA . ALA B 1 272 ? 38.051 1.860 65.266 1.00 20.61 312 ALA B CA 1
ATOM 4411 C C . ALA B 1 272 ? 37.190 1.284 66.387 1.00 20.00 312 ALA B C 1
ATOM 4412 O O . ALA B 1 272 ? 37.420 1.541 67.567 1.00 20.08 312 ALA B O 1
ATOM 4414 N N . GLY B 1 273 ? 36.195 0.494 66.004 1.00 19.85 313 GLY B N 1
ATOM 4415 C CA . GLY B 1 273 ? 35.356 -0.192 66.967 1.00 19.25 313 GLY B CA 1
ATOM 4416 C C . GLY B 1 273 ? 34.229 -0.926 66.291 1.00 19.42 313 GLY B C 1
ATOM 4417 O O . GLY B 1 273 ? 33.901 -0.657 65.125 1.00 19.54 313 GLY B O 1
ATOM 4418 N N . THR B 1 274 ? 33.632 -1.857 67.026 1.00 19.17 314 THR B N 1
ATOM 4419 C CA . THR B 1 274 ? 32.479 -2.588 66.524 1.00 19.56 314 THR B CA 1
ATOM 4420 C C . THR B 1 274 ? 31.232 -2.212 67.336 1.00 19.00 314 THR B C 1
ATOM 4421 O O . THR B 1 274 ? 30.463 -1.345 66.909 1.00 18.98 314 THR B O 1
ATOM 4425 N N . HIS B 1 275 ? 31.041 -2.829 68.503 1.00 18.61 315 HIS B N 1
ATOM 4426 C CA . HIS B 1 275 ? 29.802 -2.630 69.267 1.00 17.82 315 HIS B CA 1
ATOM 4427 C C . HIS B 1 275 ? 29.967 -1.933 70.619 1.00 17.01 315 HIS B C 1
ATOM 4428 O O . HIS B 1 275 ? 29.275 -0.953 70.903 1.00 16.48 315 HIS B O 1
ATOM 4435 N N . PHE B 1 276 ? 30.853 -2.451 71.464 1.00 16.83 316 PHE B N 1
ATOM 4436 C CA . PHE B 1 276 ? 31.043 -1.880 72.799 1.00 16.49 316 PHE B CA 1
ATOM 4437 C C . PHE B 1 276 ? 32.073 -0.755 72.760 1.00 16.73 316 PHE B C 1
ATOM 4438 O O . PHE B 1 276 ? 33.207 -0.900 73.253 1.00 17.05 316 PHE B O 1
ATOM 4446 N N . LEU B 1 277 ? 31.663 0.370 72.176 1.00 16.47 317 LEU B N 1
ATOM 4447 C CA . LEU B 1 277 ? 32.578 1.483 71.896 1.00 16.66 317 LEU B CA 1
ATOM 4448 C C . LEU B 1 277 ? 33.141 2.094 73.156 1.00 16.73 317 LEU B C 1
ATOM 4449 O O . LEU B 1 277 ? 34.216 2.716 73.130 1.00 17.29 317 LEU B O 1
ATOM 4454 N N . GLN B 1 278 ? 32.407 1.915 74.254 1.00 16.49 318 GLN B N 1
ATOM 4455 C CA . GLN B 1 278 ? 32.819 2.390 75.566 1.00 16.88 318 GLN B CA 1
ATOM 4456 C C . GLN B 1 278 ? 34.142 1.787 76.009 1.00 17.18 318 GLN B C 1
ATOM 4457 O O . GLN B 1 278 ? 34.901 2.442 76.718 1.00 17.89 318 GLN B O 1
ATOM 4463 N N . GLU B 1 279 ? 34.409 0.542 75.610 1.00 17.35 319 GLU B N 1
ATOM 4464 C CA . GLU B 1 279 ? 35.666 -0.124 75.975 1.00 17.89 319 GLU B CA 1
ATOM 4465 C C . GLU B 1 279 ? 36.844 0.347 75.122 1.00 18.29 319 GLU B C 1
ATOM 4466 O O . GLU B 1 279 ? 37.988 0.360 75.585 1.00 19.12 319 GLU B O 1
ATOM 4472 N N . ASP B 1 280 ? 36.570 0.744 73.885 1.00 17.80 320 ASP B N 1
ATOM 4473 C CA . ASP B 1 280 ? 37.656 1.148 72.994 1.00 18.70 320 ASP B CA 1
ATOM 4474 C C . ASP B 1 280 ? 37.993 2.627 73.076 1.00 18.54 320 ASP B C 1
ATOM 4475 O O . ASP B 1 280 ? 39.143 3.012 72.895 1.00 19.66 320 ASP B O 1
ATOM 4480 N N . HIS B 1 281 ? 36.996 3.455 73.357 1.00 17.85 321 HIS B N 1
ATOM 4481 C CA . HIS B 1 281 ? 37.189 4.901 73.324 1.00 18.05 321 HIS B CA 1
ATOM 4482 C C . HIS B 1 281 ? 36.460 5.633 74.455 1.00 17.40 321 HIS B C 1
ATOM 4483 O O . HIS B 1 281 ? 35.710 6.567 74.193 1.00 17.72 321 HIS B O 1
ATOM 4490 N N . PRO B 1 282 ? 36.689 5.223 75.714 1.00 17.33 322 PRO B N 1
ATOM 4491 C CA . PRO B 1 282 ? 35.905 5.818 76.801 1.00 17.10 322 PRO B CA 1
ATOM 4492 C C . PRO B 1 282 ? 36.150 7.322 76.964 1.00 17.26 322 PRO B C 1
ATOM 4493 O O . PRO B 1 282 ? 35.223 8.058 77.292 1.00 16.30 322 PRO B O 1
ATOM 4497 N N . HIS B 1 283 ? 37.387 7.767 76.737 1.00 18.02 323 HIS B N 1
ATOM 4498 C CA . HIS B 1 283 ? 37.730 9.171 76.932 1.00 18.91 323 HIS B CA 1
ATOM 4499 C C . HIS B 1 283 ? 37.141 10.076 75.855 1.00 18.50 323 HIS B C 1
ATOM 4500 O O . HIS B 1 283 ? 36.659 11.158 76.170 1.00 18.40 323 HIS B O 1
ATOM 4507 N N . LEU B 1 284 ? 37.125 9.618 74.601 1.00 18.70 324 LEU B N 1
ATOM 4508 C CA . LEU B 1 284 ? 36.424 10.362 73.547 1.00 18.74 324 LEU B CA 1
ATOM 4509 C C . LEU B 1 284 ? 34.931 10.473 73.848 1.00 17.73 324 LEU B C 1
ATOM 4510 O O . LEU B 1 284 ? 34.345 11.539 73.670 1.00 17.88 324 LEU B O 1
ATOM 4515 N N . ILE B 1 285 ? 34.319 9.365 74.270 1.00 16.62 325 ILE B N 1
ATOM 4516 C CA . ILE B 1 285 ? 32.884 9.346 74.567 1.00 16.14 325 ILE B CA 1
ATOM 4517 C C . ILE B 1 285 ? 32.575 10.248 75.780 1.00 15.83 325 ILE B C 1
ATOM 4518 O O . ILE B 1 285 ? 31.714 11.121 75.707 1.00 15.27 325 ILE B O 1
ATOM 4523 N N . GLY B 1 286 ? 33.315 10.059 76.867 1.00 15.71 326 GLY B N 1
ATOM 4524 C CA . GLY B 1 286 ? 33.185 10.910 78.042 1.00 16.47 326 GLY B CA 1
ATOM 4525 C C . GLY B 1 286 ? 33.363 12.397 77.770 1.00 16.88 326 GLY B C 1
ATOM 4526 O O . GLY B 1 286 ? 32.511 13.206 78.143 1.00 17.07 326 GLY B O 1
ATOM 4527 N N . GLN B 1 287 ? 34.469 12.758 77.124 1.00 17.14 327 GLN B N 1
ATOM 4528 C CA . GLN B 1 287 ? 34.739 14.147 76.765 1.00 18.20 327 GLN B CA 1
ATOM 4529 C C . GLN B 1 287 ? 33.656 14.686 75.835 1.00 17.57 327 GLN B C 1
ATOM 4530 O O . GLN B 1 287 ? 33.250 15.841 75.957 1.00 18.21 327 GLN B O 1
ATOM 4536 N N . GLY B 1 288 ? 33.200 13.855 74.901 1.00 16.91 328 GLY B N 1
ATOM 4537 C CA . GLY B 1 288 ? 32.174 14.272 73.949 1.00 16.03 328 GLY B CA 1
ATOM 4538 C C . GLY B 1 288 ? 30.837 14.612 74.598 1.00 15.79 328 GLY B C 1
ATOM 4539 O O . GLY B 1 288 ? 30.212 15.613 74.243 1.00 16.03 328 GLY B O 1
ATOM 4540 N N . ILE B 1 289 ? 30.393 13.784 75.540 1.00 14.88 329 ILE B N 1
ATOM 4541 C CA . ILE B 1 289 ? 29.135 14.026 76.261 1.00 14.64 329 ILE B CA 1
ATOM 4542 C C . ILE B 1 289 ? 29.222 15.317 77.075 1.00 15.40 329 ILE B C 1
ATOM 4543 O O . ILE B 1 289 ? 28.317 16.147 77.000 1.00 15.51 329 ILE B O 1
ATOM 4548 N N . ALA B 1 290 ? 30.312 15.480 77.832 1.00 15.66 330 ALA B N 1
ATOM 4549 C CA . ALA B 1 290 ? 30.558 16.696 78.621 1.00 16.89 330 ALA B CA 1
ATOM 4550 C C . ALA B 1 290 ? 30.538 17.960 77.759 1.00 17.51 330 ALA B C 1
ATOM 4551 O O . ALA B 1 290 ? 29.872 18.938 78.105 1.00 18.02 330 ALA B O 1
ATOM 4553 N N . ASP B 1 291 ? 31.254 17.931 76.634 1.00 17.52 331 ASP B N 1
ATOM 4554 C CA . ASP B 1 291 ? 31.328 19.087 75.740 1.00 17.68 331 ASP B CA 1
ATOM 4555 C C . ASP B 1 291 ? 29.960 19.463 75.146 1.00 17.42 331 ASP B C 1
ATOM 4556 O O . ASP B 1 291 ? 29.596 20.642 75.086 1.00 17.62 331 ASP B O 1
ATOM 4561 N N . TRP B 1 292 ? 29.225 18.448 74.703 1.00 16.86 332 TRP B N 1
ATOM 4562 C CA . TRP B 1 292 ? 27.888 18.600 74.128 1.00 17.15 332 TRP B CA 1
ATOM 4563 C C . TRP B 1 292 ? 26.893 19.133 75.178 1.00 17.88 332 TRP B C 1
ATOM 4564 O O . TRP B 1 292 ? 26.042 19.966 74.870 1.00 18.63 332 TRP B O 1
ATOM 4575 N N . LEU B 1 293 ? 27.032 18.682 76.420 1.00 17.92 333 LEU B N 1
ATOM 4576 C CA . LEU B 1 293 ? 26.236 19.234 77.519 1.00 19.16 333 LEU B CA 1
ATOM 4577 C C . LEU B 1 293 ? 26.604 20.675 77.857 1.00 19.91 333 LEU B C 1
ATOM 4578 O O . LEU B 1 293 ? 25.722 21.505 78.101 1.00 20.02 333 LEU B O 1
ATOM 4583 N N . ARG B 1 294 ? 27.904 20.963 77.866 1.00 20.36 334 ARG B N 1
ATOM 4584 C CA . ARG B 1 294 ? 28.389 22.309 78.154 1.00 21.75 334 ARG B CA 1
ATOM 4585 C C . ARG B 1 294 ? 27.793 23.331 77.175 1.00 22.20 334 ARG B C 1
ATOM 4586 O O . ARG B 1 294 ? 27.322 24.379 77.594 1.00 23.51 334 ARG B O 1
ATOM 4594 N N . ARG B 1 295 ? 27.797 23.013 75.883 1.00 21.88 335 ARG B N 1
ATOM 4595 C CA . ARG B 1 295 ? 27.300 23.936 74.854 1.00 22.59 335 ARG B CA 1
ATOM 4596 C C . ARG B 1 295 ? 25.768 24.009 74.809 1.00 23.41 335 ARG B C 1
ATOM 4597 O O . ARG B 1 295 ? 25.198 25.093 74.707 1.00 24.07 335 ARG B O 1
ATOM 4605 N N . ASN B 1 296 ? 25.105 22.862 74.883 1.00 23.39 336 ASN B N 1
ATOM 4606 C CA . ASN B 1 296 ? 23.652 22.839 74.741 1.00 24.32 336 ASN B CA 1
ATOM 4607 C C . ASN B 1 296 ? 22.864 23.175 76.003 1.00 25.54 336 ASN B C 1
ATOM 4608 O O . ASN B 1 296 ? 21.750 23.700 75.901 1.00 26.12 336 ASN B O 1
ATOM 4613 N N . LYS B 1 297 ? 23.449 22.883 77.172 1.00 25.81 337 LYS B N 1
ATOM 4614 C CA . LYS B 1 297 ? 22.775 23.014 78.480 1.00 27.03 337 LYS B CA 1
ATOM 4615 C C . LYS B 1 297 ? 21.276 22.657 78.409 1.00 27.05 337 LYS B C 1
ATOM 4616 O O . LYS B 1 297 ? 20.421 23.484 78.716 1.00 27.68 337 LYS B O 1
ATOM 4622 N N . PRO B 1 298 ? 20.965 21.414 77.992 1.00 26.40 338 PRO B N 1
ATOM 4623 C CA . PRO B 1 298 ? 19.579 21.054 77.667 1.00 26.63 338 PRO B CA 1
ATOM 4624 C C . PRO B 1 298 ? 18.686 20.877 78.893 1.00 27.87 338 PRO B C 1
ATOM 4625 O O . PRO B 1 298 ? 19.135 20.364 79.922 1.00 27.78 338 PRO B O 1
ATOM 4629 N N . HIS B 1 299 ? 17.434 21.314 78.769 1.00 29.29 339 HIS B N 1
ATOM 4630 C CA . HIS B 1 299 ? 16.407 21.101 79.792 1.00 30.99 339 HIS B CA 1
ATOM 4631 C C . HIS B 1 299 ? 15.097 20.704 79.130 1.00 32.22 339 HIS B C 1
ATOM 4632 O O . HIS B 1 299 ? 14.794 21.157 78.031 1.00 31.98 339 HIS B O 1
ATOM 4639 N N . ALA B 1 300 ? 14.325 19.853 79.796 1.00 33.99 340 ALA B N 1
ATOM 4640 C CA . ALA B 1 300 ? 13.063 19.358 79.243 1.00 36.13 340 ALA B CA 1
ATOM 4641 C C . ALA B 1 300 ? 11.913 20.354 79.401 1.00 39.03 340 ALA B C 1
ATOM 4642 O O . ALA B 1 300 ? 12.013 21.302 80.188 1.00 39.89 340 ALA B O 1
ATOM 4644 N N . SER B 1 301 ? 10.842 20.131 78.627 1.00 41.29 341 SER B N 1
ATOM 4645 C CA . SER B 1 301 ? 9.508 20.758 78.820 1.00 44.36 341 SER B CA 1
ATOM 4646 C C . SER B 1 301 ? 8.608 20.548 77.599 1.00 45.34 341 SER B C 1
ATOM 4647 O O . SER B 1 301 ? 7.832 19.586 77.533 1.00 46.27 341 SER B O 1
#

Solvent-accessible surface area: 21578 Å² total

Sequence (575 aa):
SSEFPFAKRTVEVEGATIAYVDEGSGQPVLFLHGNPTSSYLWRNIIPYVVAAGYRAVAPDLIGGDSAKPDIEYRLQDHVAYDGFIDALGLDDVLVIHDWGSVIGRHARLNPDDRVAAVAFEALVPPALPPSYEAGPQLGPLFRDLRTADVGEKVLDGNFFVETILPEGVVRSLSEAEAAYRAPFPTRRQSRLPTLQWPREVPIGGEPAFAEAEVLKNGEWLASPIPKLLFHAEPGALAPKPVVDYLSENVPNLEVRFVGAGTHFLQEDHPHLIGQGIADWLRRNKPHASSSSEFPFAKRTVEVEGATIAYVDEGSGQPVLFLHGNPTSSYLWRNIIPYVVAAGYRAVAPDLIGGDSAKPDIEYRLQDHVAYDGFIDALGLDDVLVIHDWGSVIGRHARLNPDDRVAAVAFEALVPPALPPSYEAGPQLGPLFRDLRTADVGEKVLDGNFFVETILPEGVVRSLSEAEAAYRAPFPTRQSRLPTLQWPREVPIGGEPAFAEAEVLKNGEWLASPIPKLLFHAEPGALAPKPVVDYLSSENVPNLEVRFVGAGTHFLQEDHPHLIGQGIADWLRRNKPHAS